Protein AF-A0A0D2IYK6-F1 (afdb_monomer_lite)

Secondary structure (DSSP, 8-state):
-PPPPSEEEETTTTEEEETTTTEEESSHHHHHHHHHH-GGGTTTEETTTTEE-SSHHHHHHHHHH-TT--B-TTT--B-SSHHHHHHHHHHHS-B-TTT--B-SSHHHHHHHHHHHHHHHHHT-TT---TTSHHHHTTSS-TTGGGTT------------------PPP--------EEEEEEEEEE-TTPPP-TTTSEEE----SS--BS----SSHHHHHHTS-S-TTEEEEEEESSTT-S-EEEEEEEE-GGGGGGT--HHHHHHHHHHHHHHHHHT--TTS---HHHHHHHHHHHHHT-TT--SEEEEEEEEEE-TTSEEEEEEESS-EEEEEETTEEEEEPPP-EEETTEE--EEE--HHHHHHHHHTT-------GGG-EEEEEE--TT-EEEEE-HHHHTT--HHHHHHHHHHHHHHTTSEEEETTTEEEE-TTHHHHH-HHHHHHHHT-SS-HHHHHHHHHHHHHHHHHT-SSS--HHHHHHHHH-TT----S-----EEEEEEEEEE----SS--S----PPP-

Structure (mmCIF, N/CA/C/O backbone):
data_AF-A0A0D2IYK6-F1
#
_entry.id   AF-A0A0D2IYK6-F1
#
loop_
_atom_site.group_PDB
_atom_site.id
_atom_site.type_symbol
_atom_site.label_atom_id
_atom_site.label_alt_id
_atom_site.label_comp_id
_atom_site.label_asym_id
_atom_site.label_entity_id
_atom_site.label_seq_id
_atom_site.pdbx_PDB_ins_code
_atom_site.Cartn_x
_atom_site.Cartn_y
_atom_site.Cartn_z
_atom_site.occupancy
_atom_site.B_iso_or_equiv
_atom_site.auth_seq_id
_atom_site.auth_comp_id
_atom_site.auth_asym_id
_atom_site.auth_atom_id
_atom_site.pdbx_PDB_model_num
ATOM 1 N N . MET A 1 1 ? 29.251 -6.426 -63.601 1.00 27.08 1 MET A N 1
ATOM 2 C CA . MET A 1 1 ? 29.297 -7.376 -64.736 1.00 27.08 1 MET A CA 1
ATOM 3 C C . MET A 1 1 ? 29.756 -8.722 -64.200 1.00 27.08 1 MET A C 1
ATOM 5 O O . MET A 1 1 ? 30.838 -8.792 -63.636 1.00 27.08 1 MET A O 1
ATOM 9 N N . ALA A 1 2 ? 28.913 -9.753 -64.262 1.00 30.41 2 ALA A N 1
ATOM 10 C CA . ALA A 1 2 ? 29.266 -11.082 -63.774 1.00 30.41 2 ALA A CA 1
ATOM 11 C C . ALA A 1 2 ? 30.258 -11.738 -64.749 1.00 30.41 2 ALA A C 1
ATOM 13 O O . ALA A 1 2 ? 29.967 -11.833 -65.938 1.00 30.41 2 ALA A O 1
ATOM 14 N N . LEU A 1 3 ? 31.415 -12.189 -64.253 1.00 44.72 3 LEU A N 1
ATOM 15 C CA . LEU A 1 3 ? 32.354 -13.013 -65.030 1.00 44.72 3 LEU A CA 1
ATOM 16 C C . LEU A 1 3 ? 31.622 -14.260 -65.581 1.00 44.72 3 LEU A C 1
ATOM 18 O O . LEU A 1 3 ? 30.656 -14.689 -64.949 1.00 44.72 3 LEU A O 1
ATOM 22 N N . PRO A 1 4 ? 32.036 -14.884 -66.692 1.00 55.53 4 PRO A N 1
ATOM 23 C CA . PRO A 1 4 ? 31.491 -16.175 -67.121 1.00 55.53 4 PRO A CA 1
ATOM 24 C C . PRO A 1 4 ? 31.752 -17.277 -66.075 1.00 55.53 4 PRO A C 1
ATOM 26 O O . PRO A 1 4 ? 32.647 -17.149 -65.233 1.00 55.53 4 PRO A O 1
ATOM 29 N N . ASN A 1 5 ? 30.957 -18.350 -66.101 1.00 64.25 5 ASN A N 1
ATOM 30 C CA . ASN A 1 5 ? 31.248 -19.592 -65.372 1.00 64.25 5 ASN A CA 1
ATOM 31 C C . ASN A 1 5 ? 32.684 -20.061 -65.710 1.00 64.25 5 ASN A C 1
ATOM 33 O O . ASN A 1 5 ? 33.151 -19.836 -66.824 1.00 64.25 5 ASN A O 1
ATOM 37 N N . GLN A 1 6 ? 33.396 -20.696 -64.772 1.00 73.88 6 GLN A N 1
ATOM 38 C CA . GLN A 1 6 ? 34.738 -21.250 -65.033 1.00 73.88 6 GLN A CA 1
ATOM 39 C C . GLN A 1 6 ? 34.711 -22.526 -65.895 1.00 73.88 6 GLN A C 1
ATOM 41 O O . GLN A 1 6 ? 35.757 -23.107 -66.186 1.00 73.88 6 GLN A O 1
ATOM 46 N N . LEU A 1 7 ? 33.519 -22.938 -66.329 1.00 75.38 7 LEU A N 1
ATOM 47 C CA . LEU A 1 7 ? 33.320 -23.959 -67.342 1.00 75.38 7 LEU A CA 1
ATOM 48 C C . LEU A 1 7 ? 33.466 -23.356 -68.746 1.00 75.38 7 LEU A C 1
ATOM 50 O O . LEU A 1 7 ? 32.719 -22.453 -69.125 1.00 75.38 7 LEU A O 1
ATOM 54 N N . TYR A 1 8 ? 34.428 -23.861 -69.511 1.00 78.56 8 TYR A N 1
ATOM 55 C CA . TYR A 1 8 ? 34.718 -23.435 -70.877 1.00 78.56 8 TYR A CA 1
ATOM 56 C C . TYR A 1 8 ? 34.240 -24.484 -71.885 1.00 78.56 8 TYR A C 1
ATOM 58 O O . TYR A 1 8 ? 34.368 -25.680 -71.634 1.00 78.56 8 TYR A O 1
ATOM 66 N N . VAL A 1 9 ? 33.696 -24.033 -73.016 1.00 79.50 9 VAL A N 1
ATOM 67 C CA . VAL A 1 9 ? 33.306 -24.901 -74.134 1.00 79.50 9 VAL A CA 1
ATOM 68 C C . VAL A 1 9 ? 34.383 -24.806 -75.203 1.00 79.50 9 VAL A C 1
ATOM 70 O O . VAL A 1 9 ? 34.650 -23.724 -75.727 1.00 79.50 9 VAL A O 1
ATOM 73 N N . ASP A 1 10 ? 34.999 -25.939 -75.513 1.00 77.31 10 ASP A N 1
ATOM 74 C CA . ASP A 1 10 ? 35.951 -26.068 -76.604 1.00 77.31 10 ASP A CA 1
ATOM 75 C C . ASP A 1 10 ? 35.191 -26.383 -77.897 1.00 77.31 10 ASP A C 1
ATOM 77 O O . ASP A 1 10 ? 34.808 -27.522 -78.168 1.00 77.31 10 ASP A O 1
ATOM 81 N N . HIS A 1 11 ? 34.940 -25.345 -78.695 1.00 74.81 11 HIS A N 1
ATOM 82 C CA . HIS A 1 11 ? 34.182 -25.453 -79.943 1.00 74.81 11 HIS A CA 1
ATOM 83 C C . HIS A 1 11 ? 34.912 -26.230 -81.049 1.00 74.81 11 HIS A C 1
ATOM 85 O O . HIS A 1 11 ? 34.274 -26.596 -82.031 1.00 74.81 11 HIS A O 1
ATOM 91 N N . ALA A 1 12 ? 36.220 -26.477 -80.916 1.00 76.06 12 ALA A N 1
ATOM 92 C CA . ALA A 1 12 ? 36.974 -27.246 -81.904 1.00 76.06 12 ALA A CA 1
ATOM 93 C C . ALA A 1 12 ? 36.798 -28.764 -81.725 1.00 76.06 12 ALA A C 1
ATOM 95 O O . ALA A 1 12 ? 36.934 -29.505 -82.696 1.00 76.06 12 ALA A O 1
ATOM 96 N N . TYR A 1 13 ? 36.482 -29.214 -80.505 1.00 74.12 13 TYR A N 1
ATOM 97 C CA . TYR A 1 13 ? 36.392 -30.635 -80.146 1.00 74.12 13 TYR A CA 1
ATOM 98 C C . TYR A 1 13 ? 35.047 -31.040 -79.520 1.00 74.12 13 TYR A C 1
ATOM 100 O O . TYR A 1 13 ? 34.885 -32.196 -79.147 1.00 74.12 13 TYR A O 1
ATOM 108 N N . GLU A 1 14 ? 34.090 -30.111 -79.402 1.00 77.69 14 GLU A N 1
ATOM 109 C CA . GLU A 1 14 ? 32.793 -30.311 -78.726 1.00 77.69 14 GLU A CA 1
ATOM 110 C C . GLU A 1 14 ? 32.920 -30.799 -77.267 1.00 77.69 14 GLU A C 1
ATOM 112 O O . GLU A 1 14 ? 32.081 -31.537 -76.751 1.00 77.69 14 GLU A O 1
ATOM 117 N N . GLU A 1 15 ? 33.968 -30.361 -76.565 1.00 83.75 15 GLU A N 1
ATOM 118 C CA . GLU A 1 15 ? 34.258 -30.773 -75.188 1.00 83.75 15 GLU A CA 1
ATOM 119 C C . GLU A 1 15 ? 34.047 -29.642 -74.174 1.00 83.75 15 GLU A C 1
ATOM 121 O O . GLU A 1 15 ? 34.126 -28.450 -74.480 1.00 83.75 15 GLU A O 1
ATOM 126 N N . TYR A 1 16 ? 33.821 -30.028 -72.919 1.00 84.56 16 TYR A N 1
ATOM 127 C CA . TYR A 1 16 ? 33.629 -29.121 -71.792 1.00 84.56 16 TYR A CA 1
ATOM 128 C C . TYR A 1 16 ? 34.832 -29.199 -70.851 1.00 84.56 16 TYR A C 1
ATOM 130 O O . TYR A 1 16 ? 35.203 -30.282 -70.398 1.00 84.56 16 TYR A O 1
ATOM 138 N N . LEU A 1 17 ? 35.433 -28.052 -70.539 1.00 84.38 17 LEU A N 1
ATOM 139 C CA . LEU A 1 17 ? 36.648 -27.933 -69.734 1.00 84.38 17 LEU A CA 1
ATOM 140 C C . LEU A 1 17 ? 36.365 -27.213 -68.414 1.00 84.38 17 LEU A C 1
ATOM 142 O O . LEU A 1 17 ? 35.873 -26.082 -68.403 1.00 84.38 17 LEU A O 1
ATOM 146 N N . CYS A 1 18 ? 36.755 -27.832 -67.302 1.00 86.44 18 CYS A N 1
ATOM 147 C CA . CYS A 1 18 ? 36.789 -27.180 -65.998 1.00 86.44 18 CYS A CA 1
ATOM 148 C C . CYS A 1 18 ? 38.117 -26.425 -65.831 1.00 86.44 18 CYS A C 1
ATOM 150 O O . CYS A 1 18 ? 39.133 -27.042 -65.530 1.00 86.44 18 CYS A O 1
ATOM 152 N N . ARG A 1 19 ? 38.134 -25.098 -66.018 1.00 79.25 19 ARG A N 1
ATOM 153 C CA . ARG A 1 19 ? 39.376 -24.294 -65.963 1.00 79.25 19 ARG A CA 1
ATOM 154 C C . ARG A 1 19 ? 40.176 -24.392 -64.657 1.00 79.25 19 ARG A C 1
ATOM 156 O O . ARG A 1 19 ? 41.393 -24.316 -64.735 1.00 79.25 19 ARG A O 1
ATOM 163 N N . PRO A 1 20 ? 39.568 -24.528 -63.465 1.00 81.12 20 PRO A N 1
ATOM 164 C CA . PRO A 1 20 ? 40.361 -24.568 -62.239 1.00 81.12 20 PRO A CA 1
ATOM 165 C C . PRO A 1 20 ? 41.096 -25.902 -62.010 1.00 81.12 20 PRO A C 1
ATOM 167 O O . PRO A 1 20 ? 41.978 -25.951 -61.160 1.00 81.12 20 PRO A O 1
ATOM 170 N N . CYS A 1 21 ? 40.759 -26.981 -62.733 1.00 85.50 21 CYS A N 1
ATOM 171 C CA . CYS A 1 21 ? 41.429 -28.288 -62.597 1.00 85.50 21 CYS A CA 1
ATOM 172 C C . CYS A 1 21 ? 41.809 -28.957 -63.932 1.00 85.50 21 CYS A C 1
ATOM 174 O O . CYS A 1 21 ? 42.214 -30.119 -63.945 1.00 85.50 21 CYS A O 1
ATOM 176 N N . ASP A 1 22 ? 41.621 -28.245 -65.044 1.00 87.38 22 ASP A N 1
ATOM 177 C CA . ASP A 1 22 ? 41.883 -28.650 -66.430 1.00 87.38 22 ASP A CA 1
ATOM 178 C C . ASP A 1 22 ? 41.253 -29.984 -66.877 1.00 87.38 22 ASP A C 1
ATOM 180 O O . ASP A 1 22 ? 41.664 -30.601 -67.864 1.00 87.38 22 ASP A O 1
ATOM 184 N N . ARG A 1 23 ? 40.205 -30.443 -66.183 1.00 86.62 23 ARG A N 1
ATOM 185 C CA . ARG A 1 23 ? 39.529 -31.705 -66.507 1.00 86.62 23 ARG A CA 1
ATOM 186 C C . ARG A 1 23 ? 38.535 -31.530 -67.657 1.00 86.62 23 ARG A C 1
ATOM 188 O O . ARG A 1 23 ? 37.736 -30.592 -67.653 1.00 86.62 23 ARG A O 1
ATOM 195 N N . ARG A 1 24 ? 38.573 -32.462 -68.617 1.00 89.75 24 ARG A N 1
ATOM 196 C CA . ARG A 1 24 ? 37.739 -32.471 -69.832 1.00 89.75 24 ARG A CA 1
ATOM 197 C C . ARG A 1 24 ? 36.579 -33.458 -69.714 1.00 89.75 24 ARG A C 1
ATOM 199 O O . ARG A 1 24 ? 36.717 -34.521 -69.105 1.00 89.75 24 ARG A O 1
ATOM 206 N N . PHE A 1 25 ? 35.449 -33.102 -70.314 1.00 87.88 25 PHE A N 1
ATOM 207 C CA . PHE A 1 25 ? 34.215 -33.882 -70.318 1.00 87.88 25 PHE A CA 1
ATOM 208 C C . PHE A 1 25 ? 33.595 -33.873 -71.714 1.00 87.88 25 PHE A C 1
ATOM 210 O O . PHE A 1 25 ? 33.539 -32.832 -72.362 1.00 87.88 25 PHE A O 1
ATOM 217 N N . SER A 1 26 ? 33.059 -35.015 -72.140 1.00 85.88 26 SER A N 1
ATOM 218 C CA . SER A 1 26 ? 32.339 -35.162 -73.413 1.00 85.88 26 SER A CA 1
ATOM 219 C C . SER A 1 26 ? 30.890 -34.662 -73.364 1.00 85.88 26 SER A C 1
ATOM 221 O O . SER A 1 26 ? 30.213 -34.627 -74.384 1.00 85.88 26 SER A O 1
ATOM 223 N N . THR A 1 27 ? 30.374 -34.303 -72.181 1.00 84.19 27 THR A N 1
ATOM 224 C CA . THR A 1 27 ? 28.998 -33.809 -72.005 1.00 84.19 27 THR A CA 1
ATOM 225 C C . THR A 1 27 ? 28.929 -32.681 -70.979 1.00 84.19 27 THR A C 1
ATOM 227 O O . THR A 1 27 ? 29.650 -32.692 -69.976 1.00 84.19 27 THR A O 1
ATOM 230 N N . LEU A 1 28 ? 27.999 -31.741 -71.188 1.00 81.69 28 LEU A N 1
ATOM 231 C CA . LEU A 1 28 ? 27.756 -30.614 -70.281 1.00 81.69 28 LEU A CA 1
ATOM 232 C C . LEU A 1 28 ? 27.361 -31.086 -68.874 1.00 81.69 28 LEU A C 1
ATOM 234 O O . LEU A 1 28 ? 27.892 -30.589 -67.884 1.00 81.69 28 LEU A O 1
ATOM 238 N N . ASN A 1 29 ? 26.472 -32.079 -68.776 1.00 82.75 29 ASN A N 1
ATOM 239 C CA . ASN A 1 29 ? 26.022 -32.610 -67.485 1.00 82.75 29 ASN A CA 1
ATOM 240 C C . ASN A 1 29 ? 27.157 -33.285 -66.705 1.00 82.75 29 ASN A C 1
ATOM 242 O O . ASN A 1 29 ? 27.216 -33.141 -65.485 1.00 82.75 29 ASN A O 1
ATOM 246 N N . GLY A 1 30 ? 28.074 -33.982 -67.387 1.00 85.81 30 GLY A N 1
ATOM 247 C CA . GLY A 1 30 ? 29.254 -34.567 -66.746 1.00 85.81 30 GLY A CA 1
ATOM 248 C C . GLY A 1 30 ? 30.174 -33.495 -66.157 1.00 85.81 30 GLY A C 1
ATOM 249 O O . GLY A 1 30 ? 30.614 -33.615 -65.013 1.00 85.81 30 GLY A O 1
ATOM 250 N N . ALA A 1 31 ? 30.384 -32.411 -66.904 1.00 85.00 31 ALA A N 1
ATOM 251 C CA . ALA A 1 31 ? 31.121 -31.241 -66.442 1.00 85.00 31 ALA A CA 1
ATOM 252 C C . ALA A 1 31 ? 30.451 -30.558 -65.234 1.00 85.00 31 ALA A C 1
ATOM 254 O O . ALA A 1 31 ? 31.113 -30.314 -64.228 1.00 85.00 31 ALA A O 1
ATOM 255 N N . LEU A 1 32 ? 29.140 -30.299 -65.287 1.00 83.81 32 LEU A N 1
ATOM 256 C CA . LEU A 1 32 ? 28.400 -29.665 -64.187 1.00 83.81 32 LEU A CA 1
ATOM 257 C C . LEU A 1 32 ? 28.393 -30.532 -62.920 1.00 83.81 32 LEU A C 1
ATOM 259 O O . LEU A 1 32 ? 28.634 -30.025 -61.825 1.00 83.81 32 LEU A O 1
ATOM 263 N N . ASN A 1 33 ? 28.185 -31.845 -63.060 1.00 86.75 33 ASN A N 1
ATOM 264 C CA . ASN A 1 33 ? 28.219 -32.770 -61.928 1.00 86.75 33 ASN A CA 1
ATOM 265 C C . ASN A 1 33 ? 29.599 -32.805 -61.256 1.00 86.75 33 ASN A C 1
ATOM 267 O O . ASN A 1 33 ? 29.685 -32.815 -60.026 1.00 86.75 33 ASN A O 1
ATOM 271 N N . HIS A 1 34 ? 30.669 -32.768 -62.055 1.00 88.25 34 HIS A N 1
ATOM 272 C CA . HIS A 1 34 ? 32.028 -32.634 -61.548 1.00 88.25 34 HIS A CA 1
ATOM 273 C C . HIS A 1 34 ? 32.227 -31.311 -60.801 1.00 88.25 34 HIS A C 1
ATOM 275 O O . HIS A 1 34 ? 32.694 -31.331 -59.665 1.00 88.25 34 HIS A O 1
ATOM 281 N N . CYS A 1 35 ? 31.838 -30.179 -61.393 1.00 86.31 35 CYS A N 1
ATOM 282 C CA . CYS A 1 35 ? 31.961 -28.868 -60.754 1.00 86.31 35 CYS A CA 1
ATOM 283 C C . CYS A 1 35 ? 31.192 -28.780 -59.425 1.00 86.31 35 CYS A C 1
ATOM 285 O O . CYS A 1 35 ? 31.629 -28.076 -58.519 1.00 86.31 35 CYS A O 1
ATOM 287 N N . GLN A 1 36 ? 30.072 -29.496 -59.294 1.00 87.31 36 GLN A N 1
ATOM 288 C CA . GLN A 1 36 ? 29.259 -29.513 -58.080 1.00 87.31 36 GLN A CA 1
ATOM 289 C C . GLN A 1 36 ? 29.829 -30.410 -56.972 1.00 87.31 36 GLN A C 1
ATOM 291 O O . GLN A 1 36 ? 29.772 -30.037 -55.801 1.00 87.31 36 GLN A O 1
ATOM 296 N N . ASN A 1 37 ? 30.329 -31.601 -57.317 1.00 86.44 37 ASN A N 1
ATOM 297 C CA . ASN A 1 37 ? 30.567 -32.668 -56.334 1.00 86.44 37 ASN A CA 1
ATOM 298 C C . ASN A 1 37 ? 32.038 -33.070 -56.177 1.00 86.44 37 ASN A C 1
ATOM 300 O O . ASN A 1 37 ? 32.375 -33.811 -55.252 1.00 86.44 37 ASN A O 1
ATOM 304 N N . ALA A 1 38 ? 32.932 -32.635 -57.068 1.00 88.06 38 ALA A N 1
ATOM 305 C CA . ALA A 1 38 ? 34.333 -33.017 -56.977 1.00 88.06 38 ALA A CA 1
ATOM 306 C C . ALA A 1 38 ? 35.018 -32.344 -55.782 1.00 88.06 38 ALA A C 1
ATOM 308 O O . ALA A 1 38 ? 34.911 -31.136 -55.578 1.00 88.06 38 ALA A O 1
ATOM 309 N N . ALA A 1 39 ? 35.801 -33.124 -55.031 1.00 87.56 39 ALA A N 1
ATOM 310 C CA . ALA A 1 39 ? 36.520 -32.640 -53.851 1.00 87.56 39 ALA A CA 1
ATOM 311 C C . ALA A 1 39 ? 37.471 -31.465 -54.152 1.00 87.56 39 ALA A C 1
ATOM 313 O O . ALA A 1 39 ? 37.691 -30.625 -53.284 1.00 87.56 39 ALA A O 1
ATOM 314 N N . VAL A 1 40 ? 37.989 -31.388 -55.384 1.00 86.56 40 VAL A N 1
ATOM 315 C CA . VAL A 1 40 ? 38.866 -30.301 -55.852 1.00 86.56 40 VAL A CA 1
ATOM 316 C C . VAL A 1 40 ? 38.167 -28.937 -55.923 1.00 86.56 40 VAL A C 1
ATOM 318 O O . VAL A 1 40 ? 38.855 -27.929 -55.889 1.00 86.56 40 VAL A O 1
ATOM 321 N N . HIS A 1 41 ? 36.829 -28.897 -55.961 1.00 86.75 41 HIS A N 1
ATOM 322 C CA . HIS A 1 41 ? 36.020 -27.669 -56.028 1.00 86.75 41 HIS A CA 1
ATOM 323 C C . HIS A 1 41 ? 35.189 -27.432 -54.759 1.00 86.75 41 HIS A C 1
ATOM 325 O O . HIS A 1 41 ? 34.135 -26.784 -54.776 1.00 86.75 41 HIS A O 1
ATOM 331 N N . ARG A 1 42 ? 35.625 -27.984 -53.620 1.00 88.69 42 ARG A N 1
ATOM 332 C CA . ARG A 1 42 ? 34.877 -27.887 -52.363 1.00 88.69 42 ARG A CA 1
ATOM 333 C C . ARG A 1 42 ? 34.710 -26.424 -51.937 1.00 88.69 42 ARG A C 1
ATOM 335 O O . ARG A 1 42 ? 35.679 -25.735 -51.644 1.00 88.69 42 ARG A O 1
ATOM 342 N N . GLY A 1 43 ? 33.458 -25.976 -51.843 1.00 85.69 43 GLY A N 1
ATOM 343 C CA . GLY A 1 43 ? 33.110 -24.605 -51.444 1.00 85.69 43 GLY A CA 1
ATOM 344 C C . GLY A 1 43 ? 33.149 -23.575 -52.580 1.00 85.69 43 GLY A C 1
ATOM 345 O O . GLY A 1 43 ? 32.842 -22.410 -52.345 1.00 85.69 43 GLY A O 1
ATOM 346 N N . GLU A 1 44 ? 33.475 -23.986 -53.806 1.00 89.06 44 GLU A N 1
ATOM 347 C CA . GLU A 1 44 ? 33.549 -23.106 -54.983 1.00 89.06 44 GLU A CA 1
ATOM 348 C C . GLU A 1 44 ? 32.250 -23.096 -55.797 1.00 89.06 44 GLU A C 1
ATOM 350 O O . GLU A 1 44 ? 32.030 -22.199 -56.610 1.00 89.06 44 GLU A O 1
ATOM 355 N N . TRP A 1 45 ? 31.372 -24.077 -55.577 1.00 87.12 45 TRP A N 1
ATOM 356 C CA . TRP A 1 45 ? 30.086 -24.196 -56.254 1.00 87.12 45 TRP A CA 1
ATOM 357 C C . TRP A 1 45 ? 28.976 -23.439 -55.515 1.00 87.12 45 TRP A C 1
ATOM 359 O O . TRP A 1 45 ? 28.783 -23.579 -54.303 1.00 87.12 45 TRP A O 1
ATOM 369 N N . CYS A 1 46 ? 28.196 -22.655 -56.256 1.00 86.88 46 CYS A N 1
ATOM 370 C CA . CYS A 1 46 ? 26.915 -22.145 -55.787 1.00 86.88 46 CYS A CA 1
ATOM 371 C C . CYS A 1 46 ? 25.784 -23.026 -56.325 1.00 86.88 46 CYS A C 1
ATOM 373 O O . CYS A 1 46 ? 25.561 -23.078 -57.532 1.00 86.88 46 CYS A O 1
ATOM 375 N N . THR A 1 47 ? 25.042 -23.674 -55.426 1.00 82.75 47 THR A N 1
ATOM 376 C CA . THR A 1 47 ? 23.916 -24.556 -55.765 1.00 82.75 47 THR A CA 1
ATOM 377 C C . THR A 1 47 ? 22.746 -23.809 -56.394 1.00 82.75 47 THR A C 1
ATOM 379 O O . THR A 1 47 ? 22.138 -24.322 -57.322 1.00 82.75 47 THR A O 1
ATOM 382 N N . ARG A 1 48 ? 22.449 -22.587 -55.940 1.00 82.44 48 ARG A N 1
ATOM 383 C CA . ARG A 1 48 ? 21.315 -21.800 -56.449 1.00 82.44 48 ARG A CA 1
ATOM 384 C C . ARG A 1 48 ? 21.584 -21.133 -57.794 1.00 82.44 48 ARG A C 1
ATOM 386 O O . ARG A 1 48 ? 20.674 -20.972 -58.600 1.00 82.44 48 ARG A O 1
ATOM 393 N N . CYS A 1 49 ? 22.826 -20.730 -58.030 1.00 83.31 49 CYS A N 1
ATOM 394 C CA . CYS A 1 49 ? 23.233 -20.108 -59.288 1.00 83.31 49 CYS A CA 1
ATOM 395 C C . CYS A 1 49 ? 23.850 -21.108 -60.274 1.00 83.31 49 CYS A C 1
ATOM 397 O O . CYS A 1 49 ? 24.270 -20.677 -61.345 1.00 83.31 49 CYS A O 1
ATOM 399 N N . GLU A 1 50 ? 23.926 -22.392 -59.896 1.00 83.81 50 GLU A N 1
ATOM 400 C CA . GLU A 1 50 ? 24.518 -23.501 -60.660 1.00 83.81 50 GLU A CA 1
ATOM 401 C C . GLU A 1 50 ? 25.851 -23.120 -61.315 1.00 83.81 50 GLU A C 1
ATOM 403 O O . GLU A 1 50 ? 26.075 -23.271 -62.519 1.00 83.81 50 GLU A O 1
ATOM 408 N N . ARG A 1 51 ? 26.735 -22.531 -60.506 1.00 83.38 51 ARG A N 1
ATOM 409 C CA . ARG A 1 51 ? 27.930 -21.854 -61.003 1.00 83.38 51 ARG A CA 1
ATOM 410 C C . ARG A 1 51 ? 29.156 -22.173 -60.167 1.00 83.38 51 ARG A C 1
ATOM 412 O O . ARG A 1 51 ? 29.117 -22.073 -58.940 1.00 83.38 51 ARG A O 1
ATOM 419 N N . LEU A 1 52 ? 30.258 -22.443 -60.866 1.00 85.06 52 LEU A N 1
ATOM 420 C CA . LEU A 1 52 ? 31.583 -22.594 -60.285 1.00 85.06 52 LEU A CA 1
ATOM 421 C C . LEU A 1 52 ? 32.313 -21.244 -60.236 1.00 85.06 52 LEU A C 1
ATOM 423 O O . LEU A 1 52 ? 32.339 -20.490 -61.218 1.00 85.06 52 LEU A O 1
ATOM 427 N N . PHE A 1 53 ? 32.906 -20.943 -59.085 1.00 85.50 53 PHE A N 1
ATOM 428 C CA . PHE A 1 53 ? 33.719 -19.754 -58.849 1.00 85.50 53 PHE A CA 1
ATOM 429 C C . PHE A 1 53 ? 35.207 -20.102 -58.820 1.00 85.50 53 PHE A C 1
ATOM 431 O O . PHE A 1 53 ? 35.586 -21.245 -58.618 1.00 85.50 53 PHE A O 1
ATOM 438 N N . VAL A 1 54 ? 36.053 -19.091 -59.019 1.00 83.62 54 VAL A N 1
ATOM 439 C CA . VAL A 1 54 ? 37.521 -19.240 -59.020 1.00 83.62 54 VAL A CA 1
ATOM 440 C C . VAL A 1 54 ? 38.109 -19.566 -57.643 1.00 83.62 54 VAL A C 1
ATOM 442 O O . VAL A 1 54 ? 39.283 -19.897 -57.553 1.00 83.62 54 VAL A O 1
ATOM 445 N N . SER A 1 55 ? 37.328 -19.385 -56.575 1.00 85.38 55 SER A N 1
ATOM 446 C CA . SER A 1 55 ? 37.709 -19.703 -55.200 1.00 85.38 55 SER A CA 1
ATOM 447 C C . SER A 1 55 ? 36.485 -19.681 -54.270 1.00 85.38 55 SER A C 1
ATOM 449 O O . SER A 1 55 ? 35.473 -19.041 -54.600 1.00 85.38 55 SER A O 1
ATOM 451 N N . PRO A 1 56 ? 36.570 -20.282 -53.065 1.00 86.88 56 PRO A N 1
ATOM 452 C CA . PRO A 1 56 ? 35.510 -20.189 -52.058 1.00 86.88 56 PRO A CA 1
ATOM 453 C C . PRO A 1 56 ? 35.224 -18.745 -51.620 1.00 86.88 56 PRO A C 1
ATOM 455 O O . PRO A 1 56 ? 34.073 -18.372 -51.400 1.00 86.88 56 PRO A O 1
ATOM 458 N N . ALA A 1 57 ? 36.256 -17.896 -51.563 1.00 85.50 57 ALA A N 1
ATOM 459 C CA . ALA A 1 57 ? 36.104 -16.476 -51.246 1.00 85.50 57 ALA A CA 1
ATOM 460 C C . ALA A 1 57 ? 35.279 -15.739 -52.316 1.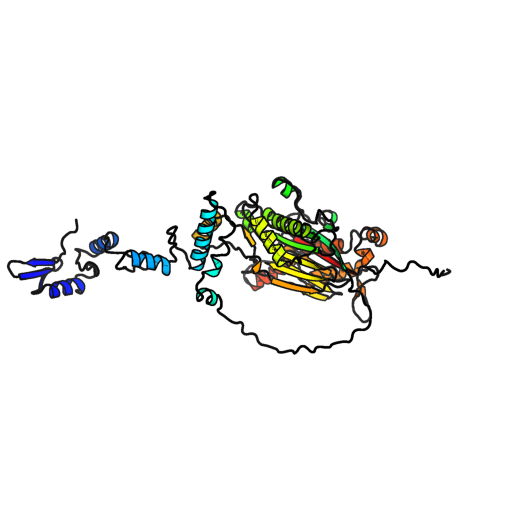00 85.50 57 ALA A C 1
ATOM 462 O O . ALA A 1 57 ? 34.378 -14.970 -51.982 1.00 85.50 57 ALA A O 1
ATOM 463 N N . ALA A 1 58 ? 35.522 -16.023 -53.601 1.00 84.00 58 ALA A N 1
ATOM 464 C CA . ALA A 1 58 ? 34.739 -15.455 -54.697 1.00 84.00 58 ALA A CA 1
ATOM 465 C C . ALA A 1 58 ? 33.277 -15.939 -54.676 1.00 84.00 58 ALA A C 1
ATOM 467 O O . ALA A 1 58 ? 32.365 -15.157 -54.953 1.00 84.00 58 ALA A O 1
ATOM 468 N N . ARG A 1 59 ? 33.041 -17.204 -54.303 1.00 88.56 59 ARG A N 1
ATOM 469 C CA . ARG A 1 59 ? 31.694 -17.759 -54.104 1.00 88.56 59 ARG A CA 1
ATOM 470 C C . ARG A 1 59 ? 30.968 -17.073 -52.947 1.00 88.56 59 ARG A C 1
ATOM 472 O O . ARG A 1 59 ? 29.819 -16.677 -53.113 1.00 88.56 59 ARG A O 1
ATOM 479 N N . ASN A 1 60 ? 31.620 -16.881 -51.803 1.00 85.75 60 ASN A N 1
ATOM 480 C CA . ASN A 1 60 ? 31.009 -16.218 -50.646 1.00 85.75 60 ASN A CA 1
ATOM 481 C C . ASN A 1 60 ? 30.711 -14.738 -50.925 1.00 85.75 60 ASN A C 1
ATOM 483 O O . ASN A 1 60 ? 29.620 -14.266 -50.617 1.00 85.75 60 ASN A O 1
ATOM 487 N N . ALA A 1 61 ? 31.621 -14.029 -51.601 1.00 82.75 61 ALA A N 1
ATOM 488 C CA . ALA A 1 61 ? 31.385 -12.654 -52.037 1.00 82.75 61 ALA A CA 1
ATOM 489 C C . ALA A 1 61 ? 30.213 -12.544 -53.028 1.00 82.75 61 ALA A C 1
ATOM 491 O O . ALA A 1 61 ? 29.455 -11.576 -52.983 1.00 82.75 61 ALA A O 1
ATOM 492 N N . HIS A 1 62 ? 30.037 -13.533 -53.911 1.00 86.38 62 HIS A N 1
ATOM 493 C CA . HIS A 1 62 ? 28.861 -13.612 -54.774 1.00 86.38 62 HIS A CA 1
ATOM 494 C C . HIS A 1 62 ? 27.581 -13.808 -53.965 1.00 86.38 62 HIS A C 1
ATOM 496 O O . HIS A 1 62 ? 26.615 -13.090 -54.192 1.00 86.38 62 HIS A O 1
ATOM 502 N N . VAL A 1 63 ? 27.581 -14.757 -53.031 1.00 84.75 63 VAL A N 1
ATOM 503 C CA . VAL A 1 63 ? 26.413 -15.075 -52.208 1.00 84.75 63 VAL A CA 1
ATOM 504 C C . VAL A 1 63 ? 25.953 -13.856 -51.399 1.00 84.75 63 VAL A C 1
ATOM 506 O O . VAL A 1 63 ? 24.768 -13.546 -51.415 1.00 84.75 63 VAL A O 1
ATOM 509 N N . ALA A 1 64 ? 26.882 -13.108 -50.799 1.00 78.94 64 ALA A N 1
ATOM 510 C CA . ALA A 1 64 ? 26.569 -11.910 -50.016 1.00 78.94 64 ALA A CA 1
ATOM 511 C C . ALA A 1 64 ? 26.005 -10.738 -50.850 1.00 78.94 64 ALA A C 1
ATOM 513 O O . ALA A 1 64 ? 25.257 -9.920 -50.331 1.00 78.94 64 ALA A O 1
ATOM 514 N N . ASN A 1 65 ? 26.355 -10.639 -52.139 1.00 78.00 65 ASN A N 1
ATOM 515 C CA . ASN A 1 65 ? 26.022 -9.476 -52.981 1.00 78.00 65 ASN A CA 1
ATOM 516 C C . ASN A 1 65 ? 25.030 -9.776 -54.122 1.00 78.00 65 ASN A C 1
ATOM 518 O O . ASN A 1 65 ? 24.762 -8.917 -54.965 1.00 78.00 65 ASN A O 1
ATOM 522 N N . SER A 1 66 ? 24.521 -11.004 -54.221 1.00 79.56 66 SER A N 1
ATOM 523 C CA . SER A 1 66 ? 23.672 -11.451 -55.327 1.00 79.56 66 SER A CA 1
ATOM 524 C C . SER A 1 66 ? 22.197 -11.318 -54.971 1.00 79.56 66 SER A C 1
ATOM 526 O O . SER A 1 66 ? 21.737 -11.885 -53.988 1.00 79.56 66 SER A O 1
ATOM 528 N N . SER A 1 67 ? 21.411 -10.688 -55.847 1.00 75.81 67 SER A N 1
ATOM 529 C CA . SER A 1 67 ? 19.950 -10.589 -55.708 1.00 75.81 67 SER A CA 1
ATOM 530 C C . SER A 1 67 ? 19.206 -11.924 -55.854 1.00 75.81 67 SER A C 1
ATOM 532 O O . SER A 1 67 ? 17.987 -11.962 -55.713 1.00 75.81 67 SER A O 1
ATOM 534 N N . ARG A 1 68 ? 19.923 -13.011 -56.170 1.00 77.06 68 ARG A N 1
ATOM 535 C CA . ARG A 1 68 ? 19.395 -14.384 -56.216 1.00 77.06 68 ARG A CA 1
ATOM 536 C C . ARG A 1 68 ? 19.560 -15.145 -54.899 1.00 77.06 68 ARG A C 1
ATOM 538 O O . ARG A 1 68 ? 19.096 -16.277 -54.813 1.00 77.06 68 ARG A O 1
ATOM 545 N N . HIS A 1 69 ? 20.233 -14.560 -53.914 1.00 83.12 69 HIS A N 1
ATOM 546 C CA . HIS A 1 69 ? 20.384 -15.125 -52.580 1.00 83.12 69 HIS A CA 1
ATOM 547 C C . HIS A 1 69 ? 19.612 -14.263 -51.584 1.00 83.12 69 HIS A C 1
ATOM 549 O O . HIS A 1 69 ? 19.620 -13.035 -51.667 1.00 83.12 69 HIS A O 1
ATOM 555 N N . HIS A 1 70 ? 18.917 -14.919 -50.663 1.00 86.81 70 HIS A N 1
ATOM 556 C CA . HIS A 1 70 ? 18.188 -14.263 -49.583 1.00 86.81 70 HIS A CA 1
ATOM 557 C C . HIS A 1 70 ? 18.491 -15.053 -48.323 1.00 86.81 70 HIS A C 1
ATOM 559 O O . HIS A 1 70 ? 17.755 -15.976 -47.976 1.00 86.81 70 HIS A O 1
ATOM 565 N N . ILE A 1 71 ? 19.649 -14.766 -47.739 1.00 84.00 71 ILE A N 1
ATOM 566 C CA . ILE A 1 71 ? 20.177 -15.517 -46.609 1.00 84.00 71 ILE A CA 1
ATOM 567 C C . ILE A 1 71 ? 19.786 -14.811 -45.327 1.00 84.00 71 ILE A C 1
ATOM 569 O O . ILE A 1 71 ? 19.978 -13.605 -45.212 1.00 84.00 71 ILE A O 1
ATOM 573 N N . CYS A 1 72 ? 19.257 -15.587 -44.388 1.00 83.69 72 CYS A N 1
ATOM 574 C CA . CYS A 1 72 ? 19.033 -15.118 -43.034 1.00 83.69 72 CYS A CA 1
ATOM 575 C C . CYS A 1 72 ? 20.356 -15.121 -42.267 1.00 83.69 72 CYS A C 1
ATOM 577 O O . CYS A 1 72 ? 20.937 -16.186 -42.061 1.00 83.69 72 CYS A O 1
ATOM 579 N N . ASP A 1 73 ? 20.790 -13.955 -41.790 1.00 79.19 73 ASP A N 1
ATOM 580 C CA . ASP A 1 73 ? 22.056 -13.782 -41.060 1.00 79.19 73 ASP A CA 1
ATOM 581 C C . ASP A 1 73 ? 22.093 -14.519 -39.705 1.00 79.19 73 ASP A C 1
ATOM 583 O O . ASP A 1 73 ? 23.155 -14.684 -39.109 1.00 79.19 73 ASP A O 1
ATOM 587 N N . ARG A 1 74 ? 20.935 -14.961 -39.190 1.00 79.25 74 ARG A N 1
ATOM 588 C CA . ARG A 1 74 ? 20.817 -15.663 -37.898 1.00 79.25 74 ARG A CA 1
ATOM 589 C C . ARG A 1 74 ? 20.829 -17.181 -38.027 1.00 79.25 74 ARG A C 1
ATOM 591 O O . ARG A 1 74 ? 21.258 -17.874 -37.107 1.00 79.25 74 ARG A O 1
ATOM 598 N N . CYS A 1 75 ? 20.303 -17.703 -39.131 1.00 82.31 75 CYS A N 1
ATOM 599 C CA . CYS A 1 75 ? 20.141 -19.141 -39.347 1.00 82.31 75 CYS A CA 1
ATOM 600 C C . CYS A 1 75 ? 20.984 -19.680 -40.507 1.00 82.31 75 CYS A C 1
ATOM 602 O O . CYS A 1 75 ? 20.968 -20.887 -40.743 1.00 82.31 75 CYS A O 1
ATOM 604 N N . ASP A 1 76 ? 21.676 -18.807 -41.246 1.00 81.00 76 ASP A N 1
ATOM 605 C CA . ASP A 1 76 ? 22.442 -19.120 -42.460 1.00 81.00 76 ASP A CA 1
ATOM 606 C C . ASP A 1 76 ? 21.623 -19.881 -43.528 1.00 81.00 76 ASP A C 1
ATOM 608 O O . ASP A 1 76 ? 22.160 -20.584 -44.391 1.00 81.00 76 ASP A O 1
ATOM 612 N N . LEU A 1 77 ? 20.292 -19.742 -43.490 1.00 83.62 77 LEU A N 1
ATOM 613 C CA . LEU A 1 77 ? 19.366 -20.385 -44.421 1.00 83.62 77 LEU A CA 1
ATOM 614 C C . LEU A 1 77 ? 19.161 -19.517 -45.661 1.00 83.62 77 LEU A C 1
ATOM 616 O O . LEU A 1 77 ? 18.811 -18.346 -45.552 1.00 83.62 77 LEU A O 1
ATOM 620 N N . ASP A 1 78 ? 19.317 -20.111 -46.846 1.00 83.62 78 ASP A N 1
ATOM 621 C CA . ASP A 1 78 ? 19.163 -19.426 -48.133 1.00 83.62 78 ASP A CA 1
ATOM 622 C C . ASP A 1 78 ? 17.766 -19.647 -48.737 1.00 83.62 78 ASP A C 1
ATOM 624 O O . ASP A 1 78 ? 17.419 -20.749 -49.176 1.00 83.62 78 ASP A O 1
ATOM 628 N N . PHE A 1 79 ? 16.961 -18.590 -48.856 1.00 83.81 79 PHE A N 1
ATOM 629 C CA . PHE A 1 79 ? 15.563 -18.666 -49.300 1.00 83.81 79 PHE A CA 1
ATOM 630 C C . PHE A 1 79 ? 15.388 -18.314 -50.786 1.00 83.81 79 PHE A C 1
ATOM 632 O O . PHE A 1 79 ? 15.957 -17.324 -51.240 1.00 83.81 79 PHE A O 1
ATOM 639 N N . PRO A 1 80 ? 14.594 -19.074 -51.570 1.00 78.62 80 PRO A N 1
ATOM 640 C CA . PRO A 1 80 ? 14.460 -18.861 -53.019 1.00 78.62 80 PRO A CA 1
ATOM 641 C C . PRO A 1 80 ? 13.935 -17.482 -53.434 1.00 78.62 80 PRO A C 1
ATOM 643 O O . PRO A 1 80 ? 14.151 -17.059 -54.567 1.00 78.62 80 PRO A O 1
ATOM 646 N N . THR A 1 81 ? 13.213 -16.792 -52.547 1.00 79.81 81 THR A N 1
ATOM 647 C CA . THR A 1 81 ? 12.659 -15.458 -52.801 1.00 79.81 81 THR A CA 1
ATOM 648 C C . THR A 1 81 ? 12.729 -14.582 -51.554 1.00 79.81 81 THR A C 1
ATOM 650 O O . THR A 1 81 ? 12.579 -15.071 -50.434 1.00 79.81 81 THR A O 1
ATOM 653 N N . PHE A 1 82 ? 12.845 -13.265 -51.750 1.00 81.25 82 PHE A N 1
ATOM 654 C CA . PHE A 1 82 ? 12.797 -12.283 -50.662 1.00 81.25 82 PHE A CA 1
ATOM 655 C C . PHE A 1 82 ? 11.521 -12.406 -49.819 1.00 81.25 82 PHE A C 1
ATOM 657 O O . PHE A 1 82 ? 11.555 -12.234 -48.607 1.00 81.25 82 PHE A O 1
ATOM 664 N N . ARG A 1 83 ? 10.383 -12.747 -50.442 1.00 81.94 83 ARG A N 1
ATOM 665 C CA . ARG A 1 83 ? 9.112 -12.948 -49.730 1.00 81.94 83 ARG A CA 1
ATOM 666 C C . ARG A 1 83 ? 9.185 -14.124 -48.753 1.00 81.94 83 ARG A C 1
ATOM 668 O O . ARG A 1 83 ? 8.619 -14.031 -47.671 1.00 81.94 83 ARG A O 1
ATOM 675 N N . GLN A 1 84 ? 9.857 -15.211 -49.127 1.00 78.38 84 GLN A N 1
ATOM 676 C CA . GLN A 1 84 ? 10.034 -16.371 -48.251 1.00 78.38 84 GLN A CA 1
ATOM 677 C C . GLN A 1 84 ? 11.013 -16.075 -47.114 1.00 78.38 84 GLN A C 1
ATOM 679 O O . GLN A 1 84 ? 10.717 -16.439 -45.985 1.00 78.38 84 GLN A O 1
ATOM 684 N N . HIS A 1 85 ? 12.104 -15.356 -47.395 1.00 85.38 85 HIS A N 1
ATOM 685 C CA . HIS A 1 85 ? 13.022 -14.864 -46.365 1.00 85.38 85 HIS A CA 1
ATOM 686 C C . HIS A 1 85 ? 12.302 -13.959 -45.358 1.00 85.38 85 HIS A C 1
ATOM 688 O O . HIS A 1 85 ? 12.251 -14.256 -44.175 1.00 85.38 85 HIS A O 1
ATOM 694 N N . ARG A 1 86 ? 11.596 -12.933 -45.847 1.00 83.31 86 ARG A N 1
ATOM 695 C CA . ARG A 1 86 ? 10.831 -12.023 -44.987 1.00 83.31 86 ARG A CA 1
ATOM 696 C C . ARG A 1 86 ? 9.736 -12.748 -44.200 1.00 83.31 86 ARG A C 1
ATOM 698 O O . ARG A 1 86 ? 9.461 -12.390 -43.065 1.00 83.31 86 ARG A O 1
ATOM 705 N N . GLY A 1 87 ? 9.098 -13.763 -44.786 1.00 79.19 87 GLY A N 1
ATOM 706 C CA . GLY A 1 87 ? 8.134 -14.610 -44.079 1.00 79.19 87 GLY A CA 1
ATOM 707 C C . GLY A 1 87 ? 8.775 -15.442 -42.964 1.00 79.19 87 GLY A C 1
ATOM 708 O O . GLY A 1 87 ? 8.169 -15.610 -41.908 1.00 79.19 87 GLY A O 1
ATOM 709 N N . HIS A 1 88 ? 9.998 -15.929 -43.177 1.00 82.50 88 HIS A N 1
ATOM 710 C CA . HIS A 1 88 ? 10.796 -16.588 -42.148 1.00 82.50 88 HIS A CA 1
ATOM 711 C C . HIS A 1 88 ? 11.160 -15.618 -41.021 1.00 82.50 88 HIS A C 1
ATOM 713 O O . HIS A 1 88 ? 10.897 -15.943 -39.870 1.00 82.50 88 HIS A O 1
ATOM 719 N N . ASP A 1 89 ? 11.620 -14.405 -41.330 1.00 78.19 89 ASP A N 1
ATOM 720 C CA . ASP A 1 89 ? 11.942 -13.415 -40.295 1.00 78.19 89 ASP A CA 1
ATOM 721 C C . ASP A 1 89 ? 10.702 -13.053 -39.459 1.00 78.19 89 ASP A C 1
ATOM 723 O O . ASP A 1 89 ? 10.774 -12.958 -38.238 1.00 78.19 89 ASP A O 1
ATOM 727 N N . ILE A 1 90 ? 9.524 -12.942 -40.087 1.00 79.50 90 ILE A N 1
ATOM 728 C CA . ILE A 1 90 ? 8.253 -12.685 -39.381 1.00 79.50 90 ILE A CA 1
ATOM 729 C C . ILE A 1 90 ? 7.866 -13.853 -38.470 1.00 79.50 90 ILE A C 1
ATOM 731 O O . ILE A 1 90 ? 7.460 -13.636 -37.335 1.00 79.50 90 ILE A O 1
ATOM 735 N N . SER A 1 91 ? 7.958 -15.087 -38.965 1.00 75.88 91 SER A N 1
ATOM 736 C CA . SER A 1 91 ? 7.414 -16.262 -38.264 1.00 75.88 91 SER A CA 1
ATOM 737 C C . SER A 1 91 ? 8.389 -16.937 -37.300 1.00 75.88 91 SER A C 1
ATOM 739 O O . SER A 1 91 ? 7.951 -17.583 -36.355 1.00 75.88 91 SER A O 1
ATOM 741 N N . VAL A 1 92 ? 9.695 -16.817 -37.538 1.00 76.69 92 VAL A N 1
ATOM 742 C CA . VAL A 1 92 ? 10.758 -17.510 -36.789 1.00 76.69 92 VAL A CA 1
ATOM 743 C C . VAL A 1 92 ? 11.630 -16.530 -36.000 1.00 76.69 92 VAL A C 1
ATOM 745 O O . VAL A 1 92 ? 12.184 -16.901 -34.968 1.00 76.69 92 VAL A O 1
ATOM 748 N N . HIS A 1 93 ? 11.736 -15.276 -36.444 1.00 77.81 93 HIS A N 1
ATOM 749 C CA . HIS A 1 93 ? 12.469 -14.211 -35.741 1.00 77.81 93 HIS A CA 1
ATOM 750 C C . HIS A 1 93 ? 11.559 -13.090 -35.233 1.00 77.81 93 HIS A C 1
ATOM 752 O O . HIS A 1 93 ? 12.039 -12.039 -34.807 1.00 77.81 93 HIS A O 1
ATOM 758 N N . HIS A 1 94 ? 10.245 -13.334 -35.254 1.00 81.69 94 HIS A N 1
ATOM 759 C CA . HIS A 1 94 ? 9.216 -12.435 -34.746 1.00 81.69 94 HIS A CA 1
ATOM 760 C C . HIS A 1 94 ? 9.379 -10.996 -35.277 1.00 81.69 94 HIS A C 1
ATOM 762 O O . HIS A 1 94 ? 9.255 -10.034 -34.524 1.00 81.69 94 HIS A O 1
ATOM 768 N N . LEU A 1 95 ? 9.697 -10.837 -36.570 1.00 76.75 95 LEU A N 1
ATOM 769 C CA . LEU A 1 95 ? 9.862 -9.540 -37.237 1.00 76.75 95 LEU A CA 1
ATOM 770 C C . LEU A 1 95 ? 8.525 -8.793 -37.349 1.00 76.75 95 LEU A C 1
ATOM 772 O O . LEU A 1 95 ? 7.580 -9.253 -37.995 1.00 76.75 95 LEU A O 1
ATOM 776 N N . CYS A 1 96 ? 8.474 -7.578 -36.807 1.00 77.44 96 CYS A N 1
ATOM 777 C CA . CYS A 1 96 ? 7.354 -6.664 -36.980 1.00 77.44 96 CYS A CA 1
ATOM 778 C C . CYS A 1 96 ? 7.304 -6.109 -38.404 1.00 77.44 96 CYS A C 1
ATOM 780 O O . CYS A 1 96 ? 8.239 -5.472 -38.892 1.00 77.44 96 CYS A O 1
ATOM 782 N N . THR A 1 97 ? 6.166 -6.296 -39.070 1.00 73.44 97 THR A N 1
ATOM 783 C CA . THR A 1 97 ? 5.966 -5.867 -40.458 1.00 73.44 97 THR A CA 1
ATOM 784 C C . THR A 1 97 ? 5.838 -4.357 -40.637 1.00 73.44 97 THR A C 1
ATOM 786 O O . THR A 1 97 ? 6.010 -3.887 -41.761 1.00 73.44 97 THR A O 1
ATOM 789 N N . GLU A 1 98 ? 5.540 -3.619 -39.564 1.00 68.31 98 GLU A N 1
ATOM 790 C CA . GLU A 1 98 ? 5.319 -2.168 -39.589 1.00 68.31 98 GLU A CA 1
ATOM 791 C C . GLU A 1 98 ? 6.604 -1.373 -39.335 1.00 68.31 98 GLU A C 1
ATOM 793 O O . GLU A 1 98 ? 6.908 -0.451 -40.088 1.00 68.31 98 GLU A O 1
ATOM 798 N N . CYS A 1 99 ? 7.384 -1.743 -38.314 1.00 68.75 99 CYS A N 1
ATOM 799 C CA . CYS A 1 99 ? 8.617 -1.032 -37.954 1.00 68.75 99 CYS A CA 1
ATOM 800 C C . CYS A 1 99 ? 9.906 -1.729 -38.421 1.00 68.75 99 CYS A C 1
ATOM 802 O O . CYS A 1 99 ? 10.974 -1.126 -38.349 1.00 68.75 99 CYS A O 1
ATOM 804 N N . GLY A 1 100 ? 9.824 -2.985 -38.877 1.00 66.06 100 GLY A N 1
ATOM 805 C CA . GLY A 1 100 ? 10.982 -3.766 -39.319 1.00 66.06 100 GLY A CA 1
ATOM 806 C C . GLY A 1 100 ? 11.912 -4.233 -38.193 1.00 66.06 100 GLY A C 1
ATOM 807 O O . GLY A 1 100 ? 13.050 -4.580 -38.483 1.00 66.06 100 GLY A O 1
ATOM 808 N N . GLN A 1 101 ? 11.458 -4.220 -36.934 1.00 72.94 101 GLN A N 1
ATOM 809 C CA . GLN A 1 101 ? 12.229 -4.693 -35.774 1.00 72.94 101 GLN A CA 1
ATOM 810 C C . GLN A 1 101 ? 11.906 -6.150 -35.438 1.00 72.94 101 GLN A C 1
ATOM 812 O O . GLN A 1 101 ? 10.758 -6.575 -35.559 1.00 72.94 101 GLN A O 1
ATOM 817 N N . GLU A 1 102 ? 12.912 -6.898 -34.998 1.00 72.62 102 GLU A N 1
ATOM 818 C CA . GLU A 1 102 ? 12.813 -8.315 -34.624 1.00 72.62 102 GLU A CA 1
ATOM 819 C C . GLU A 1 102 ? 12.647 -8.463 -33.109 1.00 72.62 102 GLU A C 1
ATOM 821 O O . GLU A 1 102 ? 13.274 -7.737 -32.337 1.00 72.62 102 GLU A O 1
ATOM 826 N N . PHE A 1 103 ? 11.821 -9.416 -32.675 1.00 68.56 103 PHE A N 1
ATOM 827 C CA . PHE A 1 103 ? 11.474 -9.610 -31.265 1.00 68.56 103 PHE A CA 1
ATOM 828 C C . PHE A 1 103 ? 11.901 -10.995 -30.769 1.00 68.56 103 PHE A C 1
ATOM 830 O O . PHE A 1 103 ? 12.102 -11.933 -31.534 1.00 68.56 103 PHE A O 1
ATOM 837 N N . SER A 1 104 ? 12.067 -11.136 -29.455 1.00 62.44 104 SER A N 1
ATOM 838 C CA . SER A 1 104 ? 12.515 -12.395 -28.846 1.00 62.44 104 SER A CA 1
ATOM 839 C C . SER A 1 104 ? 11.426 -13.469 -28.762 1.00 62.44 104 SER A C 1
ATOM 841 O O . SER A 1 104 ? 11.754 -14.640 -28.593 1.00 62.44 104 SER A O 1
ATOM 843 N N . ASN A 1 105 ? 10.148 -13.091 -28.860 1.00 66.94 105 ASN A N 1
ATOM 844 C CA . ASN A 1 105 ? 9.007 -14.006 -28.925 1.00 66.94 105 ASN A CA 1
ATOM 845 C C . ASN A 1 105 ? 7.762 -13.305 -29.508 1.00 66.94 105 ASN A C 1
ATOM 847 O O . ASN A 1 105 ? 7.696 -12.073 -29.566 1.00 66.94 105 ASN A O 1
ATOM 851 N N . ASP A 1 106 ? 6.754 -14.097 -29.890 1.00 55.16 106 ASP A N 1
ATOM 852 C CA . ASP A 1 106 ? 5.492 -13.607 -30.466 1.00 55.16 106 ASP A CA 1
ATOM 853 C C . ASP A 1 106 ? 4.697 -12.696 -29.520 1.00 55.16 106 ASP A C 1
ATOM 855 O O . ASP A 1 106 ? 4.005 -11.789 -29.979 1.00 55.16 106 ASP A O 1
ATOM 859 N N . ASN A 1 107 ? 4.800 -12.897 -28.203 1.00 56.88 107 ASN A N 1
ATOM 860 C CA . ASN A 1 107 ? 4.071 -12.082 -27.230 1.00 56.88 107 ASN A CA 1
ATOM 861 C C . ASN A 1 107 ? 4.611 -10.640 -27.210 1.00 56.88 107 ASN A C 1
ATOM 863 O O . ASN A 1 107 ? 3.848 -9.675 -27.255 1.00 56.88 107 ASN A O 1
ATOM 867 N N . ASN A 1 108 ? 5.938 -10.498 -27.255 1.00 56.53 108 ASN A N 1
ATOM 868 C CA . ASN A 1 108 ? 6.626 -9.212 -27.342 1.00 56.53 108 ASN A CA 1
ATOM 869 C C . ASN A 1 108 ? 6.286 -8.481 -28.651 1.00 56.53 108 ASN A C 1
ATOM 871 O O . ASN A 1 108 ? 6.027 -7.276 -28.635 1.00 56.53 108 ASN A O 1
ATOM 875 N N . LEU A 1 109 ? 6.211 -9.214 -29.768 1.00 64.62 109 LEU A N 1
ATOM 876 C CA . LEU A 1 109 ? 5.779 -8.674 -31.059 1.00 64.62 109 LEU A CA 1
ATOM 877 C C . LEU A 1 109 ? 4.318 -8.185 -31.021 1.00 64.62 109 LEU A C 1
ATOM 879 O O . LEU A 1 109 ? 4.019 -7.087 -31.501 1.00 64.62 109 LEU A O 1
ATOM 883 N N . GLN A 1 110 ? 3.400 -8.971 -30.450 1.00 62.12 110 GLN A N 1
ATOM 884 C CA . GLN A 1 110 ? 1.979 -8.613 -30.360 1.00 62.12 110 GLN A CA 1
ATOM 885 C C . GLN A 1 110 ? 1.753 -7.380 -29.480 1.00 62.12 110 GLN A C 1
ATOM 887 O O . GLN A 1 110 ? 1.013 -6.473 -29.864 1.00 62.12 110 GLN A O 1
ATOM 892 N N . GLN A 1 111 ? 2.434 -7.304 -28.336 1.00 56.34 111 GLN A N 1
ATOM 893 C CA . GLN A 1 111 ? 2.319 -6.177 -27.415 1.00 56.34 111 GLN A CA 1
ATOM 894 C C . GLN A 1 111 ? 2.892 -4.883 -28.017 1.00 56.34 111 GLN A C 1
ATOM 896 O O . GLN A 1 111 ? 2.283 -3.820 -27.889 1.00 56.34 111 GLN A O 1
ATOM 901 N N . PHE A 1 112 ? 4.010 -4.967 -28.746 1.00 59.56 112 PHE A N 1
ATOM 902 C CA . PHE A 1 112 ? 4.570 -3.830 -29.480 1.00 59.56 112 PHE A CA 1
ATOM 903 C C . PHE A 1 112 ? 3.660 -3.364 -30.630 1.00 59.56 112 PHE A C 1
ATOM 905 O O . PHE A 1 112 ? 3.454 -2.164 -30.814 1.00 59.56 112 PHE A O 1
ATOM 912 N N . SER A 1 113 ? 3.057 -4.302 -31.365 1.00 55.47 113 SER A N 1
ATOM 913 C CA . SER A 1 113 ? 2.119 -3.989 -32.455 1.00 55.47 113 SER A CA 1
ATOM 914 C C . SER A 1 113 ? 0.864 -3.270 -31.937 1.00 55.47 113 SER A C 1
ATOM 916 O O . SER A 1 113 ? 0.431 -2.280 -32.523 1.00 55.47 113 SER A O 1
ATOM 918 N N . LEU A 1 114 ? 0.336 -3.688 -30.778 1.00 56.66 114 LEU A N 1
ATOM 919 C CA . LEU A 1 114 ? -0.773 -3.013 -30.088 1.00 56.66 114 LEU A CA 1
ATOM 920 C C . LEU A 1 114 ? -0.419 -1.566 -29.685 1.00 56.66 114 LEU A C 1
ATOM 922 O O . LEU A 1 114 ? -1.239 -0.653 -29.834 1.00 56.66 114 LEU A O 1
ATOM 926 N N . LEU A 1 115 ? 0.815 -1.329 -29.231 1.00 52.88 115 LEU A N 1
ATOM 927 C CA . LEU A 1 115 ? 1.311 0.001 -28.857 1.00 52.88 115 LEU A CA 1
ATOM 928 C C . LEU A 1 115 ? 1.504 0.932 -30.069 1.00 52.88 115 LEU A C 1
ATOM 930 O O . LEU A 1 115 ? 1.189 2.124 -29.981 1.00 52.88 115 LEU A O 1
ATOM 934 N N . LEU A 1 116 ? 1.958 0.412 -31.215 1.00 54.38 116 LEU A N 1
ATOM 935 C CA . LEU A 1 116 ? 2.047 1.180 -32.465 1.00 54.38 116 LEU A CA 1
ATOM 936 C C . LEU A 1 116 ? 0.670 1.627 -32.964 1.00 54.38 116 LEU A C 1
ATOM 938 O O . LEU A 1 116 ? 0.506 2.793 -33.332 1.00 54.38 116 LEU A O 1
ATOM 942 N N . THR A 1 117 ? -0.346 0.761 -32.892 1.00 49.56 117 THR A N 1
ATOM 943 C CA . THR A 1 117 ? -1.730 1.149 -33.208 1.00 49.56 117 THR A CA 1
ATOM 944 C C . THR A 1 117 ? -2.279 2.210 -32.250 1.00 49.56 117 THR A C 1
ATOM 946 O O . THR A 1 117 ? -2.963 3.136 -32.680 1.00 49.56 117 THR A O 1
ATOM 949 N N . TYR A 1 118 ? -1.939 2.151 -30.958 1.00 43.69 118 TYR A N 1
ATOM 950 C CA . TYR A 1 118 ? -2.400 3.143 -29.977 1.00 43.69 118 TYR A CA 1
ATOM 951 C C . TYR A 1 118 ? -1.738 4.522 -30.174 1.00 43.69 118 TYR A C 1
ATOM 953 O O . TYR A 1 118 ? -2.374 5.567 -30.016 1.00 43.69 118 TYR A O 1
ATOM 961 N N . THR A 1 119 ? -0.467 4.546 -30.584 1.00 41.75 119 THR A N 1
ATOM 962 C CA . THR A 1 119 ? 0.296 5.780 -30.852 1.00 41.75 119 THR A CA 1
ATOM 963 C C . THR A 1 119 ? -0.042 6.425 -32.204 1.00 41.75 119 THR A C 1
ATOM 965 O O . THR A 1 119 ? -0.088 7.656 -32.297 1.00 41.75 119 THR A O 1
ATOM 968 N N . THR A 1 120 ? -0.379 5.641 -33.235 1.00 42.03 120 THR A N 1
ATOM 969 C CA . THR A 1 120 ? -0.893 6.179 -34.514 1.00 42.03 120 THR A CA 1
ATOM 970 C C . THR A 1 120 ? -2.299 6.773 -34.383 1.00 42.03 120 THR A C 1
ATOM 972 O O . THR A 1 120 ? -2.599 7.777 -35.028 1.00 42.03 120 THR A O 1
ATOM 975 N N . VAL A 1 121 ? -3.147 6.245 -33.491 1.00 42.41 121 VAL A N 1
ATOM 976 C CA . VAL A 1 121 ? -4.467 6.838 -33.189 1.00 42.41 121 VAL A CA 1
ATOM 977 C C . VAL A 1 121 ? -4.338 8.183 -32.456 1.00 42.41 121 VAL A C 1
ATOM 979 O O . VAL A 1 121 ? -5.133 9.091 -32.697 1.00 42.41 121 VAL A O 1
ATOM 982 N N . ARG A 1 122 ? -3.306 8.371 -31.621 1.00 38.59 122 ARG A N 1
ATOM 983 C CA . ARG A 1 122 ? -3.051 9.642 -30.912 1.00 38.59 122 ARG A CA 1
ATOM 984 C C . ARG A 1 122 ? -2.476 10.762 -31.789 1.00 38.59 122 ARG A C 1
ATOM 986 O O . ARG A 1 122 ? -2.548 11.921 -31.391 1.00 38.59 122 ARG A O 1
ATOM 993 N N . SER A 1 123 ? -1.926 10.449 -32.962 1.00 36.06 123 SER A N 1
ATOM 994 C CA . SER A 1 123 ? -1.250 11.424 -33.836 1.00 36.06 123 SER A CA 1
ATOM 995 C C . SER A 1 123 ? -2.120 11.976 -34.976 1.00 36.06 123 SER A C 1
ATOM 997 O O . SER A 1 123 ? -1.648 12.819 -35.737 1.00 36.06 123 SER A O 1
ATOM 999 N N . ASN A 1 124 ? -3.399 11.584 -35.082 1.00 34.53 124 ASN A N 1
ATOM 1000 C CA . ASN A 1 124 ? -4.303 12.083 -36.125 1.00 34.53 124 ASN A CA 1
ATOM 1001 C C . ASN A 1 124 ? -5.615 12.664 -35.542 1.00 34.53 124 ASN A C 1
ATOM 1003 O O . ASN A 1 124 ? -6.567 11.918 -35.310 1.00 34.53 124 ASN A O 1
ATOM 1007 N N . PRO A 1 125 ? -5.718 13.992 -35.319 1.00 35.78 125 PRO A N 1
ATOM 1008 C CA . PRO A 1 125 ? -6.851 14.609 -34.612 1.00 35.78 125 PRO A CA 1
ATOM 1009 C C . PRO A 1 125 ? -8.184 14.669 -35.384 1.00 35.78 125 PRO A C 1
ATOM 1011 O O . PRO A 1 125 ? -9.113 15.322 -34.918 1.00 35.78 125 PRO A O 1
ATOM 1014 N N . LEU A 1 126 ? -8.314 14.050 -36.565 1.00 35.22 126 LEU A N 1
ATOM 1015 C CA . LEU A 1 126 ? -9.411 14.356 -37.503 1.00 35.22 126 LEU A CA 1
ATOM 1016 C C . LEU A 1 126 ? -10.424 13.237 -37.787 1.00 35.22 126 LEU A C 1
ATOM 1018 O O . LEU A 1 126 ? -11.199 13.362 -38.734 1.00 35.22 126 LEU A O 1
ATOM 1022 N N . ARG A 1 127 ? -10.510 12.179 -36.971 1.00 35.62 127 ARG A N 1
ATOM 1023 C CA . ARG A 1 127 ? -11.665 11.253 -37.013 1.00 35.62 127 ARG A CA 1
ATOM 1024 C C . ARG A 1 127 ? -12.039 10.728 -35.629 1.00 35.62 127 ARG A C 1
ATOM 1026 O O . ARG A 1 127 ? -11.709 9.603 -35.274 1.00 35.62 127 ARG A O 1
ATOM 1033 N N . GLN A 1 128 ? -12.768 11.536 -34.864 1.00 37.88 128 GLN A N 1
ATOM 1034 C CA . GLN A 1 128 ? -13.493 11.056 -33.687 1.00 37.88 128 GLN A CA 1
ATOM 1035 C C . GLN A 1 128 ? -14.871 10.514 -34.094 1.00 37.88 128 GLN A C 1
ATOM 1037 O O . GLN A 1 128 ? -15.644 11.190 -34.770 1.00 37.88 128 GLN A O 1
ATOM 1042 N N . GLY A 1 129 ? -15.172 9.294 -33.649 1.00 29.89 129 GLY A N 1
ATOM 1043 C CA . GLY A 1 129 ? -16.504 8.695 -33.628 1.00 29.89 129 GLY A CA 1
ATOM 1044 C C . GLY A 1 129 ? -16.527 7.546 -32.604 1.00 29.89 129 GLY A C 1
ATOM 1045 O O . GLY A 1 129 ? -15.613 6.720 -32.633 1.00 29.89 129 GLY A O 1
ATOM 1046 N N . PRO A 1 130 ? -17.519 7.460 -31.697 1.00 35.69 130 PRO A N 1
ATOM 1047 C CA . PRO A 1 130 ? -17.481 6.591 -30.513 1.00 35.69 130 PRO A CA 1
ATOM 1048 C C . PRO A 1 130 ? -17.920 5.137 -30.791 1.00 35.69 130 PRO A C 1
ATOM 1050 O O . PRO A 1 130 ? -18.644 4.549 -30.000 1.00 35.69 130 PRO A O 1
ATOM 1053 N N . ALA A 1 131 ? -17.539 4.547 -31.931 1.00 36.22 131 ALA A N 1
ATOM 1054 C CA . ALA A 1 131 ? -18.128 3.276 -32.388 1.00 36.22 131 ALA A CA 1
ATOM 1055 C C . ALA A 1 131 ? -17.143 2.252 -32.993 1.00 36.22 131 ALA A C 1
ATOM 1057 O O . ALA A 1 131 ? -17.572 1.318 -33.671 1.00 36.22 131 ALA A O 1
ATOM 1058 N N . LEU A 1 132 ? -15.829 2.406 -32.792 1.00 36.69 132 LEU A N 1
ATOM 1059 C CA . LEU A 1 132 ? -14.821 1.512 -33.395 1.00 36.69 132 LEU A CA 1
ATOM 1060 C C . LEU A 1 132 ? -14.149 0.541 -32.414 1.00 36.69 132 LEU A C 1
ATOM 1062 O O . LEU A 1 132 ? -13.609 -0.469 -32.857 1.00 36.69 132 LEU A O 1
ATOM 1066 N N . THR A 1 133 ? -14.232 0.779 -31.105 1.00 37.34 133 THR A N 1
ATOM 1067 C CA . THR A 1 133 ? -13.633 -0.096 -30.082 1.00 37.34 133 THR A CA 1
ATOM 1068 C C . THR A 1 133 ? -14.391 -1.420 -29.915 1.00 37.34 133 THR A C 1
ATOM 1070 O O . THR A 1 133 ? -13.763 -2.448 -29.685 1.00 37.34 133 THR A O 1
ATOM 1073 N N . ASP A 1 134 ? -15.706 -1.441 -30.161 1.00 34.81 134 ASP A N 1
ATOM 1074 C CA . ASP A 1 134 ? -16.539 -2.650 -30.021 1.00 34.81 134 ASP A CA 1
ATOM 1075 C C . ASP A 1 134 ? -16.496 -3.603 -31.229 1.00 34.81 134 ASP A C 1
ATOM 1077 O O . ASP A 1 134 ? -16.876 -4.771 -31.125 1.00 34.81 134 ASP A O 1
ATOM 1081 N N . ARG A 1 135 ? -16.020 -3.148 -32.397 1.00 34.66 135 ARG A N 1
ATOM 1082 C CA . ARG A 1 135 ? -15.998 -3.982 -33.615 1.00 34.66 135 ARG A CA 1
ATOM 1083 C C . ARG A 1 135 ? -14.783 -4.902 -33.718 1.00 34.66 135 ARG A C 1
ATOM 1085 O O . ARG A 1 135 ? -14.897 -5.975 -34.303 1.00 34.66 135 ARG A O 1
ATOM 1092 N N . VAL A 1 136 ? -13.654 -4.541 -33.110 1.00 41.03 136 VAL A N 1
ATOM 1093 C CA . VAL A 1 136 ? -12.405 -5.323 -33.211 1.00 41.03 136 VAL A CA 1
ATOM 1094 C C . VAL A 1 136 ? -12.465 -6.613 -32.375 1.00 41.03 136 VAL A C 1
ATOM 1096 O O . VAL A 1 136 ? -11.875 -7.624 -32.745 1.00 41.03 136 VAL A O 1
ATOM 1099 N N . PHE A 1 137 ? -13.256 -6.636 -31.297 1.00 36.44 137 PHE A N 1
ATOM 1100 C CA . PHE A 1 137 ? -13.384 -7.803 -30.410 1.00 36.44 137 PHE A CA 1
ATOM 1101 C C . PHE A 1 137 ? -14.253 -8.942 -30.995 1.00 36.44 137 PHE A C 1
ATOM 1103 O O . PHE A 1 137 ? -14.162 -10.103 -30.576 1.00 36.44 137 PHE A O 1
ATOM 1110 N N . LEU A 1 138 ? -15.101 -8.629 -31.984 1.00 37.50 138 LEU A N 1
ATOM 1111 C CA . LEU A 1 138 ? -16.058 -9.568 -32.583 1.00 37.50 138 LEU A CA 1
ATOM 1112 C C . LEU A 1 138 ? -15.568 -10.237 -33.880 1.00 37.50 138 LEU A C 1
ATOM 1114 O O . LEU A 1 138 ? -16.171 -11.230 -34.285 1.00 37.50 138 LEU A O 1
ATOM 1118 N N . GLU A 1 139 ? -14.466 -9.778 -34.486 1.00 35.72 139 GLU A N 1
ATOM 1119 C CA . GLU A 1 139 ? -13.924 -10.345 -35.739 1.00 35.72 139 GLU A CA 1
ATOM 1120 C C . GLU A 1 139 ? -12.752 -11.332 -35.554 1.00 35.72 139 GLU A C 1
ATOM 1122 O O . GLU A 1 139 ? -12.223 -11.870 -36.526 1.00 35.72 139 GLU A O 1
ATOM 1127 N N . LEU A 1 140 ? -12.365 -11.649 -34.314 1.00 36.09 140 LEU A N 1
ATOM 1128 C CA . LEU A 1 140 ? -11.309 -12.631 -34.042 1.00 36.09 140 LEU A CA 1
ATOM 1129 C C . LEU A 1 140 ? -11.740 -14.071 -34.422 1.00 36.09 140 LEU A C 1
ATOM 1131 O O . LEU A 1 140 ? -12.774 -14.552 -33.939 1.00 36.09 140 LEU A O 1
ATOM 1135 N N . PRO A 1 141 ? -10.945 -14.815 -35.223 1.00 39.12 141 PRO A N 1
ATOM 1136 C CA . PRO A 1 141 ? -11.219 -16.212 -35.557 1.00 39.12 141 PRO A CA 1
ATOM 1137 C C . PRO A 1 141 ? -11.318 -17.109 -34.313 1.00 39.12 141 PRO A C 1
ATOM 1139 O O . PRO A 1 141 ? -10.506 -17.021 -33.391 1.00 39.12 141 PRO A O 1
ATOM 1142 N N . ARG A 1 142 ? -12.288 -18.039 -34.305 1.00 38.59 142 ARG A N 1
ATOM 1143 C CA . ARG A 1 142 ? -12.588 -18.941 -33.167 1.00 38.59 142 ARG A CA 1
ATOM 1144 C C . ARG A 1 142 ? -11.400 -19.785 -32.673 1.00 38.59 142 ARG A C 1
ATOM 1146 O O . ARG A 1 142 ? -11.459 -20.278 -31.551 1.00 38.59 142 ARG A O 1
ATOM 1153 N N . SER A 1 143 ? -10.345 -19.951 -33.470 1.00 34.59 143 SER A N 1
ATOM 1154 C CA . SER A 1 143 ? -9.106 -20.637 -33.078 1.00 34.59 143 SER A CA 1
ATOM 1155 C C . SER A 1 143 ? -8.298 -19.865 -32.027 1.00 34.59 143 SER A C 1
ATOM 1157 O O . SER A 1 143 ? -7.724 -20.491 -31.142 1.00 34.59 143 SER A O 1
ATOM 1159 N N . ILE A 1 144 ? -8.321 -18.526 -32.049 1.00 36.91 144 ILE A N 1
ATOM 1160 C CA . ILE A 1 144 ? -7.599 -17.682 -31.080 1.00 36.91 144 ILE A CA 1
ATOM 1161 C C . ILE A 1 144 ? -8.302 -17.694 -29.713 1.00 36.91 144 ILE A C 1
ATOM 1163 O O . ILE A 1 144 ? -7.644 -17.736 -28.679 1.00 36.91 144 ILE A O 1
ATOM 1167 N N . ARG A 1 145 ? -9.640 -17.806 -29.683 1.00 36.47 145 ARG A N 1
ATOM 1168 C CA . ARG A 1 145 ? -10.415 -17.951 -28.430 1.00 36.47 145 ARG A CA 1
ATOM 1169 C C . ARG A 1 145 ? -10.131 -19.249 -27.660 1.00 36.47 145 ARG A C 1
ATOM 1171 O O . ARG A 1 145 ? -10.521 -19.342 -26.505 1.00 36.47 145 ARG A O 1
ATOM 1178 N N . ARG A 1 146 ? -9.504 -20.254 -28.285 1.00 31.31 146 ARG A N 1
ATOM 1179 C CA . ARG A 1 146 ? -9.193 -21.558 -27.665 1.00 31.31 146 ARG A CA 1
ATOM 1180 C C . ARG A 1 146 ? -7.714 -21.769 -27.334 1.00 31.31 146 ARG A C 1
ATOM 1182 O O . ARG A 1 146 ? -7.407 -22.751 -26.678 1.00 31.31 146 ARG A O 1
ATOM 1189 N N . SER A 1 147 ? -6.813 -20.876 -27.748 1.00 28.80 147 SER A N 1
ATOM 1190 C CA . SER A 1 147 ? -5.372 -21.000 -27.460 1.00 28.80 147 SER A CA 1
ATOM 1191 C C . SER A 1 147 ? -4.939 -20.302 -26.160 1.00 28.80 147 SER A C 1
ATOM 1193 O O . SER A 1 147 ? -3.756 -20.306 -25.836 1.00 28.80 147 SER A O 1
ATOM 1195 N N . LEU A 1 148 ? -5.889 -19.718 -25.424 1.00 34.22 148 LEU A N 1
ATOM 1196 C CA . LEU A 1 148 ? -5.714 -19.161 -24.076 1.00 34.22 148 LEU A CA 1
ATOM 1197 C C . LEU A 1 148 ? -5.985 -20.198 -22.965 1.00 34.22 148 LEU A C 1
ATOM 1199 O O . LEU A 1 148 ? -6.043 -19.830 -21.799 1.00 34.22 148 LEU A O 1
ATOM 1203 N N . ASP A 1 149 ? -6.156 -21.477 -23.318 1.00 39.41 149 ASP A N 1
ATOM 1204 C CA . ASP A 1 149 ? -6.453 -22.567 -22.381 1.00 39.41 149 ASP A CA 1
ATOM 1205 C C . ASP A 1 149 ? -5.491 -23.750 -22.603 1.00 39.41 149 ASP A C 1
ATOM 1207 O O . ASP A 1 149 ? -5.727 -24.600 -23.461 1.00 39.41 149 ASP A O 1
ATOM 1211 N N . LEU A 1 150 ? -4.401 -23.785 -21.827 1.00 25.64 150 LEU A N 1
ATOM 1212 C CA . LEU A 1 150 ? -3.523 -24.933 -21.532 1.00 25.64 150 LEU A CA 1
ATOM 1213 C C . LEU A 1 150 ? -2.827 -24.603 -20.186 1.00 25.64 150 LEU A C 1
ATOM 1215 O O . LEU A 1 150 ? -2.056 -23.655 -20.132 1.00 25.64 150 LEU A O 1
ATOM 1219 N N . ASP A 1 151 ? -3.017 -25.275 -19.050 1.00 29.38 151 ASP A N 1
ATOM 1220 C CA . ASP A 1 151 ? -3.737 -26.507 -18.765 1.00 29.38 151 ASP A CA 1
ATOM 1221 C C . ASP A 1 151 ? -4.057 -26.621 -17.252 1.00 29.38 151 ASP A C 1
ATOM 1223 O O . ASP A 1 151 ? -3.527 -25.898 -16.407 1.00 29.38 151 ASP A O 1
ATOM 1227 N N . LYS A 1 152 ? -4.948 -27.563 -16.939 1.00 26.80 152 LYS A N 1
ATOM 1228 C CA . LYS A 1 152 ? -5.603 -27.856 -15.650 1.00 26.80 152 LYS A CA 1
ATOM 1229 C C . LYS A 1 152 ? -4.680 -27.986 -14.416 1.00 26.80 152 LYS A C 1
ATOM 1231 O O . LYS A 1 152 ? -3.657 -28.666 -14.484 1.00 26.80 152 LYS A O 1
ATOM 1236 N N . PRO A 1 153 ? -5.130 -27.551 -13.220 1.00 28.73 153 PRO A N 1
ATOM 1237 C CA . PRO A 1 153 ? -4.547 -27.989 -11.956 1.00 28.73 153 PRO A CA 1
ATOM 1238 C C . PRO A 1 153 ? -4.981 -29.426 -11.616 1.00 28.73 153 PRO A C 1
ATOM 1240 O O . PRO A 1 153 ? -6.162 -29.777 -11.693 1.00 28.73 153 PRO A O 1
ATOM 1243 N N . HIS A 1 154 ? -4.041 -30.253 -11.149 1.00 25.86 154 HIS A N 1
ATOM 1244 C CA . HIS A 1 154 ? -4.348 -31.462 -10.381 1.00 25.86 154 HIS A CA 1
ATOM 1245 C C . HIS A 1 154 ? -4.973 -31.064 -9.032 1.00 25.86 154 HIS A C 1
ATOM 1247 O O . HIS A 1 154 ? -4.312 -31.023 -7.997 1.00 25.86 154 HIS A O 1
ATOM 1253 N N . ALA A 1 155 ? -6.271 -30.768 -9.033 1.00 29.56 155 ALA A N 1
ATOM 1254 C CA . ALA A 1 155 ? -7.046 -30.627 -7.812 1.00 29.56 155 ALA A CA 1
ATOM 1255 C C . ALA A 1 155 ? -7.324 -32.023 -7.234 1.00 29.56 155 ALA A C 1
ATOM 1257 O O . ALA A 1 155 ? -8.095 -32.804 -7.792 1.00 29.56 155 ALA A O 1
ATOM 1258 N N . ARG A 1 156 ? -6.716 -32.345 -6.087 1.00 26.47 156 ARG A N 1
ATOM 1259 C CA . ARG A 1 156 ? -7.244 -33.390 -5.203 1.00 26.47 156 ARG A CA 1
ATOM 1260 C C . ARG A 1 156 ? -8.565 -32.883 -4.632 1.00 26.47 156 ARG A C 1
ATOM 1262 O O . ARG A 1 156 ? -8.585 -32.095 -3.692 1.00 26.47 156 ARG A O 1
ATOM 1269 N N . THR A 1 157 ? -9.668 -33.324 -5.222 1.00 26.50 157 THR A N 1
ATOM 1270 C CA . THR A 1 157 ? -11.022 -33.078 -4.732 1.00 26.50 157 THR A CA 1
ATOM 1271 C C . THR A 1 157 ? -11.229 -33.855 -3.431 1.00 26.50 157 THR A C 1
ATOM 1273 O O . THR A 1 157 ? -11.516 -35.049 -3.446 1.00 26.50 157 THR A O 1
ATOM 1276 N N . LEU A 1 158 ? -11.079 -33.191 -2.286 1.00 27.89 158 LEU A N 1
ATOM 1277 C CA . LEU A 1 158 ? -11.711 -33.649 -1.052 1.00 27.89 158 LEU A CA 1
ATOM 1278 C C . LEU A 1 158 ? -13.133 -33.092 -1.049 1.00 27.89 158 LEU A C 1
ATOM 1280 O O . LEU A 1 158 ? -13.369 -31.928 -0.739 1.00 27.89 158 LEU A O 1
ATOM 1284 N N . HIS A 1 159 ? -14.080 -33.934 -1.459 1.00 26.23 159 HIS A N 1
ATOM 1285 C CA . HIS A 1 159 ? -15.501 -33.670 -1.289 1.00 26.23 159 HIS A CA 1
ATOM 1286 C C . HIS A 1 159 ? -15.817 -33.527 0.204 1.00 26.23 159 HIS A C 1
ATOM 1288 O O . HIS A 1 159 ? -15.685 -34.485 0.962 1.00 26.23 159 HIS A O 1
ATOM 1294 N N . CYS A 1 160 ? -16.299 -32.356 0.612 1.00 24.97 160 CYS A N 1
ATOM 1295 C CA . CYS A 1 160 ? -17.114 -32.229 1.811 1.00 24.97 160 CYS A CA 1
ATOM 1296 C C . CYS A 1 160 ? -18.431 -31.567 1.405 1.00 24.97 160 CYS A C 1
ATOM 1298 O O . CYS A 1 160 ? -18.462 -30.422 0.958 1.00 24.97 160 CYS A O 1
ATOM 1300 N N . SER A 1 161 ? -19.506 -32.349 1.462 1.00 27.92 161 SER A N 1
ATOM 1301 C CA . SER A 1 161 ? -20.852 -31.950 1.064 1.00 27.92 161 SER A CA 1
ATOM 1302 C C . SER A 1 161 ? -21.366 -30.783 1.917 1.00 27.92 161 SER A C 1
ATOM 1304 O O . SER A 1 161 ? -21.173 -30.796 3.136 1.00 27.92 161 SER A O 1
ATOM 1306 N N . PRO A 1 162 ? -22.100 -29.816 1.340 1.00 30.27 162 PRO A N 1
ATOM 1307 C CA . PRO A 1 162 ? -22.773 -28.797 2.124 1.00 30.27 162 PRO A CA 1
ATOM 1308 C C . PRO A 1 162 ? -23.980 -29.441 2.812 1.00 30.27 162 PRO A C 1
ATOM 1310 O O . PRO A 1 162 ? -24.981 -29.770 2.175 1.00 30.27 162 PRO A O 1
ATOM 1313 N N . ARG A 1 163 ? -23.910 -29.639 4.130 1.00 26.83 163 ARG A N 1
ATOM 1314 C CA . ARG A 1 163 ? -25.126 -29.843 4.919 1.00 26.83 163 ARG A CA 1
ATOM 1315 C C . ARG A 1 163 ? -25.798 -28.488 5.098 1.00 26.83 163 ARG A C 1
ATOM 1317 O O . ARG A 1 163 ? -25.418 -27.704 5.961 1.00 26.83 163 ARG A O 1
ATOM 1324 N N . SER A 1 164 ? -26.808 -28.238 4.272 1.00 36.28 164 SER A N 1
ATOM 1325 C CA . SER A 1 164 ? -27.841 -27.241 4.529 1.00 36.28 164 SER A CA 1
ATOM 1326 C C . SER A 1 164 ? -28.491 -27.535 5.882 1.00 36.28 164 SER A C 1
ATOM 1328 O O . SER A 1 164 ? -29.276 -28.471 6.011 1.00 36.28 164 SER A O 1
ATOM 1330 N N . ALA A 1 165 ? -28.169 -26.736 6.894 1.00 30.55 165 ALA A N 1
ATOM 1331 C CA . ALA A 1 165 ? -29.013 -26.586 8.067 1.00 30.55 165 ALA A CA 1
ATOM 1332 C C . ALA A 1 165 ? -29.841 -25.316 7.859 1.00 30.55 165 ALA A C 1
ATOM 1334 O O . ALA A 1 165 ? -29.412 -24.210 8.178 1.00 30.55 165 ALA A O 1
ATOM 1335 N N . ALA A 1 166 ? -31.022 -25.487 7.265 1.00 35.19 166 ALA A N 1
ATOM 1336 C CA . ALA A 1 166 ? -32.086 -24.507 7.375 1.00 35.19 166 ALA A CA 1
ATOM 1337 C C . ALA A 1 166 ? -32.524 -24.476 8.847 1.00 35.19 166 ALA A C 1
ATOM 1339 O O . ALA A 1 166 ? -33.237 -25.366 9.305 1.00 35.19 166 ALA A O 1
ATOM 1340 N N . ALA A 1 167 ? -32.047 -23.488 9.601 1.00 31.95 167 ALA A N 1
ATOM 1341 C CA . ALA A 1 167 ? -32.618 -23.152 10.896 1.00 31.95 167 ALA A CA 1
ATOM 1342 C C . ALA A 1 167 ? -33.734 -22.131 10.663 1.00 31.95 167 ALA A C 1
ATOM 1344 O O . ALA A 1 167 ? -33.525 -21.079 10.058 1.00 31.95 167 ALA A O 1
ATOM 1345 N N . ALA A 1 168 ? -34.933 -22.514 11.090 1.00 31.94 168 ALA A N 1
ATOM 1346 C CA . ALA A 1 168 ? -36.167 -21.769 10.953 1.00 31.94 168 ALA A CA 1
ATOM 1347 C C . ALA A 1 168 ? -36.062 -20.345 11.523 1.00 31.94 168 ALA A C 1
ATOM 1349 O O . ALA A 1 168 ? -35.498 -20.115 12.593 1.00 31.94 168 ALA A O 1
ATOM 1350 N N . ALA A 1 169 ? -36.657 -19.401 10.799 1.00 39.25 169 ALA A N 1
ATOM 1351 C CA . ALA A 1 169 ? -36.842 -18.030 11.234 1.00 39.25 169 ALA A CA 1
ATOM 1352 C C . ALA A 1 169 ? -37.792 -17.963 12.439 1.00 39.25 169 ALA A C 1
ATOM 1354 O O . ALA A 1 169 ? -38.922 -18.437 12.359 1.00 39.25 169 ALA A O 1
ATOM 1355 N N . SER A 1 170 ? -37.341 -17.325 13.522 1.00 33.00 170 SER A N 1
ATOM 1356 C CA . SER A 1 170 ? -38.192 -16.587 14.464 1.00 33.00 170 SER A CA 1
ATOM 1357 C C . SER A 1 170 ? -37.335 -15.812 15.472 1.00 33.00 170 SER A C 1
ATOM 1359 O O . SER A 1 170 ? -37.082 -16.265 16.585 1.00 33.00 170 SER A O 1
ATOM 1361 N N . SER A 1 171 ? -36.882 -14.626 15.086 1.00 32.09 171 SER A N 1
ATOM 1362 C CA . SER A 1 171 ? -37.001 -13.399 15.886 1.00 32.09 171 SER A CA 1
ATOM 1363 C C . SER A 1 171 ? -36.389 -12.257 15.080 1.00 32.09 171 SER A C 1
ATOM 1365 O O . SER A 1 171 ? -35.413 -12.428 14.355 1.00 32.09 171 SER A O 1
ATOM 1367 N N . THR A 1 172 ? -37.018 -11.094 15.135 1.00 41.88 172 THR A N 1
ATOM 1368 C CA . THR A 1 172 ? -36.558 -9.846 14.530 1.00 41.88 172 THR A CA 1
ATOM 1369 C C . THR A 1 172 ? -35.214 -9.424 15.136 1.00 41.88 172 THR A C 1
ATOM 1371 O O . THR A 1 172 ? -35.190 -8.639 16.079 1.00 41.88 172 THR A O 1
ATOM 1374 N N . SER A 1 173 ? -34.089 -9.931 14.628 1.00 37.81 173 SER A N 1
ATOM 1375 C CA . SER A 1 173 ? -32.772 -9.358 14.919 1.00 37.81 173 SER A CA 1
ATOM 1376 C C . SER A 1 173 ? -32.366 -8.472 13.748 1.00 37.81 173 SER A C 1
ATOM 1378 O O . SER A 1 173 ? -32.095 -8.975 12.655 1.00 37.81 173 SER A O 1
ATOM 1380 N N . ALA A 1 174 ? -32.358 -7.157 13.956 1.00 50.78 174 ALA A N 1
ATOM 1381 C CA . ALA A 1 174 ? -31.766 -6.223 13.007 1.00 50.78 174 ALA A CA 1
ATOM 1382 C C . ALA A 1 174 ? -30.347 -6.695 12.644 1.00 50.78 174 ALA A C 1
ATOM 1384 O O . ALA A 1 174 ? -29.602 -7.136 13.521 1.00 50.78 174 ALA A O 1
ATOM 1385 N N . ILE A 1 175 ? -29.987 -6.640 11.358 1.00 56.47 175 ILE A N 1
ATOM 1386 C CA . ILE A 1 175 ? -28.610 -6.905 10.925 1.00 56.47 175 ILE A CA 1
ATOM 1387 C C . ILE A 1 175 ? -27.721 -5.914 11.692 1.00 56.47 175 ILE A C 1
ATOM 1389 O O . ILE A 1 175 ? -27.990 -4.712 11.626 1.00 56.47 175 ILE A O 1
ATOM 1393 N N . PRO A 1 176 ? -26.725 -6.376 12.469 1.00 64.50 176 PRO A N 1
ATOM 1394 C CA . PRO A 1 176 ? -25.904 -5.476 13.261 1.00 64.50 176 PRO A CA 1
ATOM 1395 C C . PRO A 1 176 ? -25.145 -4.536 12.325 1.00 64.50 176 PRO A C 1
ATOM 1397 O O . PRO A 1 176 ? -24.317 -4.970 11.527 1.00 64.50 176 PRO A O 1
ATOM 1400 N N . HIS A 1 177 ? -25.454 -3.245 12.419 1.00 86.88 177 HIS A N 1
ATOM 1401 C CA . HIS A 1 177 ? -24.708 -2.202 11.730 1.00 86.88 177 HIS A CA 1
ATOM 1402 C C . HIS A 1 177 ? -23.390 -1.973 12.470 1.00 86.88 177 HIS A C 1
ATOM 1404 O O . HIS A 1 177 ? -23.382 -1.769 13.683 1.00 86.88 177 HIS A O 1
ATOM 1410 N N . ILE A 1 178 ? -22.279 -2.005 11.747 1.00 91.88 178 ILE A N 1
ATOM 1411 C CA . ILE A 1 178 ? -20.925 -1.839 12.262 1.00 91.88 178 ILE A CA 1
ATOM 1412 C C . ILE A 1 178 ? -20.393 -0.473 11.815 1.00 91.88 178 ILE A C 1
ATOM 1414 O O . ILE A 1 178 ? -20.433 -0.132 10.636 1.00 91.88 178 ILE A O 1
ATOM 1418 N N . SER A 1 179 ? -19.875 0.313 12.758 1.00 93.31 179 SER A N 1
ATOM 1419 C CA . SER A 1 179 ? -19.019 1.467 12.490 1.00 93.31 179 SER A CA 1
ATOM 1420 C C . SER A 1 179 ? -17.556 1.031 12.429 1.00 93.31 179 SER A C 1
ATOM 1422 O O . SER A 1 179 ? -17.103 0.200 13.218 1.00 93.31 179 SER A O 1
ATOM 1424 N N . LEU A 1 180 ? -16.800 1.596 11.488 1.00 95.81 180 LEU A N 1
ATOM 1425 C CA . LEU A 1 180 ? -15.368 1.336 11.354 1.00 95.81 180 LEU A CA 1
ATOM 1426 C C . LEU A 1 180 ? -14.578 2.495 11.950 1.00 95.81 180 LEU A C 1
ATOM 1428 O O . LEU A 1 180 ? -14.720 3.634 11.512 1.00 95.81 180 LEU A O 1
ATOM 1432 N N . HIS A 1 181 ? -13.722 2.186 12.917 1.00 96.88 181 HIS A N 1
ATOM 1433 C CA . HIS A 1 181 ? -12.808 3.145 13.525 1.00 96.88 181 HIS A CA 1
ATOM 1434 C C . HIS A 1 181 ? -11.402 2.868 13.008 1.00 96.88 181 HIS A C 1
ATOM 1436 O O . HIS A 1 181 ? -10.867 1.782 13.237 1.00 96.88 181 HIS A O 1
ATOM 1442 N N . ILE A 1 182 ? -10.837 3.816 12.259 1.00 98.19 182 ILE A N 1
ATOM 1443 C CA . ILE A 1 182 ? -9.628 3.593 11.460 1.00 98.19 182 ILE A CA 1
ATOM 1444 C C . ILE A 1 182 ? -8.558 4.609 11.842 1.00 98.19 182 ILE A C 1
ATOM 1446 O O . ILE A 1 182 ? -8.857 5.792 11.996 1.00 98.19 182 ILE A O 1
ATOM 1450 N N . ALA A 1 183 ? -7.316 4.157 11.978 1.00 98.31 183 ALA A N 1
ATOM 1451 C CA . ALA A 1 183 ? -6.159 5.036 12.068 1.00 98.31 183 ALA A CA 1
ATOM 1452 C C . ALA A 1 183 ? -5.016 4.525 11.197 1.00 98.31 183 ALA A C 1
ATOM 1454 O O . ALA A 1 183 ? -4.799 3.317 11.090 1.00 98.31 183 ALA A O 1
ATOM 1455 N N . ALA A 1 184 ? -4.277 5.465 10.619 1.00 98.50 184 ALA A N 1
ATOM 1456 C CA . ALA A 1 184 ? -3.024 5.207 9.937 1.00 98.50 184 ALA A CA 1
ATOM 1457 C C . ALA A 1 184 ? -1.842 5.558 10.839 1.00 98.50 184 ALA A C 1
ATOM 1459 O O . ALA A 1 184 ? -1.914 6.517 11.610 1.00 98.50 184 ALA A O 1
ATOM 1460 N N . SER A 1 185 ? -0.739 4.828 10.711 1.00 98.50 185 SER A N 1
ATOM 1461 C CA . SER A 1 185 ? 0.565 5.290 11.179 1.00 98.50 185 SER A CA 1
ATOM 1462 C C . SER A 1 185 ? 1.642 4.934 10.167 1.00 98.50 185 SER A C 1
ATOM 1464 O O . SER A 1 185 ? 1.536 3.909 9.493 1.00 98.50 185 SER A O 1
ATOM 1466 N N . SER A 1 186 ? 2.672 5.768 10.060 1.00 98.00 186 SER A N 1
ATOM 1467 C CA . SER A 1 186 ? 3.764 5.540 9.117 1.00 98.00 186 SER A CA 1
ATOM 1468 C C . SER A 1 186 ? 5.112 6.068 9.601 1.00 98.00 186 SER A C 1
ATOM 1470 O O . SER A 1 186 ? 5.195 6.865 10.532 1.00 98.00 186 SER A O 1
ATOM 1472 N N . SER A 1 187 ? 6.193 5.604 8.979 1.00 97.25 187 SER A N 1
ATOM 1473 C CA . SER A 1 187 ? 7.546 6.109 9.180 1.00 97.25 187 SER A CA 1
ATOM 1474 C C . SER A 1 187 ? 8.361 5.949 7.906 1.00 97.25 187 SER A C 1
ATOM 1476 O O . SER A 1 187 ? 8.708 4.828 7.543 1.00 97.25 187 SER A O 1
ATOM 1478 N N . GLY A 1 188 ? 8.750 7.069 7.297 1.00 94.50 188 GLY A N 1
ATOM 1479 C CA . GLY A 1 188 ? 9.656 7.039 6.154 1.00 94.50 188 GLY A CA 1
ATOM 1480 C C . GLY A 1 188 ? 11.042 6.450 6.470 1.00 94.50 188 GLY A C 1
ATOM 1481 O O . GLY A 1 188 ? 11.560 6.504 7.602 1.00 94.50 188 GLY A O 1
ATOM 1482 N N . LYS A 1 189 ? 11.688 5.917 5.441 1.00 90.31 189 LYS A N 1
ATOM 1483 C CA . LYS A 1 189 ? 13.041 5.374 5.437 1.00 90.31 189 LYS A CA 1
ATOM 1484 C C . LYS A 1 189 ? 14.032 6.444 5.877 1.00 90.31 189 LYS A C 1
ATOM 1486 O O . LYS A 1 189 ? 13.980 7.599 5.462 1.00 90.31 189 LYS A O 1
ATOM 1491 N N . GLY A 1 190 ? 14.917 6.086 6.806 1.00 87.00 190 GLY A N 1
ATOM 1492 C CA . GLY A 1 190 ? 15.888 7.022 7.386 1.00 87.00 190 GLY A CA 1
ATOM 1493 C C . GLY A 1 190 ? 15.302 8.113 8.300 1.00 87.00 190 GLY A C 1
ATOM 1494 O O . GLY A 1 190 ? 16.069 8.851 8.917 1.00 87.00 190 GLY A O 1
ATOM 1495 N N . ARG A 1 191 ? 13.974 8.213 8.457 1.00 89.31 191 ARG A N 1
ATOM 1496 C CA . ARG A 1 191 ? 13.339 9.123 9.422 1.00 89.31 191 ARG A CA 1
ATOM 1497 C C . ARG A 1 191 ? 13.264 8.498 10.812 1.00 89.31 191 ARG A C 1
ATOM 1499 O O . ARG A 1 191 ? 13.090 7.285 10.963 1.00 89.31 191 ARG A O 1
ATOM 1506 N N . LYS A 1 192 ? 13.359 9.344 11.841 1.00 92.06 192 LYS A N 1
ATOM 1507 C CA . LYS A 1 192 ? 13.055 8.955 13.220 1.00 92.06 192 LYS A CA 1
ATOM 1508 C C . LYS A 1 192 ? 11.540 8.860 13.378 1.00 92.06 192 LYS A C 1
ATOM 1510 O O . LYS A 1 192 ? 10.825 9.763 12.964 1.00 92.06 192 LYS A O 1
ATOM 1515 N N . TYR A 1 193 ? 11.069 7.782 13.992 1.00 95.69 193 TYR A N 1
ATOM 1516 C CA . TYR A 1 193 ? 9.644 7.588 14.216 1.00 95.69 193 TYR A CA 1
ATOM 1517 C C . TYR A 1 193 ? 9.158 8.351 15.453 1.00 95.69 193 TYR A C 1
ATOM 1519 O O . TYR A 1 193 ? 9.719 8.204 16.542 1.00 95.69 193 TYR A O 1
ATOM 1527 N N . HIS A 1 194 ? 8.110 9.149 15.259 1.00 94.00 194 HIS A N 1
ATOM 1528 C CA . HIS A 1 194 ? 7.453 9.971 16.272 1.00 94.00 194 HIS A CA 1
ATOM 1529 C C . HIS A 1 194 ? 5.948 9.670 16.257 1.00 94.00 194 HIS A C 1
ATOM 1531 O O . HIS A 1 194 ? 5.243 10.219 15.405 1.00 94.00 194 HIS A O 1
ATOM 1537 N N . PRO A 1 195 ? 5.445 8.789 17.146 1.00 93.44 195 PRO A N 1
ATOM 1538 C CA . PRO A 1 195 ? 4.048 8.350 17.150 1.00 93.44 195 PRO A CA 1
ATOM 1539 C C . PRO A 1 195 ? 3.030 9.490 17.051 1.00 93.44 195 PRO A C 1
ATOM 1541 O O . PRO A 1 195 ? 2.082 9.407 16.279 1.00 93.44 195 PRO A O 1
ATOM 1544 N N . GLU A 1 196 ? 3.255 10.567 17.797 1.00 90.81 196 GLU A N 1
ATOM 1545 C CA . GLU A 1 196 ? 2.389 11.740 17.906 1.00 90.81 196 GLU A CA 1
ATOM 1546 C C . GLU A 1 196 ? 2.319 12.595 16.634 1.00 90.81 196 GLU A C 1
ATOM 1548 O O . GLU A 1 196 ? 1.326 13.286 16.424 1.00 90.81 196 GLU A O 1
ATOM 1553 N N . LEU A 1 197 ? 3.351 12.539 15.787 1.00 91.50 197 LEU A N 1
ATOM 1554 C CA . LEU A 1 197 ? 3.414 13.267 14.513 1.00 91.50 197 LEU A CA 1
ATOM 1555 C C . LEU A 1 197 ? 3.105 12.377 13.307 1.00 91.50 197 LEU A C 1
ATOM 1557 O O . LEU A 1 197 ? 2.929 12.883 12.205 1.00 91.50 197 LEU A O 1
ATOM 1561 N N . SER A 1 198 ? 3.063 11.060 13.513 1.00 94.94 198 SER A N 1
ATOM 1562 C CA . SER A 1 198 ? 3.024 10.070 12.432 1.00 94.94 198 SER A CA 1
ATOM 1563 C C . SER A 1 198 ? 1.846 9.107 12.578 1.00 94.94 198 SER A C 1
ATOM 1565 O O . SER A 1 198 ? 1.900 7.990 12.069 1.00 94.94 198 SER A O 1
ATOM 1567 N N . THR A 1 199 ? 0.810 9.493 13.329 1.00 97.00 199 THR A N 1
ATOM 1568 C CA . THR A 1 199 ? -0.394 8.682 13.551 1.00 97.00 199 THR A CA 1
ATOM 1569 C C . THR A 1 199 ? -1.636 9.546 13.424 1.00 97.00 199 THR A C 1
ATOM 1571 O O . THR A 1 199 ? -1.783 10.546 14.126 1.00 97.00 199 THR A O 1
ATOM 1574 N N . PHE A 1 200 ? -2.553 9.133 12.556 1.00 96.12 200 PHE A N 1
ATOM 1575 C CA . PHE A 1 200 ? -3.703 9.929 12.155 1.00 96.12 200 PHE A CA 1
ATOM 1576 C C . PHE A 1 200 ? -4.971 9.082 12.198 1.00 96.12 200 PHE A C 1
ATOM 1578 O O . PHE A 1 200 ? -5.049 8.027 11.571 1.00 96.12 200 PHE A O 1
ATOM 1585 N N . ASP A 1 201 ? -5.977 9.543 12.937 1.00 96.38 201 ASP A N 1
ATOM 1586 C CA . ASP A 1 201 ? -7.307 8.935 12.913 1.00 96.38 201 ASP A CA 1
ATOM 1587 C C . ASP A 1 201 ? -8.084 9.411 11.687 1.00 96.38 201 ASP A C 1
ATOM 1589 O O . ASP A 1 201 ? -8.059 10.593 11.344 1.00 96.38 201 ASP A O 1
ATOM 1593 N N . TYR A 1 202 ? -8.821 8.493 11.070 1.00 96.44 202 TYR A N 1
ATOM 1594 C CA . TYR A 1 202 ? -9.791 8.820 10.038 1.00 96.44 202 TYR A CA 1
ATOM 1595 C C . TYR A 1 202 ? -11.107 9.273 10.669 1.00 96.44 202 TYR A C 1
ATOM 1597 O O . TYR A 1 202 ? -11.658 8.602 11.546 1.00 96.44 202 TYR A O 1
ATOM 1605 N N . TYR A 1 203 ? -11.647 10.373 10.149 1.00 93.25 203 TYR A N 1
ATOM 1606 C CA . TYR A 1 203 ? -12.997 10.832 10.443 1.00 93.25 203 TYR A CA 1
ATOM 1607 C C . TYR A 1 203 ? -13.802 10.871 9.146 1.00 93.25 203 TYR A C 1
ATOM 1609 O O . TYR A 1 203 ? -13.374 11.534 8.199 1.00 93.25 203 TYR A O 1
ATOM 1617 N N . PRO A 1 204 ? -14.957 10.187 9.077 1.00 91.19 204 PRO A N 1
ATOM 1618 C CA . PRO A 1 204 ? -15.763 10.164 7.866 1.00 91.19 204 PRO A CA 1
ATOM 1619 C C . PRO A 1 204 ? -16.162 11.564 7.383 1.00 91.19 204 PRO A C 1
ATOM 1621 O O . PRO A 1 204 ? -16.807 12.319 8.108 1.00 91.19 204 PRO A O 1
ATOM 1624 N N . SER A 1 205 ? -15.843 11.872 6.126 1.00 91.25 205 SER A N 1
ATOM 1625 C CA . SER A 1 205 ? -16.211 13.117 5.441 1.00 91.25 205 SER A CA 1
ATOM 1626 C C . SER A 1 205 ? -16.858 12.818 4.083 1.00 91.25 205 SER A C 1
ATOM 1628 O O . SER A 1 205 ? -16.687 11.734 3.529 1.00 91.25 205 SER A O 1
ATOM 1630 N N . ASN A 1 206 ? -17.667 13.757 3.577 1.00 88.06 206 ASN A N 1
ATOM 1631 C CA . ASN A 1 206 ? -18.260 13.688 2.230 1.00 88.06 206 ASN A CA 1
ATOM 1632 C C . ASN A 1 206 ? -17.290 14.178 1.147 1.00 88.06 206 ASN A C 1
ATOM 1634 O O . ASN A 1 206 ? -17.502 13.895 -0.028 1.00 88.06 206 ASN A O 1
ATOM 1638 N N . THR A 1 207 ? -16.291 14.970 1.528 1.00 86.75 207 THR A N 1
ATOM 1639 C CA . THR A 1 207 ? -15.465 15.744 0.592 1.00 86.75 207 THR A CA 1
ATOM 1640 C C . THR A 1 207 ? -13.988 15.408 0.685 1.00 86.75 207 THR A C 1
ATOM 1642 O O . THR A 1 207 ? -13.217 15.919 -0.115 1.00 86.75 207 THR A O 1
ATOM 1645 N N . ASP A 1 208 ? -13.592 14.608 1.673 1.00 90.69 208 ASP A N 1
ATOM 1646 C CA . ASP A 1 208 ? -12.190 14.341 1.967 1.00 90.69 208 ASP A CA 1
ATOM 1647 C C . ASP A 1 208 ? -11.993 12.950 2.585 1.00 90.69 208 ASP A C 1
ATOM 1649 O O . ASP A 1 208 ? -12.953 12.305 3.026 1.00 90.69 208 ASP A O 1
ATOM 1653 N N . GLY A 1 209 ? -10.745 12.496 2.609 1.00 93.75 209 GLY A N 1
ATOM 1654 C CA . GLY A 1 209 ? -10.313 11.224 3.170 1.00 93.75 209 GLY A CA 1
ATOM 1655 C C . GLY A 1 209 ? -9.031 11.358 3.989 1.00 93.75 209 GLY A C 1
ATOM 1656 O O . GLY A 1 209 ? -8.437 12.423 4.101 1.00 93.75 209 GLY A O 1
ATOM 1657 N N . LEU A 1 210 ? -8.587 10.253 4.578 1.00 96.50 210 LEU A N 1
ATOM 1658 C CA . LEU A 1 210 ? -7.268 10.180 5.203 1.00 96.50 210 LEU A CA 1
ATOM 1659 C C . LEU A 1 210 ? -6.216 9.820 4.150 1.00 96.50 210 LEU A C 1
ATOM 1661 O O . LEU A 1 210 ? -6.477 8.941 3.335 1.00 96.50 210 LEU A O 1
ATOM 1665 N N . GLY A 1 211 ? -5.026 10.425 4.225 1.00 94.31 211 GLY A N 1
ATOM 1666 C CA . GLY A 1 211 ? -3.851 10.034 3.432 1.00 94.31 211 GLY A CA 1
ATOM 1667 C C . GLY A 1 211 ? -3.796 10.598 2.008 1.00 94.31 211 GLY A C 1
ATOM 1668 O O . GLY A 1 211 ? -3.012 10.119 1.194 1.00 94.31 211 GLY A O 1
ATOM 1669 N N . LEU A 1 212 ? -4.627 11.594 1.691 1.00 93.19 212 LEU A N 1
ATOM 1670 C CA . LEU A 1 212 ? -4.718 12.164 0.346 1.00 93.19 212 LEU A CA 1
ATOM 1671 C C . LEU A 1 212 ? -3.678 13.263 0.128 1.00 93.19 212 LEU A C 1
ATOM 1673 O O . LEU A 1 212 ? -3.354 14.015 1.045 1.00 93.19 212 LEU A O 1
ATOM 1677 N N . GLN A 1 213 ? -3.193 13.384 -1.108 1.00 92.19 213 GLN A N 1
ATOM 1678 C CA . GLN A 1 213 ? -2.420 14.552 -1.524 1.00 92.19 213 GLN A CA 1
ATOM 1679 C C . GLN A 1 213 ? -3.356 15.630 -2.083 1.00 92.19 213 GLN A C 1
ATOM 1681 O O . GLN A 1 213 ? -4.288 15.332 -2.833 1.00 92.19 213 GLN A O 1
ATOM 1686 N N . HIS A 1 214 ? -3.078 16.892 -1.766 1.00 88.12 214 HIS A N 1
ATOM 1687 C CA . HIS A 1 214 ? -3.863 18.036 -2.228 1.00 88.12 214 HIS A CA 1
ATOM 1688 C C . HIS A 1 214 ? -2.987 19.013 -3.001 1.00 88.12 214 HIS A C 1
ATOM 1690 O O . HIS A 1 214 ? -1.812 19.185 -2.691 1.00 88.12 214 HIS A O 1
ATOM 1696 N N . GLY A 1 215 ? -3.571 19.672 -3.997 1.00 88.94 215 GLY A N 1
ATOM 1697 C CA . GLY A 1 215 ? -2.866 20.663 -4.799 1.00 88.94 215 GLY A CA 1
ATOM 1698 C C . GLY A 1 215 ? -3.172 20.553 -6.283 1.00 88.94 215 GLY A C 1
ATOM 1699 O O . GLY A 1 215 ? -3.577 19.507 -6.794 1.00 88.94 215 GLY A O 1
ATOM 1700 N N . SER A 1 216 ? -2.960 21.667 -6.966 1.00 87.25 216 SER A N 1
ATOM 1701 C CA . SER A 1 216 ? -3.081 21.803 -8.413 1.00 87.25 216 SER A CA 1
ATOM 1702 C C . SER A 1 216 ? -1.781 21.452 -9.141 1.00 87.25 216 SER A C 1
ATOM 1704 O O . SER A 1 216 ? -1.833 20.971 -10.274 1.00 87.25 216 SER A O 1
ATOM 1706 N N . THR A 1 217 ? -0.626 21.630 -8.488 1.00 91.62 217 THR A N 1
ATOM 1707 C CA . THR A 1 217 ? 0.695 21.269 -9.030 1.00 91.62 217 THR A CA 1
ATOM 1708 C C . THR A 1 217 ? 1.284 20.034 -8.345 1.00 91.62 217 THR A C 1
ATOM 1710 O O . THR A 1 217 ? 0.837 19.621 -7.272 1.00 91.62 217 THR A O 1
ATOM 1713 N N . ILE A 1 218 ? 2.304 19.422 -8.956 1.00 90.19 218 ILE A N 1
ATOM 1714 C CA . ILE A 1 218 ? 2.985 18.259 -8.369 1.00 90.19 218 ILE A CA 1
ATOM 1715 C C . ILE A 1 218 ? 3.747 18.637 -7.091 1.00 90.19 218 ILE A C 1
ATOM 1717 O O . ILE A 1 218 ? 3.812 17.846 -6.155 1.00 90.19 218 ILE A O 1
ATOM 1721 N N . GLU A 1 219 ? 4.275 19.859 -7.013 1.00 92.44 219 GLU A N 1
ATOM 1722 C CA . GLU A 1 219 ? 4.973 20.382 -5.838 1.00 92.44 219 GLU A CA 1
ATOM 1723 C C . GLU A 1 219 ? 4.016 20.565 -4.659 1.00 92.44 219 GLU A C 1
ATOM 1725 O O . GLU A 1 219 ? 4.343 20.153 -3.548 1.00 92.44 219 GLU A O 1
ATOM 1730 N N . GLU A 1 220 ? 2.824 21.120 -4.909 1.00 93.81 220 GLU A N 1
ATOM 1731 C CA . GLU A 1 220 ? 1.771 21.232 -3.895 1.00 93.81 220 GLU A CA 1
ATOM 1732 C C . GLU A 1 220 ? 1.325 19.846 -3.426 1.00 93.81 220 GLU A C 1
ATOM 1734 O O . GLU A 1 220 ? 1.245 19.596 -2.226 1.00 93.81 220 GLU A O 1
ATOM 1739 N N . LYS A 1 221 ? 1.107 18.907 -4.355 1.00 93.50 221 LYS A N 1
ATOM 1740 C CA . LYS A 1 221 ? 0.763 17.524 -4.002 1.00 93.50 221 LYS A CA 1
ATOM 1741 C C . LYS A 1 221 ? 1.837 16.895 -3.111 1.00 93.50 221 LYS A C 1
ATOM 1743 O O . LYS A 1 221 ? 1.508 16.335 -2.071 1.00 93.50 221 LYS A O 1
ATOM 1748 N N . ARG A 1 222 ? 3.117 17.035 -3.472 1.00 94.69 222 ARG A N 1
ATOM 1749 C CA . ARG A 1 222 ? 4.263 16.519 -2.703 1.00 94.69 222 ARG A CA 1
ATOM 1750 C C . ARG A 1 222 ? 4.347 17.100 -1.293 1.00 94.69 222 ARG A C 1
ATOM 1752 O O . ARG A 1 222 ? 4.644 16.353 -0.366 1.00 94.69 222 ARG A O 1
ATOM 1759 N N . SER A 1 223 ? 4.083 18.395 -1.111 1.00 93.19 223 SER A N 1
ATOM 1760 C CA . SER A 1 223 ? 4.187 19.038 0.207 1.00 93.19 223 SER A CA 1
ATOM 1761 C C . SER A 1 223 ? 3.083 18.635 1.186 1.00 93.19 223 SER A C 1
ATOM 1763 O O . SER A 1 223 ? 3.266 18.804 2.390 1.00 93.19 223 SER A O 1
ATOM 1765 N N . HIS A 1 224 ? 1.963 18.101 0.691 1.00 90.44 224 HIS A N 1
ATOM 1766 C CA . HIS A 1 224 ? 0.826 17.661 1.507 1.00 90.44 224 HIS A CA 1
ATOM 1767 C C . HIS A 1 224 ? 0.761 16.143 1.725 1.00 90.44 224 HIS A C 1
ATOM 1769 O O . HIS A 1 224 ? -0.184 15.667 2.352 1.00 90.44 224 HIS A O 1
ATOM 1775 N N . ARG A 1 225 ? 1.733 15.367 1.227 1.00 91.06 225 ARG A N 1
ATOM 1776 C CA . ARG A 1 225 ? 1.764 13.916 1.461 1.00 91.06 225 ARG A CA 1
ATOM 1777 C C . ARG A 1 225 ? 1.966 13.601 2.944 1.00 91.06 225 ARG A C 1
ATOM 1779 O O . ARG A 1 225 ? 2.706 14.317 3.625 1.00 91.06 225 ARG A O 1
ATOM 1786 N N . PRO A 1 226 ? 1.387 12.497 3.442 1.00 89.44 226 PRO A N 1
ATOM 1787 C CA . PRO A 1 226 ? 1.829 11.916 4.700 1.00 89.44 226 PRO A CA 1
ATOM 1788 C C . PRO A 1 226 ? 3.345 11.668 4.696 1.00 89.44 226 PRO A C 1
ATOM 1790 O O . PRO A 1 226 ? 3.914 11.302 3.667 1.00 89.44 226 PRO A O 1
ATOM 1793 N N . ASP A 1 227 ? 4.002 11.812 5.853 1.00 89.12 227 ASP A N 1
ATOM 1794 C CA . ASP A 1 227 ? 5.423 11.457 6.025 1.00 89.12 227 ASP A CA 1
ATOM 1795 C C . ASP A 1 227 ? 5.593 9.926 6.123 1.00 89.12 227 ASP A C 1
ATOM 1797 O O . ASP A 1 227 ? 5.953 9.352 7.155 1.00 89.12 227 ASP A O 1
ATOM 1801 N N . SER A 1 228 ? 5.230 9.242 5.041 1.00 94.56 228 SER A N 1
ATOM 1802 C CA . SER A 1 228 ? 5.305 7.791 4.857 1.00 94.56 228 SER A CA 1
ATOM 1803 C C . SER A 1 228 ? 6.394 7.378 3.864 1.00 94.56 228 SER A C 1
ATOM 1805 O O . SER A 1 228 ? 6.550 6.194 3.605 1.00 94.56 228 SER A O 1
ATOM 1807 N N . GLY A 1 229 ? 7.174 8.329 3.341 1.00 95.31 229 GLY A N 1
ATOM 1808 C CA . GLY A 1 229 ? 8.158 8.052 2.297 1.00 95.31 229 GLY A CA 1
ATOM 1809 C C . GLY A 1 229 ? 7.478 7.627 0.996 1.00 95.31 229 GLY A C 1
ATOM 1810 O O . GLY A 1 229 ? 6.606 8.344 0.498 1.00 95.31 229 GLY A O 1
ATOM 1811 N N . GLN A 1 230 ? 7.892 6.487 0.447 1.00 96.81 230 GLN A N 1
ATOM 1812 C CA . GLN A 1 230 ? 7.344 5.917 -0.786 1.00 96.81 230 GLN A CA 1
ATOM 1813 C C . GLN A 1 230 ? 6.069 5.102 -0.534 1.00 96.81 230 GLN A C 1
ATOM 1815 O O . GLN A 1 230 ? 5.301 4.891 -1.474 1.00 96.81 230 GLN A O 1
ATOM 1820 N N . ASP A 1 231 ? 5.780 4.742 0.719 1.00 98.38 231 ASP A N 1
ATOM 1821 C CA . ASP A 1 231 ? 4.499 4.158 1.110 1.00 98.38 231 ASP A CA 1
ATOM 1822 C C . ASP A 1 231 ? 3.379 5.192 1.036 1.00 98.38 231 ASP A C 1
ATOM 1824 O O . ASP A 1 231 ? 3.566 6.370 1.352 1.00 98.38 231 ASP A O 1
ATOM 1828 N N . ALA A 1 232 ? 2.179 4.739 0.701 1.00 98.44 232 ALA A N 1
ATOM 1829 C CA . ALA A 1 232 ? 0.962 5.530 0.691 1.00 98.44 232 ALA A CA 1
ATOM 1830 C C . ALA A 1 232 ? -0.208 4.739 1.279 1.00 98.44 232 ALA A C 1
ATOM 1832 O O . ALA A 1 232 ? -0.233 3.510 1.297 1.00 98.44 232 ALA A O 1
ATOM 1833 N N . TYR A 1 233 ? -1.228 5.451 1.733 1.00 98.56 233 TYR A N 1
ATOM 1834 C CA . TYR A 1 233 ? -2.478 4.856 2.186 1.00 98.56 233 TYR A CA 1
ATOM 1835 C C . TYR A 1 233 ? -3.627 5.809 1.914 1.00 98.56 233 TYR A C 1
ATOM 1837 O O . TYR A 1 233 ? -3.425 7.017 1.821 1.00 98.56 233 TYR A O 1
ATOM 1845 N N . PHE A 1 234 ? -4.846 5.280 1.848 1.00 98.31 234 PHE A N 1
ATOM 1846 C CA . PHE A 1 234 ? -6.027 6.123 1.953 1.00 98.31 234 PHE A CA 1
ATOM 1847 C C . PHE A 1 234 ? -7.141 5.472 2.760 1.00 98.31 234 PHE A C 1
ATOM 1849 O O . PHE A 1 234 ? -7.237 4.248 2.855 1.00 98.31 234 PHE A O 1
ATOM 1856 N N . VAL A 1 235 ? -8.018 6.314 3.303 1.00 98.62 235 VAL A N 1
ATOM 1857 C CA . VAL A 1 235 ? -9.319 5.908 3.842 1.00 98.62 235 VAL A CA 1
ATOM 1858 C C . VAL A 1 235 ? -10.355 6.916 3.377 1.00 98.62 235 VAL A C 1
ATOM 1860 O O . VAL A 1 235 ? -10.196 8.113 3.603 1.00 98.62 235 VAL A O 1
ATOM 1863 N N . ALA A 1 236 ? -11.413 6.446 2.730 1.00 97.94 236 ALA A N 1
ATOM 1864 C CA . ALA A 1 236 ? -12.469 7.294 2.203 1.00 97.94 236 ALA A CA 1
ATOM 1865 C C . ALA A 1 236 ? -13.824 6.594 2.272 1.00 97.94 236 ALA A C 1
ATOM 1867 O O . ALA A 1 236 ? -13.939 5.367 2.274 1.00 97.94 236 ALA A O 1
ATOM 1868 N N . ARG A 1 237 ? -14.884 7.390 2.313 1.00 96.38 237 ARG A N 1
ATOM 1869 C CA . ARG A 1 237 ? -16.250 6.889 2.209 1.00 96.38 237 ARG A CA 1
ATOM 1870 C C . ARG A 1 237 ? -16.615 6.638 0.745 1.00 96.38 237 ARG A C 1
ATOM 1872 O O . ARG A 1 237 ? -16.139 7.349 -0.134 1.00 96.38 237 ARG A O 1
ATOM 1879 N N . VAL A 1 238 ? -17.447 5.631 0.484 1.00 96.75 238 VAL A N 1
ATOM 1880 C CA . VAL A 1 238 ? -17.895 5.291 -0.875 1.00 96.75 238 VAL A CA 1
ATOM 1881 C C . VAL A 1 238 ? -19.238 5.951 -1.157 1.00 96.75 238 VAL A C 1
ATOM 1883 O O . VAL A 1 238 ? -20.275 5.476 -0.696 1.00 96.75 238 VAL A O 1
ATOM 1886 N N . GLY A 1 239 ? -19.223 7.041 -1.911 1.00 93.69 239 GLY A N 1
ATOM 1887 C CA . GLY A 1 239 ? -20.385 7.872 -2.185 1.00 93.69 239 GLY A CA 1
ATOM 1888 C C . GLY A 1 239 ? -20.795 8.752 -1.003 1.00 93.69 239 GLY A C 1
ATOM 1889 O O . GLY A 1 239 ? -20.350 8.598 0.142 1.00 93.69 239 GLY A O 1
ATOM 1890 N N . GLN A 1 240 ? -21.670 9.713 -1.288 1.00 87.81 240 GLN A N 1
ATOM 1891 C CA . GLN A 1 240 ? -22.175 10.637 -0.272 1.00 87.81 240 GLN A CA 1
ATOM 1892 C C . GLN A 1 240 ? -23.057 9.912 0.763 1.00 87.81 240 GLN A C 1
ATOM 1894 O O . GLN A 1 240 ? -23.672 8.905 0.440 1.00 87.81 240 GLN A O 1
ATOM 1899 N N . ASP A 1 241 ? -23.104 10.425 1.995 1.00 83.19 241 ASP A N 1
ATOM 1900 C CA . ASP A 1 241 ? -23.761 9.879 3.202 1.00 83.19 241 ASP A CA 1
ATOM 1901 C C . ASP A 1 241 ? -23.945 8.348 3.265 1.00 83.19 241 ASP A C 1
ATOM 1903 O O . ASP A 1 241 ? -25.032 7.856 3.574 1.00 83.19 241 ASP A O 1
ATOM 1907 N N . SER A 1 242 ? -22.898 7.581 2.954 1.00 86.69 242 SER A N 1
ATOM 1908 C CA . SER A 1 242 ? -22.938 6.118 2.986 1.00 86.69 242 SER A CA 1
ATOM 1909 C C . SER A 1 242 ? -22.260 5.543 4.233 1.00 86.69 242 SER A C 1
ATOM 1911 O O . SER A 1 242 ? -21.350 6.128 4.807 1.00 86.69 242 SER A O 1
ATOM 1913 N N . ASP A 1 243 ? -22.655 4.340 4.636 1.00 89.12 243 ASP A N 1
ATOM 1914 C CA . ASP A 1 243 ? -21.933 3.571 5.661 1.00 89.12 243 ASP A CA 1
ATOM 1915 C C . ASP A 1 243 ? -20.884 2.622 5.038 1.00 89.12 243 ASP A C 1
ATOM 1917 O O . ASP A 1 243 ? -20.466 1.643 5.656 1.00 89.12 243 ASP A O 1
ATOM 1921 N N . ILE A 1 244 ? -20.493 2.866 3.782 1.00 95.12 244 ILE A N 1
ATOM 1922 C CA . ILE A 1 244 ? -19.518 2.049 3.053 1.00 95.12 244 ILE A CA 1
ATOM 1923 C C . ILE A 1 244 ? -18.175 2.775 3.073 1.00 95.12 244 ILE A C 1
ATOM 1925 O O . ILE A 1 244 ? -18.089 3.939 2.686 1.00 95.12 244 ILE A O 1
ATOM 1929 N N . THR A 1 245 ? -17.115 2.072 3.456 1.00 97.06 245 THR A N 1
ATOM 1930 C CA . THR A 1 245 ? -15.764 2.643 3.532 1.00 97.06 245 THR A CA 1
ATOM 1931 C C . THR A 1 245 ? -14.822 1.869 2.624 1.00 97.06 245 THR A C 1
ATOM 1933 O O . THR A 1 245 ? -14.777 0.639 2.677 1.00 97.06 245 THR A O 1
ATOM 1936 N N . ALA A 1 246 ? -14.059 2.593 1.812 1.00 98.50 246 ALA A N 1
ATOM 1937 C CA . ALA A 1 246 ? -12.928 2.077 1.062 1.00 98.50 246 ALA A CA 1
ATOM 1938 C C . ALA A 1 246 ? -11.628 2.521 1.734 1.00 98.50 246 ALA A C 1
ATOM 1940 O O . ALA A 1 246 ? -11.509 3.653 2.202 1.00 98.50 246 ALA A O 1
ATOM 1941 N N . PHE A 1 247 ? -10.650 1.632 1.792 1.00 98.75 247 PHE A N 1
ATOM 1942 C CA . PHE A 1 247 ? -9.327 1.956 2.302 1.00 98.75 247 PHE A CA 1
ATOM 1943 C C . PHE A 1 247 ? -8.283 1.089 1.625 1.00 98.75 247 PHE A C 1
ATOM 1945 O O . PHE A 1 247 ? -8.573 -0.036 1.219 1.00 98.75 247 PHE A O 1
ATOM 1952 N N . ALA A 1 248 ? -7.072 1.610 1.498 1.00 98.62 248 ALA A N 1
ATOM 1953 C CA . ALA A 1 248 ? -5.975 0.867 0.910 1.00 98.62 248 ALA A CA 1
ATOM 1954 C C . ALA A 1 248 ? -4.636 1.268 1.498 1.00 98.62 248 ALA A C 1
ATOM 1956 O O . ALA A 1 248 ? -4.484 2.360 2.048 1.00 98.62 248 ALA A O 1
ATOM 1957 N N . ILE A 1 249 ? -3.666 0.386 1.301 1.00 98.62 249 ILE A N 1
ATOM 1958 C CA . ILE A 1 249 ? -2.254 0.686 1.467 1.00 98.62 249 ILE A CA 1
ATOM 1959 C C . ILE A 1 249 ? -1.502 0.307 0.196 1.00 98.62 249 ILE A C 1
ATOM 1961 O O . ILE A 1 249 ? -1.889 -0.645 -0.484 1.00 98.62 249 ILE A O 1
ATOM 1965 N N . ALA A 1 250 ? -0.475 1.075 -0.136 1.00 98.56 250 ALA A N 1
ATOM 1966 C CA . ALA A 1 250 ? 0.343 0.908 -1.322 1.00 98.56 250 ALA A CA 1
ATOM 1967 C C . ALA A 1 250 ? 1.807 1.188 -0.977 1.00 98.56 250 ALA A C 1
ATOM 1969 O O . ALA A 1 250 ? 2.087 2.099 -0.201 1.00 98.56 250 ALA A O 1
ATOM 1970 N N . ASP A 1 251 ? 2.718 0.430 -1.570 1.00 98.56 251 ASP A N 1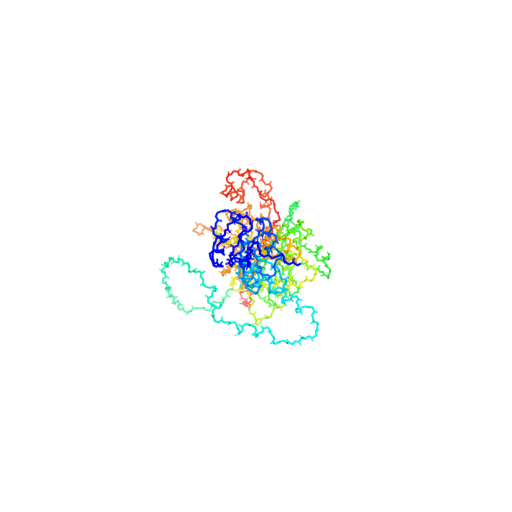
ATOM 1971 C CA . ASP A 1 251 ? 4.165 0.608 -1.419 1.00 98.56 251 ASP A CA 1
ATOM 1972 C C . ASP A 1 251 ? 4.759 0.957 -2.788 1.00 98.56 251 ASP A C 1
ATOM 1974 O O . ASP A 1 251 ? 4.530 0.253 -3.779 1.00 98.56 251 ASP A O 1
ATOM 1978 N N . GLY A 1 252 ? 5.414 2.115 -2.869 1.00 97.69 252 GLY A N 1
ATOM 1979 C CA . GLY A 1 252 ? 6.044 2.620 -4.082 1.00 97.69 252 GLY A CA 1
ATOM 1980 C C . GLY A 1 252 ? 7.376 1.923 -4.346 1.00 97.69 252 GLY A C 1
ATOM 1981 O O . GLY A 1 252 ? 8.300 1.997 -3.549 1.00 97.69 252 GLY A O 1
ATOM 1982 N N . VAL A 1 253 ? 7.530 1.321 -5.525 1.00 93.94 253 VAL A N 1
ATOM 1983 C CA . VAL A 1 253 ? 8.710 0.506 -5.843 1.00 93.94 253 VAL A CA 1
ATOM 1984 C C . VAL A 1 253 ? 9.970 1.374 -5.942 1.00 93.94 253 VAL A C 1
ATOM 1986 O O . VAL A 1 253 ? 10.158 2.130 -6.899 1.00 93.94 253 VAL A O 1
ATOM 1989 N N . GLY A 1 254 ? 10.883 1.210 -4.984 1.00 87.75 254 GLY A N 1
ATOM 1990 C CA . GLY A 1 254 ? 12.067 2.061 -4.835 1.00 87.75 254 GLY A CA 1
ATOM 1991 C C . GLY A 1 254 ? 13.039 2.096 -6.020 1.00 87.75 254 GLY A C 1
ATOM 1992 O O . GLY A 1 254 ? 13.734 3.101 -6.199 1.00 87.75 254 GLY A O 1
ATOM 1993 N N . GLY A 1 255 ? 13.057 1.061 -6.870 1.00 85.75 255 GLY A N 1
ATOM 1994 C CA . GLY A 1 255 ? 13.950 0.966 -8.037 1.00 85.75 255 GLY A CA 1
ATOM 1995 C C . GLY A 1 255 ? 13.805 2.121 -9.038 1.00 85.75 255 GLY A C 1
ATOM 1996 O O . GLY A 1 255 ? 14.758 2.475 -9.727 1.00 85.75 255 GLY A O 1
ATOM 1997 N N . TRP A 1 256 ? 12.652 2.796 -9.064 1.00 88.94 256 TRP A N 1
ATOM 1998 C CA . TRP A 1 256 ? 12.432 3.978 -9.906 1.00 88.94 256 TRP A CA 1
ATOM 1999 C C . TRP A 1 256 ? 13.338 5.168 -9.554 1.00 88.94 256 TRP A C 1
ATOM 2001 O O . TRP A 1 256 ? 13.643 5.989 -10.425 1.00 88.94 256 TRP A O 1
ATOM 2011 N N . THR A 1 257 ? 13.855 5.216 -8.323 1.00 88.62 257 THR A N 1
ATOM 2012 C CA . THR A 1 257 ? 14.799 6.249 -7.871 1.00 88.62 257 THR A CA 1
ATOM 2013 C C . THR A 1 257 ? 16.067 6.279 -8.733 1.00 88.62 257 THR A C 1
ATOM 2015 O O . THR A 1 257 ? 16.591 7.355 -9.022 1.00 88.62 257 THR A O 1
ATOM 2018 N N . GLU A 1 258 ? 16.535 5.120 -9.214 1.00 83.38 258 GLU A N 1
ATOM 2019 C CA . GLU A 1 258 ? 17.727 4.995 -10.073 1.00 83.38 258 GLU A CA 1
ATOM 2020 C C . GLU A 1 258 ? 17.543 5.664 -11.444 1.00 83.38 258 GLU A C 1
ATOM 2022 O O . GLU A 1 258 ? 18.512 6.070 -12.087 1.00 83.38 258 GLU A O 1
ATOM 2027 N N . HIS A 1 259 ? 16.291 5.854 -11.862 1.00 83.62 259 HIS A N 1
ATOM 2028 C CA . HIS A 1 259 ? 15.913 6.551 -13.089 1.00 83.62 259 HIS A CA 1
ATOM 2029 C C . HIS A 1 259 ? 15.515 8.018 -12.853 1.00 83.62 259 HIS A C 1
ATOM 2031 O O . HIS A 1 259 ? 14.983 8.666 -13.755 1.00 83.62 259 HIS A O 1
ATOM 2037 N N . GLY A 1 260 ? 15.762 8.561 -11.653 1.00 88.69 260 GLY A N 1
ATOM 2038 C CA . GLY A 1 260 ? 15.403 9.938 -11.295 1.00 88.69 260 GLY A CA 1
ATOM 2039 C C . GLY A 1 260 ? 13.894 10.167 -11.164 1.00 88.69 260 GLY A C 1
ATOM 2040 O O . GLY A 1 260 ? 13.428 11.299 -11.304 1.00 88.69 260 GLY A O 1
ATOM 2041 N N . VAL A 1 261 ? 13.131 9.097 -10.934 1.00 92.44 261 VAL A N 1
ATOM 2042 C CA . VAL A 1 261 ? 11.677 9.113 -10.746 1.00 92.44 261 VAL A CA 1
ATOM 2043 C C . VAL A 1 261 ? 11.393 8.947 -9.258 1.00 92.44 261 VAL A C 1
ATOM 2045 O O . VAL A 1 261 ? 11.945 8.048 -8.631 1.00 92.44 261 VAL A O 1
ATOM 2048 N N . ASP A 1 262 ? 10.544 9.805 -8.692 1.00 95.00 262 ASP A N 1
ATOM 2049 C CA . ASP A 1 262 ? 10.110 9.695 -7.296 1.00 95.00 262 ASP A CA 1
ATOM 2050 C C . ASP A 1 262 ? 9.010 8.620 -7.177 1.00 95.00 262 ASP A C 1
ATOM 2052 O O . ASP A 1 262 ? 7.900 8.845 -7.674 1.00 95.00 262 ASP A O 1
ATOM 2056 N N . PRO A 1 263 ? 9.263 7.461 -6.532 1.00 95.94 263 PRO A N 1
ATOM 2057 C CA . PRO A 1 263 ? 8.266 6.394 -6.419 1.00 95.94 263 PRO A CA 1
ATOM 2058 C C . PRO A 1 263 ? 7.008 6.830 -5.657 1.00 95.94 263 PRO A C 1
ATOM 2060 O O . PRO A 1 263 ? 5.917 6.322 -5.929 1.00 95.94 263 PRO A O 1
ATOM 2063 N N . ALA A 1 264 ? 7.140 7.817 -4.760 1.00 96.88 264 ALA A N 1
ATOM 2064 C CA . ALA A 1 264 ? 6.025 8.352 -3.992 1.00 96.88 264 ALA A CA 1
ATOM 2065 C C . ALA A 1 264 ? 4.994 9.067 -4.881 1.00 96.88 264 ALA A C 1
ATOM 2067 O O . ALA A 1 264 ? 3.821 9.140 -4.521 1.00 96.88 264 ALA A O 1
ATOM 2068 N N . ASP A 1 265 ? 5.387 9.582 -6.053 1.00 96.88 265 ASP A N 1
ATOM 2069 C CA . ASP A 1 265 ? 4.429 10.187 -6.984 1.00 96.88 265 ASP A CA 1
ATOM 2070 C C . ASP A 1 265 ? 3.389 9.164 -7.457 1.00 96.88 265 ASP A C 1
ATOM 2072 O O . ASP A 1 265 ? 2.201 9.485 -7.551 1.00 96.88 265 ASP A O 1
ATOM 2076 N N . PHE A 1 266 ? 3.826 7.924 -7.704 1.00 97.44 266 PHE A N 1
ATOM 2077 C CA . PHE A 1 266 ? 2.955 6.863 -8.191 1.00 97.44 266 PHE A CA 1
ATOM 2078 C C . PHE A 1 266 ? 2.077 6.283 -7.074 1.00 97.44 266 PHE A C 1
ATOM 2080 O O . PHE A 1 266 ? 0.859 6.209 -7.222 1.00 97.44 266 PHE A O 1
ATOM 2087 N N . SER A 1 267 ? 2.655 5.911 -5.930 1.00 98.12 267 SER A N 1
ATOM 2088 C CA . SER A 1 267 ? 1.895 5.305 -4.825 1.00 98.12 267 SER A CA 1
ATOM 2089 C C . SER A 1 267 ? 0.872 6.276 -4.211 1.00 98.12 267 SER A C 1
ATOM 2091 O O . SER A 1 267 ? -0.308 5.937 -4.079 1.00 98.12 267 SER A O 1
ATOM 2093 N N . HIS A 1 268 ? 1.266 7.523 -3.912 1.00 98.12 268 HIS A N 1
ATOM 2094 C CA . HIS A 1 268 ? 0.354 8.537 -3.353 1.00 98.12 268 HIS A CA 1
ATOM 2095 C C . HIS A 1 268 ? -0.690 8.998 -4.367 1.00 98.12 268 HIS A C 1
ATOM 2097 O O . HIS A 1 268 ? -1.852 9.225 -4.008 1.00 98.12 268 HIS A O 1
ATOM 2103 N N . GLY A 1 269 ? -0.305 9.109 -5.641 1.00 97.44 269 GLY A N 1
ATOM 2104 C CA . GLY A 1 269 ? -1.237 9.392 -6.727 1.00 97.44 269 GLY A CA 1
ATOM 2105 C C . GLY A 1 269 ? -2.313 8.321 -6.851 1.00 97.44 269 GLY A C 1
ATOM 2106 O O . GLY A 1 269 ? -3.495 8.659 -6.917 1.00 97.44 269 GLY A O 1
ATOM 2107 N N . LEU A 1 270 ? -1.925 7.043 -6.816 1.00 98.38 270 LEU A N 1
ATOM 2108 C CA . LEU A 1 270 ? -2.854 5.925 -6.945 1.00 98.38 270 LEU A CA 1
ATOM 2109 C C . LEU A 1 270 ? -3.874 5.945 -5.798 1.00 98.38 270 LEU A C 1
ATOM 2111 O O . LEU A 1 270 ? -5.080 5.892 -6.044 1.00 98.38 270 LEU A O 1
ATOM 2115 N N . CYS A 1 271 ? -3.400 6.097 -4.557 1.00 98.44 271 CYS A N 1
ATOM 2116 C CA . CYS A 1 271 ? -4.249 6.232 -3.371 1.00 98.44 271 CYS A CA 1
ATOM 2117 C C . CYS A 1 271 ? -5.222 7.414 -3.478 1.00 98.44 271 CYS A C 1
ATOM 2119 O O . CYS A 1 271 ? -6.411 7.263 -3.194 1.00 98.44 271 CYS A O 1
ATOM 2121 N N . SER A 1 272 ? -4.751 8.567 -3.956 1.00 97.56 272 SER A N 1
ATOM 2122 C CA . SER A 1 272 ? -5.587 9.765 -4.095 1.00 97.56 272 SER A CA 1
ATOM 2123 C C . SER A 1 272 ? -6.665 9.596 -5.168 1.00 97.56 272 SER A C 1
ATOM 2125 O O . SER A 1 272 ? -7.829 9.914 -4.926 1.00 97.56 272 SER A O 1
ATOM 2127 N N . TYR A 1 273 ? -6.329 9.006 -6.318 1.00 98.00 273 TYR A N 1
ATOM 2128 C CA . TYR A 1 273 ? -7.310 8.728 -7.369 1.00 98.00 273 TYR A CA 1
ATOM 2129 C C . TYR A 1 273 ? -8.335 7.666 -6.973 1.00 98.00 273 TYR A C 1
ATOM 2131 O O . TYR A 1 273 ? -9.510 7.784 -7.342 1.00 98.00 273 TYR A O 1
ATOM 2139 N N . MET A 1 274 ? -7.934 6.644 -6.213 1.00 98.50 274 MET A N 1
ATOM 2140 C CA . MET A 1 274 ? -8.881 5.691 -5.633 1.00 98.50 274 MET A CA 1
ATOM 2141 C C . MET A 1 274 ? -9.822 6.390 -4.646 1.00 98.50 274 MET A C 1
ATOM 2143 O O . MET A 1 274 ? -11.036 6.216 -4.735 1.00 98.50 274 MET A O 1
ATOM 2147 N N . ALA A 1 275 ? -9.305 7.237 -3.757 1.00 98.00 275 ALA A N 1
ATOM 2148 C CA . ALA A 1 275 ? -10.132 7.969 -2.805 1.00 98.00 275 ALA A CA 1
ATOM 2149 C C . ALA A 1 275 ? -11.134 8.916 -3.484 1.00 98.00 275 ALA A C 1
ATOM 2151 O O . ALA A 1 275 ? -12.316 8.884 -3.152 1.00 98.00 275 ALA A O 1
ATOM 2152 N N . GLU A 1 276 ? -10.707 9.702 -4.477 1.00 96.75 276 GLU A N 1
ATOM 2153 C CA . GLU A 1 276 ? -11.607 10.557 -5.266 1.00 96.75 276 GLU A CA 1
ATOM 2154 C C . GLU A 1 276 ? -12.702 9.741 -5.966 1.00 96.75 276 GLU A C 1
ATOM 2156 O O . GLU A 1 276 ? -13.871 10.135 -5.993 1.00 96.75 276 GLU A O 1
ATOM 2161 N N . THR A 1 277 ? -12.336 8.582 -6.522 1.00 97.69 277 THR A N 1
ATOM 2162 C CA . THR A 1 277 ? -13.286 7.666 -7.169 1.00 97.69 277 THR A CA 1
ATOM 2163 C C . THR A 1 277 ? -14.294 7.116 -6.166 1.00 97.69 277 THR A C 1
ATOM 2165 O O . THR A 1 277 ? -15.485 7.084 -6.457 1.00 97.69 277 THR A O 1
ATOM 2168 N N . ALA A 1 278 ? -13.841 6.732 -4.971 1.00 97.94 278 ALA A N 1
ATOM 2169 C CA . ALA A 1 278 ? -14.714 6.275 -3.900 1.00 97.94 278 ALA A CA 1
ATOM 2170 C C . ALA A 1 278 ? -15.672 7.388 -3.445 1.00 97.94 278 ALA A C 1
ATOM 2172 O O . ALA A 1 278 ? -16.878 7.164 -3.407 1.00 97.94 278 ALA A O 1
ATOM 2173 N N . LEU A 1 279 ? -15.172 8.597 -3.171 1.00 96.81 279 LEU A N 1
ATOM 2174 C CA . LEU A 1 279 ? -15.980 9.725 -2.685 1.00 96.81 279 LEU A CA 1
ATOM 2175 C C . LEU A 1 279 ? -17.066 10.151 -3.684 1.00 96.81 279 LEU A C 1
ATOM 2177 O O . LEU A 1 279 ? -18.184 10.479 -3.285 1.00 96.81 279 LEU A O 1
ATOM 2181 N N . SER A 1 280 ? -16.749 10.115 -4.980 1.00 95.94 280 SER A N 1
ATOM 2182 C CA . SER A 1 280 ? -17.670 10.479 -6.067 1.00 95.94 280 SER A CA 1
ATOM 2183 C C . SER A 1 280 ? -18.583 9.336 -6.532 1.00 95.94 280 SER A C 1
ATOM 2185 O O . SER A 1 280 ? -19.395 9.536 -7.436 1.00 95.94 280 SER A O 1
ATOM 2187 N N . TRP A 1 281 ? -18.478 8.151 -5.924 1.00 96.94 281 TRP A N 1
ATOM 2188 C CA . TRP A 1 281 ? -19.205 6.964 -6.365 1.00 96.94 281 TRP A CA 1
ATOM 2189 C C . TRP A 1 281 ? -20.727 7.091 -6.201 1.00 96.94 281 TRP A C 1
ATOM 2191 O O . TRP A 1 281 ? -21.227 7.627 -5.206 1.00 96.94 281 TRP A O 1
ATOM 2201 N N . SER A 1 282 ? -21.479 6.552 -7.166 1.00 92.75 282 SER A N 1
ATOM 2202 C CA . SER A 1 282 ? -22.944 6.532 -7.115 1.00 92.75 282 SER A CA 1
ATOM 2203 C C . SER A 1 282 ? -23.452 5.641 -5.981 1.00 92.75 282 SER A C 1
ATOM 2205 O O . SER A 1 282 ? -23.002 4.507 -5.818 1.00 92.75 282 SER A O 1
ATOM 2207 N N . ARG A 1 283 ? -24.450 6.115 -5.223 1.00 83.56 283 ARG A N 1
ATOM 2208 C CA . ARG A 1 283 ? -25.087 5.321 -4.154 1.00 83.56 283 ARG A CA 1
ATOM 2209 C C . ARG A 1 283 ? -25.846 4.102 -4.690 1.00 83.56 283 ARG A C 1
ATOM 2211 O O . ARG A 1 283 ? -26.047 3.145 -3.947 1.00 83.56 283 ARG A O 1
ATOM 2218 N N . ASP A 1 284 ? -26.252 4.139 -5.958 1.00 86.12 284 ASP A N 1
ATOM 2219 C CA . ASP A 1 284 ? -27.057 3.088 -6.587 1.00 86.12 284 ASP A CA 1
ATOM 2220 C C . ASP A 1 284 ? -26.206 1.917 -7.106 1.00 86.12 284 ASP A C 1
ATOM 2222 O O . ASP A 1 284 ? -26.731 0.849 -7.430 1.00 86.12 284 ASP A O 1
ATOM 2226 N N . GLU A 1 285 ? -24.883 2.085 -7.158 1.00 91.31 285 GLU A N 1
ATOM 2227 C CA . GLU A 1 285 ? -23.960 1.106 -7.722 1.00 91.31 285 GLU A CA 1
ATOM 2228 C C . GLU A 1 285 ? -23.062 0.487 -6.653 1.00 91.31 285 GLU A C 1
ATOM 2230 O O . GLU A 1 285 ? -22.567 1.144 -5.737 1.00 91.31 285 GLU A O 1
ATOM 2235 N N . ARG A 1 286 ? -22.783 -0.812 -6.787 1.00 92.56 286 ARG A N 1
ATOM 2236 C CA . ARG A 1 286 ? -21.864 -1.505 -5.880 1.00 92.56 286 ARG A CA 1
ATOM 2237 C C . ARG A 1 286 ? -20.426 -1.350 -6.353 1.00 92.56 286 ARG A C 1
ATOM 2239 O O . ARG A 1 286 ? -20.039 -1.999 -7.318 1.00 92.56 286 ARG A O 1
ATOM 2246 N N . LEU A 1 287 ? -19.617 -0.620 -5.592 1.00 96.06 287 LEU A N 1
ATOM 2247 C CA . LEU A 1 287 ? -18.172 -0.572 -5.801 1.00 96.06 287 LEU A CA 1
ATOM 2248 C C . LEU A 1 287 ? -17.487 -1.844 -5.269 1.00 96.06 287 LEU A C 1
ATOM 2250 O O . LEU A 1 287 ? -17.745 -2.301 -4.147 1.00 96.06 287 LEU A O 1
ATOM 2254 N N . GLY A 1 288 ? -16.620 -2.443 -6.083 1.00 97.50 288 GLY A N 1
ATOM 2255 C CA . GLY A 1 288 ? -15.710 -3.518 -5.674 1.00 97.50 288 GLY A CA 1
ATOM 2256 C C . GLY A 1 288 ? -14.268 -3.022 -5.503 1.00 97.50 288 GLY A C 1
ATOM 2257 O O . GLY A 1 288 ? -13.887 -2.067 -6.173 1.00 97.50 288 GLY A O 1
ATOM 2258 N N . PRO A 1 289 ? -13.438 -3.677 -4.668 1.00 98.50 289 PRO A N 1
ATOM 2259 C CA . PRO A 1 289 ? -12.042 -3.274 -4.460 1.00 98.50 289 PRO A CA 1
ATOM 2260 C C . PRO A 1 289 ? -11.191 -3.401 -5.732 1.00 98.50 289 PRO A C 1
ATOM 2262 O O . PRO A 1 289 ? -10.419 -2.502 -6.032 1.00 98.50 289 PRO A O 1
ATOM 2265 N N . LYS A 1 290 ? -11.381 -4.466 -6.526 1.00 98.50 290 LYS A N 1
ATOM 2266 C CA . LYS A 1 290 ? -10.696 -4.637 -7.818 1.00 98.50 290 LYS A CA 1
ATOM 2267 C C . LYS A 1 290 ? -11.060 -3.534 -8.809 1.00 98.50 290 LYS A C 1
ATOM 2269 O O . LYS A 1 290 ? -10.174 -2.950 -9.410 1.00 98.50 290 LYS A O 1
ATOM 2274 N N . GLN A 1 291 ? -12.349 -3.216 -8.922 1.00 98.50 291 GLN A N 1
ATOM 2275 C CA . GLN A 1 291 ? -12.824 -2.129 -9.779 1.00 98.50 291 GLN A CA 1
ATOM 2276 C C . GLN A 1 291 ? -12.246 -0.780 -9.335 1.00 98.50 291 GLN A C 1
ATOM 2278 O O . GLN A 1 291 ? -11.822 0.017 -10.163 1.00 98.50 291 GLN A O 1
ATOM 2283 N N . LEU A 1 292 ? -12.192 -0.536 -8.023 1.00 98.75 292 LEU A N 1
ATOM 2284 C CA . LEU A 1 292 ? -11.578 0.670 -7.480 1.00 98.75 292 LEU A CA 1
ATOM 2285 C C . LEU A 1 292 ? -10.083 0.751 -7.820 1.00 98.75 292 LEU A C 1
ATOM 2287 O O . LEU A 1 292 ? -9.615 1.812 -8.228 1.00 98.75 292 LEU A O 1
ATOM 2291 N N . LEU A 1 293 ? -9.361 -0.368 -7.703 1.00 98.75 293 LEU A N 1
ATOM 2292 C CA . LEU A 1 293 ? -7.951 -0.468 -8.076 1.00 98.75 293 LEU A CA 1
ATOM 2293 C C . LEU A 1 293 ? -7.736 -0.239 -9.579 1.00 98.75 293 LEU A C 1
ATOM 2295 O O . LEU A 1 293 ? -6.850 0.523 -9.951 1.00 98.75 293 LEU A O 1
ATOM 2299 N N . GLU A 1 294 ? -8.565 -0.846 -10.433 1.00 98.69 294 GLU A N 1
ATOM 2300 C CA . GLU A 1 294 ? -8.555 -0.655 -11.891 1.00 98.69 294 GLU A CA 1
ATOM 2301 C C . GLU A 1 294 ? -8.742 0.817 -12.261 1.00 98.69 294 GLU A C 1
ATOM 2303 O O . GLU A 1 294 ? -7.897 1.392 -12.942 1.00 98.69 294 GLU A O 1
ATOM 2308 N N . MET A 1 295 ? -9.786 1.460 -11.735 1.00 9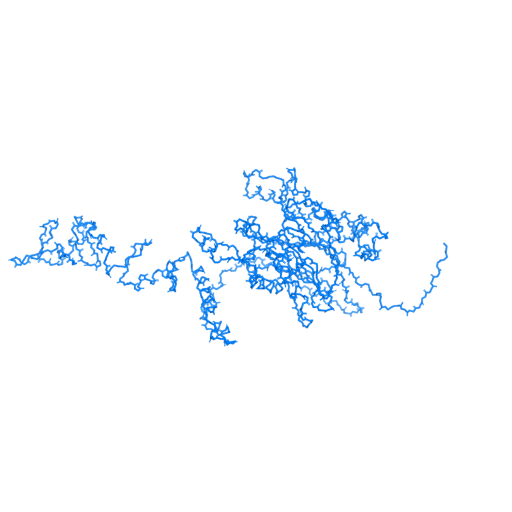8.50 295 MET A N 1
ATOM 2309 C CA . MET A 1 295 ? -10.068 2.870 -12.010 1.00 98.50 295 MET A CA 1
ATOM 2310 C C . MET A 1 295 ? -8.978 3.803 -11.471 1.00 98.50 295 MET A C 1
ATOM 2312 O O . MET A 1 295 ? -8.632 4.791 -12.121 1.00 98.50 295 MET A O 1
ATOM 2316 N N . GLY A 1 296 ? -8.425 3.507 -10.290 1.00 98.38 296 GLY A N 1
ATOM 2317 C CA . GLY A 1 296 ? -7.287 4.242 -9.739 1.00 98.38 296 GLY A CA 1
ATOM 2318 C C . GLY A 1 296 ? -6.053 4.128 -10.634 1.00 98.38 296 GLY A C 1
ATOM 2319 O O . GLY A 1 296 ? -5.427 5.141 -10.951 1.00 98.38 296 GLY A O 1
ATOM 2320 N N . TYR A 1 297 ? -5.738 2.909 -11.082 1.00 98.44 297 TYR A N 1
ATOM 2321 C CA . TYR A 1 297 ? -4.603 2.634 -11.959 1.00 98.44 297 TYR A CA 1
ATOM 2322 C C . TYR A 1 297 ? -4.759 3.324 -13.321 1.00 98.44 297 TYR A C 1
ATOM 2324 O O . TYR A 1 297 ? -3.837 3.992 -13.781 1.00 98.44 297 TYR A O 1
ATOM 2332 N N . GLU A 1 298 ? -5.939 3.247 -13.939 1.00 98.31 298 GLU A N 1
ATOM 2333 C CA . GLU A 1 298 ? -6.242 3.926 -15.205 1.00 98.31 298 GLU A CA 1
ATOM 2334 C C . GLU A 1 298 ? -6.089 5.448 -15.110 1.00 98.31 298 GLU A C 1
ATOM 2336 O O . GLU A 1 298 ? -5.536 6.077 -16.019 1.00 98.31 298 GLU A O 1
ATOM 2341 N N . LYS A 1 299 ? -6.545 6.047 -14.003 1.00 97.94 299 LYS A N 1
ATOM 2342 C CA . LYS A 1 299 ? -6.401 7.486 -13.763 1.00 97.94 299 LYS A CA 1
ATOM 2343 C C . LYS A 1 299 ? -4.941 7.892 -13.623 1.00 97.94 299 LYS A C 1
ATOM 2345 O O . LYS A 1 299 ? -4.540 8.860 -14.263 1.00 97.94 299 LYS A O 1
ATOM 2350 N N . ILE A 1 300 ? -4.137 7.151 -12.855 1.00 96.56 300 ILE A N 1
ATOM 2351 C CA . ILE A 1 300 ? -2.743 7.545 -12.637 1.00 96.56 300 ILE A CA 1
ATOM 2352 C C . ILE A 1 300 ? -1.864 7.384 -13.875 1.00 96.56 300 ILE A C 1
ATOM 2354 O O . ILE A 1 300 ? -1.067 8.269 -14.165 1.00 96.56 300 ILE A O 1
ATOM 2358 N N . ILE A 1 301 ? -2.035 6.312 -14.655 1.00 96.44 301 ILE A N 1
ATOM 2359 C CA . ILE A 1 301 ? -1.271 6.147 -15.906 1.00 96.44 301 ILE A CA 1
ATOM 2360 C C . ILE A 1 301 ? -1.698 7.145 -16.991 1.00 96.44 301 ILE A C 1
ATOM 2362 O O . ILE A 1 301 ? -1.000 7.313 -17.991 1.00 96.44 301 ILE A O 1
ATOM 2366 N N . SER A 1 302 ? -2.856 7.785 -16.807 1.00 95.94 302 SER A N 1
ATOM 2367 C CA . SER A 1 302 ? -3.370 8.838 -17.680 1.00 95.94 302 SER A CA 1
ATOM 2368 C C . SER A 1 302 ? -3.011 10.248 -17.198 1.00 95.94 302 SER A C 1
ATOM 2370 O O . SER A 1 302 ? -3.240 11.196 -17.951 1.00 95.94 302 SER A O 1
ATOM 2372 N N . ASP A 1 303 ? -2.461 10.409 -15.987 1.00 94.38 303 ASP A N 1
ATOM 2373 C CA . ASP A 1 303 ? -2.052 11.709 -15.449 1.00 94.38 303 ASP A CA 1
ATOM 2374 C C . ASP A 1 303 ? -0.758 12.178 -16.142 1.00 94.38 303 ASP A C 1
ATOM 2376 O O . ASP A 1 303 ? 0.296 11.568 -15.951 1.00 94.38 303 ASP A O 1
ATOM 2380 N N . PRO A 1 304 ? -0.782 13.272 -16.929 1.00 92.00 304 PRO A N 1
ATOM 2381 C CA . PRO A 1 304 ? 0.412 13.777 -17.603 1.00 92.00 304 PRO A CA 1
ATOM 2382 C C . PRO A 1 304 ? 1.497 14.281 -16.639 1.00 92.00 304 PRO A C 1
ATOM 2384 O O . PRO A 1 304 ? 2.644 14.439 -17.060 1.00 92.00 304 PRO A O 1
ATOM 2387 N N . ALA A 1 305 ? 1.166 14.552 -15.370 1.00 91.44 305 ALA A N 1
ATOM 2388 C CA . ALA A 1 305 ? 2.150 14.907 -14.351 1.00 91.44 305 ALA A CA 1
ATOM 2389 C C . ALA A 1 305 ? 2.974 13.693 -13.884 1.00 91.44 305 ALA A C 1
ATOM 2391 O O . ALA A 1 305 ? 4.088 13.864 -13.387 1.00 91.44 305 ALA A O 1
ATOM 2392 N N . ILE A 1 306 ? 2.461 12.473 -14.070 1.00 93.69 306 ILE A N 1
ATOM 2393 C CA . ILE A 1 306 ? 3.117 11.232 -13.661 1.00 93.69 306 ILE A CA 1
ATOM 2394 C C . ILE A 1 306 ? 3.858 10.651 -14.860 1.00 93.69 306 ILE A C 1
ATOM 2396 O O . ILE A 1 306 ? 3.274 10.134 -15.807 1.00 93.69 306 ILE A O 1
ATOM 2400 N N . ARG A 1 307 ? 5.188 10.756 -14.837 1.00 90.44 307 ARG A N 1
ATOM 2401 C CA . ARG A 1 307 ? 6.029 10.322 -15.965 1.00 90.44 307 ARG A CA 1
ATOM 2402 C C . ARG A 1 307 ? 6.314 8.826 -15.956 1.00 90.44 307 ARG A C 1
ATOM 2404 O O . ARG A 1 307 ? 6.463 8.233 -17.018 1.00 90.44 307 ARG A O 1
ATOM 2411 N N . ALA A 1 308 ? 6.457 8.250 -14.770 1.00 94.88 308 ALA A N 1
ATOM 2412 C CA . ALA A 1 308 ? 6.833 6.864 -14.553 1.00 94.88 308 ALA A CA 1
ATOM 2413 C C . ALA A 1 308 ? 6.578 6.483 -13.090 1.00 94.88 308 ALA A C 1
ATOM 2415 O O . ALA A 1 308 ? 6.352 7.359 -12.256 1.00 94.88 308 ALA A O 1
ATOM 2416 N N . GLY A 1 309 ? 6.665 5.195 -12.779 1.00 96.25 309 GLY A N 1
ATOM 2417 C CA . GLY A 1 309 ? 6.619 4.696 -11.409 1.00 96.25 309 GLY A CA 1
ATOM 2418 C C . GLY A 1 309 ? 5.966 3.328 -11.328 1.00 96.25 309 GLY A C 1
ATOM 2419 O O . GLY A 1 309 ? 5.506 2.782 -12.333 1.00 96.25 309 GLY A O 1
ATOM 2420 N N . GLY A 1 310 ? 5.920 2.769 -10.127 1.00 96.69 310 GLY A N 1
ATOM 2421 C CA . GLY A 1 310 ? 5.214 1.526 -9.875 1.00 96.69 310 GLY A CA 1
ATOM 2422 C C . GLY A 1 310 ? 4.950 1.315 -8.398 1.00 96.69 310 GLY A C 1
ATOM 2423 O O . GLY A 1 310 ? 5.593 1.943 -7.558 1.00 96.69 310 GLY A O 1
ATOM 2424 N N . THR A 1 311 ? 3.966 0.480 -8.087 1.00 98.44 311 THR A N 1
ATOM 2425 C CA . THR A 1 311 ? 3.523 0.263 -6.710 1.00 98.44 311 THR A CA 1
ATOM 2426 C C . THR A 1 311 ? 2.811 -1.078 -6.537 1.00 98.44 311 THR A C 1
ATOM 2428 O O . THR A 1 311 ? 2.192 -1.593 -7.477 1.00 98.44 311 THR A O 1
ATOM 2431 N N . THR A 1 312 ? 2.892 -1.628 -5.328 1.00 98.50 312 THR A N 1
ATOM 2432 C CA . THR A 1 312 ? 1.980 -2.670 -4.833 1.00 98.50 312 THR A CA 1
ATOM 2433 C C . THR A 1 312 ? 0.713 -2.018 -4.269 1.00 98.50 312 THR A C 1
ATOM 2435 O O . THR A 1 312 ? 0.703 -0.819 -3.998 1.00 98.50 312 THR A O 1
ATOM 2438 N N . ALA A 1 313 ? -0.380 -2.763 -4.096 1.00 98.56 313 ALA A N 1
ATOM 2439 C CA . ALA A 1 313 ? -1.577 -2.232 -3.443 1.00 98.56 313 ALA A CA 1
ATOM 2440 C C . ALA A 1 313 ? -2.446 -3.320 -2.802 1.00 98.56 313 ALA A C 1
ATOM 2442 O O . ALA A 1 313 ? -2.817 -4.294 -3.453 1.00 98.56 313 ALA A O 1
ATOM 2443 N N . CYS A 1 314 ? -2.873 -3.093 -1.560 1.00 98.75 314 CYS A N 1
ATOM 2444 C CA . CYS A 1 314 ? -3.913 -3.863 -0.880 1.00 98.75 314 CYS A CA 1
ATOM 2445 C C . CYS A 1 314 ? -5.130 -2.962 -0.652 1.00 98.75 314 CYS A C 1
ATOM 2447 O O . CYS A 1 314 ? -5.078 -2.048 0.172 1.00 98.75 314 CYS A O 1
ATOM 2449 N N . VAL A 1 315 ? -6.219 -3.202 -1.387 1.00 98.81 315 VAL A N 1
ATOM 2450 C CA . VAL A 1 315 ? -7.430 -2.366 -1.403 1.00 98.81 315 VAL A CA 1
ATOM 2451 C C . VAL A 1 315 ? -8.600 -3.123 -0.798 1.00 98.81 315 VAL A C 1
ATOM 2453 O O . VAL A 1 315 ? -8.899 -4.238 -1.217 1.00 98.81 315 VAL A O 1
ATOM 2456 N N . ALA A 1 316 ? -9.323 -2.502 0.128 1.00 98.69 316 ALA A N 1
ATOM 2457 C CA . ALA A 1 316 ? -10.514 -3.061 0.744 1.00 98.69 316 ALA A CA 1
ATOM 2458 C C . ALA A 1 316 ? -11.731 -2.141 0.582 1.00 98.69 316 ALA A C 1
ATOM 2460 O O . ALA A 1 316 ? -11.627 -0.918 0.668 1.00 98.69 316 ALA A O 1
ATOM 2461 N N . VAL A 1 317 ? -12.905 -2.745 0.390 1.00 98.50 317 VAL A N 1
ATOM 2462 C CA . VAL A 1 317 ? -14.209 -2.070 0.456 1.00 98.50 317 VAL A CA 1
ATOM 2463 C C . VAL A 1 317 ? -15.086 -2.818 1.450 1.00 98.50 317 VAL A C 1
ATOM 2465 O O . VAL A 1 317 ? -15.367 -4.008 1.268 1.00 98.50 317 VAL A O 1
ATOM 2468 N N . THR A 1 318 ? -15.541 -2.112 2.483 1.00 97.62 318 THR A N 1
ATOM 2469 C CA . THR A 1 318 ? -16.297 -2.684 3.599 1.00 97.62 318 THR A CA 1
ATOM 2470 C C . THR A 1 318 ? -17.692 -2.087 3.683 1.00 97.62 318 THR A C 1
ATOM 2472 O O . THR A 1 318 ? -17.868 -0.870 3.674 1.00 97.62 318 THR A O 1
ATOM 2475 N N . GLN A 1 319 ? -18.687 -2.965 3.775 1.00 94.88 319 GLN A N 1
ATOM 2476 C CA . GLN A 1 319 ? -20.094 -2.622 3.936 1.00 94.88 319 GLN A CA 1
ATOM 2477 C C . GLN A 1 319 ? -20.459 -2.412 5.409 1.00 94.88 319 GLN A C 1
ATOM 2479 O O . GLN A 1 319 ? -19.800 -2.924 6.314 1.00 94.88 319 GLN A O 1
ATOM 2484 N N . ALA A 1 320 ? -21.580 -1.725 5.629 1.00 91.31 320 ALA A N 1
ATOM 2485 C CA . ALA A 1 320 ? -22.110 -1.402 6.952 1.00 91.31 320 ALA A CA 1
ATOM 2486 C C . ALA A 1 320 ? -22.412 -2.623 7.838 1.00 91.31 320 ALA A C 1
ATOM 2488 O O . ALA A 1 320 ? -22.554 -2.473 9.042 1.00 91.31 320 ALA A O 1
ATOM 2489 N N . ASP A 1 321 ? -22.545 -3.821 7.270 1.00 92.44 321 ASP A N 1
ATOM 2490 C CA . ASP A 1 321 ? -22.799 -5.059 8.015 1.00 92.44 321 ASP A CA 1
ATOM 2491 C C . ASP A 1 321 ? -21.537 -5.901 8.252 1.00 92.44 321 ASP A C 1
ATOM 2493 O O . ASP A 1 321 ? -21.623 -7.057 8.664 1.00 92.44 321 ASP A O 1
ATOM 2497 N N . GLY A 1 322 ? -20.358 -5.332 7.985 1.00 94.56 322 GLY A N 1
ATOM 2498 C CA . GLY A 1 322 ? -19.070 -5.980 8.212 1.00 94.56 322 GLY A CA 1
ATOM 2499 C C . GLY A 1 322 ? -18.573 -6.845 7.058 1.00 94.56 322 GLY A C 1
ATOM 2500 O O . GLY A 1 322 ? -17.449 -7.345 7.138 1.00 94.56 322 GLY A O 1
ATOM 2501 N N . ARG A 1 323 ? -19.340 -7.012 5.967 1.00 96.50 323 ARG A N 1
ATOM 2502 C CA . ARG A 1 323 ? -18.812 -7.658 4.755 1.00 96.50 323 ARG A CA 1
ATOM 2503 C C . ARG A 1 323 ? -17.710 -6.801 4.145 1.00 96.50 323 ARG A C 1
ATOM 2505 O O . ARG A 1 323 ? -17.972 -5.702 3.659 1.00 96.50 323 ARG A O 1
ATOM 2512 N N . MET A 1 324 ? -16.497 -7.332 4.129 1.00 97.31 324 MET A N 1
ATOM 2513 C CA . MET A 1 324 ? -15.319 -6.709 3.544 1.00 97.31 324 MET A CA 1
ATOM 2514 C C . MET A 1 324 ? -14.844 -7.530 2.353 1.00 97.31 324 MET A C 1
ATOM 2516 O O . MET A 1 324 ? -14.712 -8.748 2.448 1.00 97.31 324 MET A O 1
ATOM 2520 N N . ARG A 1 325 ? -14.548 -6.851 1.248 1.00 98.44 325 ARG A N 1
ATOM 2521 C CA . ARG A 1 325 ? -13.885 -7.448 0.086 1.00 98.44 325 ARG A CA 1
ATOM 2522 C C . ARG A 1 325 ? -12.529 -6.804 -0.095 1.00 98.44 325 ARG A C 1
ATOM 2524 O O . ARG A 1 325 ? -12.444 -5.582 -0.000 1.00 98.44 325 ARG A O 1
ATOM 2531 N N . VAL A 1 326 ? -11.518 -7.605 -0.398 1.00 98.62 326 VAL A N 1
ATOM 2532 C CA . VAL A 1 326 ? -10.133 -7.169 -0.594 1.00 98.62 326 VAL A CA 1
ATOM 2533 C C . VAL A 1 326 ? -9.660 -7.547 -1.996 1.00 98.62 326 VAL A C 1
ATOM 2535 O O . VAL A 1 326 ? -10.025 -8.609 -2.497 1.00 98.62 326 VAL A O 1
ATOM 2538 N N . ALA A 1 327 ? -8.867 -6.676 -2.615 1.00 98.75 327 ALA A N 1
ATOM 2539 C CA . ALA A 1 327 ? -8.037 -6.961 -3.778 1.00 98.75 327 ALA A CA 1
ATOM 2540 C C . ALA A 1 327 ? -6.582 -6.626 -3.421 1.00 98.75 327 ALA A C 1
ATOM 2542 O O . ALA A 1 327 ? -6.290 -5.475 -3.097 1.00 98.75 327 ALA A O 1
ATOM 2543 N N . ASN A 1 328 ? -5.695 -7.621 -3.443 1.00 98.69 328 ASN A N 1
ATOM 2544 C CA . ASN A 1 328 ? -4.277 -7.458 -3.126 1.00 98.69 328 ASN A CA 1
ATOM 2545 C C . ASN A 1 328 ? -3.417 -7.718 -4.362 1.00 98.69 328 ASN A C 1
ATOM 2547 O O . ASN A 1 328 ? -3.539 -8.785 -4.957 1.00 98.69 328 ASN A O 1
ATOM 2551 N N . LEU A 1 329 ? -2.562 -6.765 -4.726 1.00 98.56 329 LEU A N 1
ATOM 2552 C CA . LEU A 1 329 ? -1.563 -6.892 -5.779 1.00 98.56 329 LEU A CA 1
ATOM 2553 C C . LEU A 1 329 ? -0.173 -6.589 -5.213 1.00 98.56 329 LEU A C 1
ATOM 2555 O O . LEU A 1 329 ? 0.117 -5.438 -4.893 1.00 98.56 329 LEU A O 1
ATOM 2559 N N . GLY A 1 330 ? 0.670 -7.615 -5.096 1.00 98.19 330 GLY A N 1
ATOM 2560 C CA . GLY A 1 330 ? 2.019 -7.512 -4.523 1.00 98.19 330 GLY A CA 1
ATOM 2561 C C . GLY A 1 330 ? 2.141 -8.088 -3.109 1.00 98.19 330 GLY A C 1
ATOM 2562 O O . GLY A 1 330 ? 1.398 -8.994 -2.723 1.00 98.19 330 GLY A O 1
ATOM 2563 N N . ASP A 1 331 ? 3.112 -7.595 -2.346 1.00 97.56 331 ASP A N 1
ATOM 2564 C CA . ASP A 1 331 ? 3.489 -8.067 -1.003 1.00 97.56 331 ASP A CA 1
ATOM 2565 C C . ASP A 1 331 ? 3.102 -7.117 0.142 1.00 97.56 331 ASP A C 1
ATOM 2567 O O . ASP A 1 331 ? 3.255 -7.474 1.313 1.00 97.56 331 ASP A O 1
ATOM 2571 N N . SER A 1 332 ? 2.453 -5.989 -0.170 1.00 98.31 332 SER A N 1
ATOM 2572 C CA . SER A 1 332 ? 1.474 -5.395 0.748 1.00 98.31 332 SER A CA 1
ATOM 2573 C C . SER A 1 332 ? 0.409 -6.432 1.135 1.00 98.31 332 SER A C 1
ATOM 2575 O O . SER A 1 332 ? 0.214 -7.455 0.468 1.00 98.31 332 SER A O 1
ATOM 2577 N N . GLY A 1 333 ? -0.305 -6.196 2.235 1.00 98.06 333 GLY A N 1
ATOM 2578 C CA . GLY A 1 333 ? -1.236 -7.209 2.715 1.00 98.06 333 GLY A CA 1
ATOM 2579 C C . GLY A 1 333 ? -2.087 -6.813 3.905 1.00 98.06 333 GLY A C 1
ATOM 2580 O O . GLY A 1 333 ? -2.095 -5.661 4.342 1.00 98.06 333 GLY A O 1
ATOM 2581 N N . PHE A 1 334 ? -2.826 -7.791 4.429 1.00 98.38 334 PHE A N 1
ATOM 2582 C CA . PHE A 1 334 ? -3.669 -7.632 5.606 1.00 98.38 334 PHE A CA 1
ATOM 2583 C C . PHE A 1 334 ? -3.592 -8.822 6.571 1.00 98.38 334 PHE A C 1
ATOM 2585 O O . PHE A 1 334 ? -3.282 -9.952 6.197 1.00 98.38 334 PHE A O 1
ATOM 2592 N N . LEU A 1 335 ? -3.943 -8.556 7.828 1.00 98.56 335 LEU A N 1
ATOM 2593 C CA . LEU A 1 335 ? -4.027 -9.499 8.936 1.00 98.56 335 LEU A CA 1
ATOM 2594 C C . LEU A 1 335 ? -5.290 -9.196 9.754 1.00 98.56 335 LEU A C 1
ATOM 2596 O O . LEU A 1 335 ? -5.444 -8.102 10.292 1.00 98.56 335 LEU A O 1
ATOM 2600 N N . GLN A 1 336 ? -6.189 -10.171 9.877 1.00 98.44 336 GLN A N 1
ATOM 2601 C CA . GLN A 1 336 ? -7.375 -10.092 10.729 1.00 98.44 336 GLN A CA 1
ATOM 2602 C C . GLN A 1 336 ? -7.133 -10.859 12.029 1.00 98.44 336 GLN A C 1
ATOM 2604 O O . GLN A 1 336 ? -6.888 -12.068 12.020 1.00 98.44 336 GLN A O 1
ATOM 2609 N N . LEU A 1 337 ? -7.266 -10.166 13.156 1.00 98.44 337 LEU A N 1
ATOM 2610 C CA . LEU A 1 337 ? -7.136 -10.718 14.497 1.00 98.44 337 LEU A CA 1
ATOM 2611 C C . LEU A 1 337 ? -8.489 -10.730 15.207 1.00 98.44 337 LEU A C 1
ATOM 2613 O O . LEU A 1 337 ? -9.240 -9.755 15.158 1.00 98.44 337 LEU A O 1
ATOM 2617 N N . ARG A 1 338 ? -8.773 -11.821 15.920 1.00 96.44 338 ARG A N 1
ATOM 2618 C CA . ARG A 1 338 ? -9.993 -11.979 16.719 1.00 96.44 338 ARG A CA 1
ATOM 2619 C C . ARG A 1 338 ? -9.661 -12.618 18.058 1.00 96.44 338 ARG A C 1
ATOM 2621 O O . ARG A 1 338 ? -9.146 -13.733 18.095 1.00 96.44 338 ARG A O 1
ATOM 2628 N N . LEU A 1 339 ? -9.964 -11.908 19.146 1.00 94.19 339 LEU A N 1
ATOM 2629 C CA . LEU A 1 339 ? -9.873 -12.406 20.528 1.00 94.19 339 LEU A CA 1
ATOM 2630 C C . LEU A 1 339 ? -8.557 -13.144 20.833 1.00 94.19 339 LEU A C 1
ATOM 2632 O O . LEU A 1 339 ? -8.549 -14.247 21.371 1.00 94.19 339 LEU A O 1
ATOM 2636 N N . GLY A 1 340 ? -7.429 -12.530 20.470 1.00 93.12 340 GLY A N 1
ATOM 2637 C CA . GLY A 1 340 ? -6.099 -13.092 20.719 1.00 93.12 340 GLY A CA 1
ATOM 2638 C C . GLY A 1 340 ? -5.668 -14.205 19.759 1.00 93.12 340 GLY A C 1
ATOM 2639 O O . GLY A 1 340 ? -4.720 -14.920 20.069 1.00 93.12 340 GLY A O 1
ATOM 2640 N N . THR A 1 341 ? -6.320 -14.353 18.604 1.00 95.81 341 THR A N 1
ATOM 2641 C CA . THR A 1 341 ? -5.936 -15.321 17.564 1.00 95.81 341 THR A CA 1
ATOM 2642 C C . THR A 1 341 ? -5.798 -14.659 16.194 1.00 95.81 341 THR A C 1
ATOM 2644 O O . THR A 1 341 ? -6.485 -13.676 15.903 1.00 95.81 341 THR A O 1
ATOM 2647 N N . VAL A 1 342 ? -4.913 -15.199 15.348 1.00 97.25 342 VAL A N 1
ATOM 2648 C CA . VAL A 1 342 ? -4.849 -14.855 13.919 1.00 97.25 342 VAL A CA 1
ATOM 2649 C C . VAL A 1 342 ? -6.000 -15.564 13.213 1.00 97.25 342 VAL A C 1
ATOM 2651 O O . VAL A 1 342 ? -6.019 -16.790 13.150 1.00 97.25 342 VAL A O 1
ATOM 2654 N N . HIS A 1 343 ? -6.968 -14.798 12.711 1.00 96.38 343 HIS A N 1
ATOM 2655 C CA . HIS A 1 343 ? -8.140 -15.345 12.034 1.00 96.38 343 HIS A CA 1
ATOM 2656 C C . HIS A 1 343 ? -7.894 -15.530 10.534 1.00 96.38 343 HIS A C 1
ATOM 2658 O O . HIS A 1 343 ? -8.188 -16.594 9.999 1.00 96.38 343 HIS A O 1
ATOM 2664 N N . HIS A 1 344 ? -7.328 -14.512 9.881 1.00 95.94 344 HIS A N 1
ATOM 2665 C CA . HIS A 1 344 ? -6.967 -14.528 8.462 1.00 95.94 344 HIS A CA 1
ATOM 2666 C C . HIS A 1 344 ? -5.737 -13.656 8.211 1.00 95.94 344 HIS A C 1
ATOM 2668 O O . HIS A 1 344 ? -5.487 -12.717 8.963 1.00 95.94 344 HIS A O 1
ATOM 2674 N N . TYR A 1 345 ? -5.000 -13.946 7.143 1.00 95.94 345 TYR A N 1
ATOM 2675 C CA . TYR A 1 345 ? -3.919 -13.112 6.626 1.00 95.94 345 TYR A CA 1
ATOM 2676 C C . TYR A 1 345 ? -3.809 -13.297 5.106 1.00 95.94 345 TYR A C 1
ATOM 2678 O O . TYR A 1 345 ? -4.208 -14.343 4.589 1.00 95.94 345 TYR A O 1
ATOM 2686 N N . SER A 1 346 ? -3.304 -12.291 4.395 1.00 96.12 346 SER A N 1
ATOM 2687 C CA . SER A 1 346 ? -3.033 -12.371 2.954 1.00 96.12 346 SER A CA 1
ATOM 2688 C C . SER A 1 346 ? -1.740 -13.126 2.656 1.00 96.12 346 SER A C 1
ATOM 2690 O O . SER A 1 346 ? -0.783 -13.059 3.427 1.00 96.12 346 SER A O 1
ATOM 2692 N N . ASN A 1 347 ? -1.677 -13.780 1.496 1.00 94.44 347 ASN A N 1
ATOM 2693 C CA . ASN A 1 347 ? -0.416 -14.287 0.961 1.00 94.44 347 ASN A CA 1
ATOM 2694 C C . ASN A 1 347 ? 0.245 -13.194 0.102 1.00 94.44 347 ASN A C 1
ATOM 2696 O O . ASN A 1 347 ? -0.465 -12.556 -0.677 1.00 94.44 347 ASN A O 1
ATOM 2700 N N . PRO A 1 348 ? 1.564 -12.969 0.223 1.00 94.75 348 PRO A N 1
ATOM 2701 C CA . PRO A 1 348 ? 2.271 -12.043 -0.654 1.00 94.75 348 PRO A CA 1
ATOM 2702 C C . PRO A 1 348 ? 2.336 -12.599 -2.082 1.00 94.75 348 PRO A C 1
ATOM 2704 O O . PRO A 1 348 ? 2.559 -13.797 -2.279 1.00 94.75 348 PRO A O 1
ATOM 2707 N N . GLN A 1 349 ? 2.172 -11.728 -3.076 1.00 96.06 349 GLN A N 1
ATOM 2708 C CA . GLN A 1 349 ? 2.328 -12.057 -4.490 1.00 96.06 349 GLN A CA 1
ATOM 2709 C C . GLN A 1 349 ? 3.677 -11.547 -5.001 1.00 96.06 349 GLN A C 1
ATOM 2711 O O . GLN A 1 349 ? 3.914 -10.340 -5.085 1.00 96.06 349 GLN A O 1
ATOM 2716 N N . THR A 1 350 ? 4.564 -12.464 -5.379 1.00 91.56 350 THR A N 1
ATOM 2717 C CA . THR A 1 350 ? 5.913 -12.133 -5.849 1.00 91.56 350 THR A CA 1
ATOM 2718 C C . THR A 1 350 ? 6.282 -12.923 -7.104 1.00 91.56 350 THR A C 1
ATOM 2720 O O . THR A 1 350 ? 5.863 -14.068 -7.284 1.00 91.56 350 THR A O 1
ATOM 2723 N N . HIS A 1 351 ? 7.053 -12.306 -8.002 1.00 88.31 351 HIS A N 1
ATOM 2724 C CA . HIS A 1 351 ? 7.656 -12.983 -9.161 1.00 88.31 351 HIS A CA 1
ATOM 2725 C C . HIS A 1 351 ? 8.899 -13.775 -8.752 1.00 88.31 351 HIS A C 1
ATOM 2727 O O . HIS A 1 351 ? 9.181 -14.843 -9.291 1.00 88.31 351 HIS A O 1
ATOM 2733 N N . ALA A 1 352 ? 9.631 -13.238 -7.779 1.00 86.38 352 ALA A N 1
ATOM 2734 C CA . ALA A 1 352 ? 10.800 -13.827 -7.147 1.00 86.38 352 ALA A CA 1
ATOM 2735 C C . ALA A 1 352 ? 10.962 -13.235 -5.739 1.00 86.38 352 ALA A C 1
ATOM 2737 O O . ALA A 1 352 ? 10.217 -12.341 -5.334 1.00 86.38 352 ALA A O 1
ATOM 2738 N N . PHE A 1 353 ? 11.946 -13.714 -4.981 1.00 85.56 353 PHE A N 1
ATOM 2739 C CA . PHE A 1 353 ? 12.271 -13.125 -3.686 1.00 85.56 353 PHE A CA 1
ATOM 2740 C C . PHE A 1 353 ? 12.500 -11.611 -3.784 1.00 85.56 353 PHE A C 1
ATOM 2742 O O . PHE A 1 353 ? 13.221 -11.153 -4.672 1.00 85.56 353 PHE A O 1
ATOM 2749 N N . ASN A 1 354 ? 11.865 -10.851 -2.883 1.00 85.69 354 ASN A N 1
ATOM 2750 C CA . ASN A 1 354 ? 11.931 -9.386 -2.833 1.00 85.69 354 ASN A CA 1
ATOM 2751 C C . ASN A 1 354 ? 11.602 -8.701 -4.180 1.00 85.69 354 ASN A C 1
ATOM 2753 O O . ASN A 1 354 ? 12.133 -7.642 -4.500 1.00 85.69 354 ASN A O 1
ATOM 2757 N N . THR A 1 355 ? 10.781 -9.353 -5.010 1.00 89.81 355 THR A N 1
ATOM 2758 C CA . THR A 1 355 ? 10.340 -8.851 -6.315 1.00 89.81 355 THR A CA 1
ATOM 2759 C C . THR A 1 355 ? 8.821 -9.003 -6.400 1.00 89.81 355 THR A C 1
ATOM 2761 O O . THR A 1 355 ? 8.332 -10.011 -6.931 1.00 89.81 355 THR A O 1
ATOM 2764 N N . PRO A 1 356 ? 8.054 -8.060 -5.827 1.00 94.94 356 PRO A N 1
ATOM 2765 C CA . PRO A 1 356 ? 6.607 -8.163 -5.801 1.00 94.94 356 PRO A CA 1
ATOM 2766 C C . PRO A 1 356 ? 5.980 -8.002 -7.175 1.00 94.94 356 PRO A C 1
ATOM 2768 O O . PRO A 1 356 ? 6.545 -7.384 -8.086 1.00 94.94 356 PRO A O 1
ATOM 2771 N N . TYR A 1 357 ? 4.764 -8.532 -7.285 1.00 97.69 357 TYR A N 1
ATOM 2772 C CA . TYR A 1 357 ? 3.836 -8.097 -8.318 1.00 97.69 357 TYR A CA 1
ATOM 2773 C C . TYR A 1 357 ? 3.607 -6.597 -8.154 1.00 97.69 357 TYR A C 1
ATOM 2775 O O . TYR A 1 357 ? 3.380 -6.119 -7.044 1.00 97.69 357 TYR A O 1
ATOM 2783 N N . GLN A 1 358 ? 3.675 -5.852 -9.250 1.00 96.38 358 GLN A N 1
ATOM 2784 C CA . GLN A 1 358 ? 3.615 -4.396 -9.204 1.00 96.38 358 GLN A CA 1
ATOM 2785 C C . GLN A 1 358 ? 2.927 -3.826 -10.436 1.00 96.38 358 GLN A C 1
ATOM 2787 O O . GLN A 1 358 ? 3.238 -4.181 -11.574 1.00 96.38 358 GLN A O 1
ATOM 2792 N N . MET A 1 359 ? 2.020 -2.883 -10.205 1.00 97.00 359 MET A N 1
ATOM 2793 C CA . MET A 1 359 ? 1.478 -2.051 -11.274 1.00 97.00 359 MET A CA 1
ATOM 2794 C C . MET A 1 359 ? 2.485 -0.965 -11.604 1.00 97.00 359 MET A C 1
ATOM 2796 O O . MET A 1 359 ? 3.036 -0.358 -10.688 1.00 97.00 359 MET A O 1
ATOM 2800 N N . SER A 1 360 ? 2.701 -0.679 -12.888 1.00 95.12 360 SER A N 1
ATOM 2801 C CA . SER A 1 360 ? 3.675 0.338 -13.282 1.00 95.12 360 SER A CA 1
ATOM 2802 C C . SER A 1 360 ? 3.272 1.151 -14.510 1.00 95.12 360 SER A C 1
ATOM 2804 O O . SER A 1 360 ? 2.488 0.717 -15.367 1.00 95.12 360 SER A O 1
ATOM 2806 N N . LEU A 1 361 ? 3.840 2.352 -14.584 1.00 95.06 361 LEU A N 1
ATOM 2807 C CA . LEU A 1 361 ? 3.946 3.176 -15.778 1.00 95.06 361 LEU A CA 1
ATOM 2808 C C . LEU A 1 361 ? 5.420 3.228 -16.179 1.00 95.06 361 LEU A C 1
ATOM 2810 O O . LEU A 1 361 ? 6.242 3.833 -15.492 1.00 95.06 361 LEU A O 1
ATOM 2814 N N . THR A 1 362 ? 5.753 2.598 -17.302 1.00 90.69 362 THR A N 1
ATOM 2815 C CA . THR A 1 362 ? 7.113 2.594 -17.846 1.00 90.69 362 THR A CA 1
ATOM 2816 C C . THR A 1 362 ? 7.170 3.429 -19.124 1.00 90.69 362 THR A C 1
ATOM 2818 O O . THR A 1 362 ? 6.484 3.087 -20.090 1.00 90.69 362 THR A O 1
ATOM 2821 N N . PRO A 1 363 ? 7.990 4.495 -19.166 1.00 88.06 363 PRO A N 1
ATOM 2822 C CA . PRO A 1 363 ? 8.226 5.268 -20.378 1.00 88.06 363 PRO A CA 1
ATOM 2823 C C . PRO A 1 363 ? 8.757 4.399 -21.530 1.00 88.06 363 PRO A C 1
ATOM 2825 O O . PRO A 1 363 ? 9.562 3.492 -21.279 1.00 88.06 363 PRO A O 1
ATOM 2828 N N . PRO A 1 364 ? 8.382 4.686 -22.791 1.00 86.12 364 PRO A N 1
ATOM 2829 C CA . PRO A 1 364 ? 8.865 3.942 -23.954 1.00 86.12 364 PRO A CA 1
ATOM 2830 C C . PRO A 1 364 ? 10.392 3.879 -24.058 1.00 86.12 364 PRO A C 1
ATOM 2832 O O . PRO A 1 364 ? 10.931 2.871 -24.505 1.00 86.12 364 PRO A O 1
ATOM 2835 N N . GLU A 1 365 ? 11.097 4.924 -23.620 1.00 85.19 365 GLU A N 1
ATOM 2836 C CA . GLU A 1 365 ? 12.559 4.993 -23.669 1.00 85.19 365 GLU A CA 1
ATOM 2837 C C . GLU A 1 365 ? 13.201 3.982 -22.709 1.00 85.19 365 GLU A C 1
ATOM 2839 O O . GLU A 1 365 ? 14.137 3.277 -23.087 1.00 85.19 365 GLU A O 1
ATOM 2844 N N . ILE A 1 366 ? 12.656 3.861 -21.491 1.00 84.31 366 ILE A N 1
ATOM 2845 C CA . ILE A 1 366 ? 13.111 2.888 -20.485 1.00 84.31 366 ILE A CA 1
ATOM 2846 C C . ILE A 1 366 ? 12.768 1.467 -20.938 1.00 84.31 366 ILE A C 1
ATOM 2848 O O . ILE A 1 366 ? 13.586 0.558 -20.802 1.00 84.31 366 ILE A O 1
ATOM 2852 N N . LEU A 1 367 ? 11.588 1.275 -21.536 1.00 84.94 367 LEU A N 1
ATOM 2853 C CA . LEU A 1 367 ? 11.183 -0.014 -22.091 1.00 84.94 367 LEU A CA 1
ATOM 2854 C C . LEU A 1 367 ? 12.118 -0.460 -23.226 1.00 84.94 367 LEU A C 1
ATOM 2856 O O . LEU A 1 367 ? 12.585 -1.597 -23.224 1.00 84.94 367 LEU A O 1
ATOM 2860 N N . ALA A 1 368 ? 12.435 0.438 -24.163 1.00 82.06 368 ALA A N 1
ATOM 2861 C CA . ALA A 1 368 ? 13.354 0.160 -25.263 1.00 82.06 368 ALA A CA 1
ATOM 2862 C C . ALA A 1 368 ? 14.763 -0.169 -24.753 1.00 82.06 368 ALA A C 1
ATOM 2864 O O . ALA A 1 368 ? 15.377 -1.128 -25.220 1.00 82.06 368 ALA A O 1
ATOM 2865 N N . GLN A 1 369 ? 15.259 0.578 -23.761 1.00 79.81 369 GLN A N 1
ATOM 2866 C CA . GLN A 1 369 ? 16.546 0.292 -23.132 1.00 79.81 369 GLN A CA 1
ATOM 2867 C C . GLN A 1 369 ? 16.553 -1.095 -22.479 1.00 79.81 369 GLN A C 1
ATOM 2869 O O . GLN A 1 369 ? 17.474 -1.873 -22.718 1.00 79.81 369 GLN A O 1
ATOM 2874 N N . ALA A 1 370 ? 15.524 -1.432 -21.699 1.00 79.00 370 ALA A N 1
ATOM 2875 C CA . ALA A 1 370 ? 15.421 -2.736 -21.055 1.00 79.00 370 ALA A CA 1
ATOM 2876 C C . ALA A 1 370 ? 15.435 -3.874 -22.089 1.00 79.00 370 ALA A C 1
ATOM 2878 O O . ALA A 1 370 ? 16.213 -4.817 -21.943 1.00 79.00 370 ALA A O 1
ATOM 2879 N N . MET A 1 371 ? 14.678 -3.738 -23.184 1.00 75.31 371 MET A N 1
ATOM 2880 C CA . MET A 1 371 ? 14.637 -4.734 -24.262 1.00 75.31 371 MET A CA 1
ATOM 2881 C C . MET A 1 371 ? 16.008 -4.965 -24.914 1.00 75.31 371 MET A C 1
ATOM 2883 O O . MET A 1 371 ? 16.355 -6.110 -25.201 1.00 75.31 371 MET A O 1
ATOM 2887 N N . VAL A 1 372 ? 16.813 -3.911 -25.103 1.00 74.81 372 VAL A N 1
ATOM 2888 C CA . VAL A 1 372 ? 18.178 -4.020 -25.655 1.00 74.81 372 VAL A CA 1
ATOM 2889 C C . VAL A 1 372 ? 19.102 -4.830 -24.740 1.00 74.81 372 VAL A C 1
ATOM 2891 O O . VAL A 1 372 ? 19.936 -5.589 -25.231 1.00 74.81 372 VAL A O 1
ATOM 2894 N N . PHE A 1 373 ? 18.942 -4.713 -23.421 1.00 72.44 373 PHE A N 1
ATOM 2895 C CA . PHE A 1 373 ? 19.750 -5.437 -22.432 1.00 72.44 373 PHE A CA 1
ATOM 2896 C C . PHE A 1 373 ? 19.103 -6.746 -21.943 1.00 72.44 373 PHE A C 1
ATOM 2898 O O . PHE A 1 373 ? 19.577 -7.342 -20.978 1.00 72.44 373 PHE A O 1
ATOM 2905 N N . GLY A 1 374 ? 18.042 -7.218 -22.610 1.00 57.12 374 GLY A N 1
ATOM 2906 C CA . GLY A 1 374 ? 17.376 -8.486 -22.292 1.00 57.12 374 GLY A CA 1
ATOM 2907 C C . GLY A 1 374 ? 16.473 -8.453 -21.051 1.00 57.12 374 GLY A C 1
ATOM 2908 O O . GLY A 1 374 ? 16.115 -9.510 -20.537 1.00 57.12 374 GLY A O 1
ATOM 2909 N N . GLY A 1 375 ? 16.100 -7.265 -20.570 1.00 67.19 375 GLY A N 1
ATOM 2910 C CA . GLY A 1 375 ? 15.161 -7.060 -19.468 1.00 67.19 375 GLY A CA 1
ATOM 2911 C C . GLY A 1 375 ? 13.758 -6.672 -19.944 1.00 67.19 375 GLY A C 1
ATOM 2912 O O . GLY A 1 375 ? 13.587 -5.996 -20.955 1.00 67.19 375 GLY A O 1
ATOM 2913 N N . MET A 1 376 ? 12.738 -7.067 -19.181 1.00 73.88 376 MET A N 1
ATOM 2914 C CA . MET A 1 376 ? 11.361 -6.588 -19.329 1.00 73.88 376 MET A CA 1
ATOM 2915 C C . MET A 1 376 ? 10.942 -5.933 -18.007 1.00 73.88 376 MET A C 1
ATOM 2917 O O . MET A 1 376 ? 10.922 -6.625 -16.988 1.00 73.88 376 MET A O 1
ATOM 2921 N N . PRO A 1 377 ? 10.631 -4.625 -17.991 1.00 81.19 377 PRO A N 1
ATOM 2922 C CA . PRO A 1 377 ? 10.103 -3.958 -16.809 1.00 81.19 377 PRO A CA 1
ATOM 2923 C C . PRO A 1 377 ? 8.809 -4.634 -16.346 1.00 81.19 377 PRO A C 1
ATOM 2925 O O . PRO A 1 377 ? 7.947 -4.962 -17.166 1.00 81.19 377 PRO A O 1
ATOM 2928 N N . LEU A 1 378 ? 8.676 -4.848 -15.037 1.00 87.69 378 LEU A N 1
ATOM 2929 C CA . LEU A 1 378 ? 7.485 -5.465 -14.456 1.00 87.69 378 LEU A CA 1
ATOM 2930 C C . LEU A 1 378 ? 6.296 -4.510 -14.566 1.00 87.69 378 LEU A C 1
ATOM 2932 O O . LEU A 1 378 ? 6.413 -3.324 -14.258 1.00 87.69 378 LEU A O 1
ATOM 2936 N N . ASN A 1 379 ? 5.157 -5.026 -15.025 1.00 91.94 379 ASN A N 1
ATOM 2937 C CA . ASN A 1 379 ? 3.909 -4.279 -15.145 1.00 91.94 379 ASN A CA 1
ATOM 2938 C C . ASN A 1 379 ? 2.712 -5.228 -15.040 1.00 91.94 379 ASN A C 1
ATOM 2940 O O . ASN A 1 379 ? 2.078 -5.580 -16.040 1.00 91.94 379 ASN A O 1
ATOM 2944 N N . ASP A 1 380 ? 2.431 -5.659 -13.819 1.00 95.81 380 ASP A N 1
ATOM 2945 C CA . ASP A 1 380 ? 1.249 -6.442 -13.503 1.00 95.81 380 ASP A CA 1
ATOM 2946 C C . ASP A 1 380 ? -0.003 -5.570 -13.593 1.00 95.81 380 ASP A C 1
ATOM 2948 O O . ASP A 1 380 ? -0.008 -4.386 -13.247 1.00 95.81 380 ASP A O 1
ATOM 2952 N N . LYS A 1 381 ? -1.088 -6.161 -14.087 1.00 94.00 381 LYS A N 1
ATOM 2953 C CA . LYS A 1 381 ? -2.374 -5.480 -14.214 1.00 94.00 381 LYS A CA 1
ATOM 2954 C C . LYS A 1 381 ? -3.263 -5.790 -13.007 1.00 94.00 381 LYS A C 1
ATOM 2956 O O . LYS A 1 381 ? -3.139 -6.868 -12.426 1.00 94.00 381 LYS A O 1
ATOM 2961 N N . PRO A 1 382 ? -4.183 -4.879 -12.634 1.00 95.56 382 PRO A N 1
ATOM 2962 C CA . PRO A 1 382 ? -5.110 -5.095 -11.520 1.00 95.56 382 PRO A CA 1
ATOM 2963 C C . PRO A 1 382 ? -5.931 -6.392 -11.605 1.00 95.56 382 PRO A C 1
ATOM 2965 O O . PRO A 1 382 ? -6.439 -6.879 -10.596 1.00 95.56 382 PRO A O 1
ATOM 2968 N N . ASP A 1 383 ? -6.069 -6.983 -12.793 1.00 95.44 383 ASP A N 1
ATOM 2969 C CA . ASP A 1 383 ? -6.754 -8.257 -12.981 1.00 95.44 383 ASP A CA 1
ATOM 2970 C C . ASP A 1 383 ? -6.032 -9.456 -12.354 1.00 95.44 383 ASP A C 1
ATOM 2972 O O . ASP A 1 383 ? -6.694 -10.458 -12.075 1.00 95.44 383 ASP A O 1
ATOM 2976 N N . ARG A 1 384 ? -4.730 -9.320 -12.077 1.00 97.00 384 ARG A N 1
ATOM 2977 C CA . ARG A 1 384 ? -3.876 -10.283 -11.366 1.00 97.00 384 ARG A CA 1
ATOM 2978 C C . ARG A 1 384 ? -4.002 -10.207 -9.841 1.00 97.00 384 ARG A C 1
ATOM 2980 O O . ARG A 1 384 ? -3.394 -11.027 -9.158 1.00 97.00 384 ARG A O 1
ATOM 2987 N N . ALA A 1 385 ? -4.752 -9.243 -9.304 1.00 98.12 385 ALA A N 1
ATOM 2988 C CA . ALA A 1 385 ? -4.918 -9.092 -7.864 1.00 98.12 385 ALA A CA 1
ATOM 2989 C C . ALA A 1 385 ? -5.642 -10.302 -7.246 1.00 98.12 385 ALA A C 1
ATOM 2991 O O . ALA A 1 385 ? -6.685 -10.738 -7.745 1.00 98.12 385 ALA A O 1
ATOM 2992 N N . ASP A 1 386 ? -5.127 -10.796 -6.122 1.00 98.25 386 ASP A N 1
ATOM 2993 C CA . ASP A 1 386 ? -5.800 -11.809 -5.313 1.00 98.25 386 ASP A CA 1
ATOM 2994 C C . ASP A 1 386 ? -7.034 -11.195 -4.649 1.00 98.25 386 ASP A C 1
ATOM 2996 O O . ASP A 1 386 ? -6.969 -10.128 -4.033 1.00 98.25 386 ASP A O 1
ATOM 3000 N N . LEU A 1 387 ? -8.170 -11.886 -4.759 1.00 98.06 387 LEU A N 1
ATOM 3001 C CA . LEU A 1 387 ? -9.440 -11.442 -4.193 1.00 98.06 387 LEU A CA 1
ATOM 3002 C C . LEU A 1 387 ? -9.793 -12.252 -2.952 1.00 98.06 387 LEU A C 1
ATOM 3004 O O . LEU A 1 387 ? -9.675 -13.478 -2.949 1.00 98.06 387 LEU A O 1
ATOM 3008 N N . ALA A 1 388 ? -10.289 -11.572 -1.921 1.00 95.56 388 ALA A N 1
ATOM 3009 C CA . ALA A 1 388 ? -10.732 -12.227 -0.699 1.00 95.56 388 ALA A CA 1
ATOM 3010 C C . ALA A 1 388 ? -11.994 -11.578 -0.112 1.00 95.56 388 ALA A C 1
ATOM 3012 O O . ALA A 1 388 ? -12.116 -10.352 -0.062 1.00 95.56 388 ALA A O 1
ATOM 3013 N N . ASP A 1 389 ? -12.922 -12.411 0.361 1.00 96.75 389 ASP A N 1
ATOM 3014 C CA . ASP A 1 389 ? -14.139 -12.002 1.064 1.00 96.75 389 ASP A CA 1
ATOM 3015 C C . ASP A 1 389 ? -14.018 -12.347 2.553 1.00 96.75 389 ASP A C 1
ATOM 3017 O O . ASP A 1 389 ? -13.747 -13.490 2.927 1.00 96.75 389 ASP A O 1
ATOM 3021 N N . HIS A 1 390 ? -14.267 -11.367 3.419 1.00 95.12 390 HIS A N 1
ATOM 3022 C CA . HIS A 1 390 ? -14.149 -11.506 4.867 1.00 95.12 390 HIS A CA 1
ATOM 3023 C C . HIS A 1 390 ? -15.343 -10.895 5.597 1.00 95.12 390 HIS A C 1
ATOM 3025 O O . HIS A 1 390 ? -15.989 -9.958 5.130 1.00 95.12 390 HIS A O 1
ATOM 3031 N N . MET A 1 391 ? -15.619 -11.425 6.788 1.00 96.25 391 MET A N 1
ATOM 3032 C CA . MET A 1 391 ? -16.614 -10.874 7.703 1.00 96.25 391 MET A CA 1
ATOM 3033 C C . MET A 1 391 ? -15.910 -10.265 8.912 1.00 96.25 391 MET A C 1
ATOM 3035 O O . MET A 1 391 ? -15.371 -10.993 9.760 1.00 96.25 391 MET A O 1
ATOM 3039 N N . LEU A 1 392 ? -15.941 -8.938 8.992 1.00 96.56 392 LEU A N 1
ATOM 3040 C CA . LEU A 1 392 ? -15.532 -8.190 10.171 1.00 96.56 392 LEU A CA 1
ATOM 3041 C C . LEU A 1 392 ? -16.631 -8.261 11.229 1.00 96.56 392 LEU A C 1
ATOM 3043 O O . LEU A 1 392 ? -17.817 -8.144 10.928 1.00 96.56 392 LEU A O 1
ATOM 3047 N N . ARG A 1 393 ? -16.235 -8.468 12.483 1.00 95.69 393 ARG A N 1
ATOM 3048 C CA . ARG A 1 393 ? -17.146 -8.515 13.632 1.00 95.69 393 ARG A CA 1
ATOM 3049 C C . ARG A 1 393 ? -16.719 -7.506 14.674 1.00 95.69 393 ARG A C 1
ATOM 3051 O O . ARG A 1 393 ? -15.537 -7.199 14.768 1.00 95.69 393 ARG A O 1
ATOM 3058 N N . HIS A 1 394 ? -17.670 -7.052 15.486 1.00 96.25 394 HIS A N 1
ATOM 3059 C CA . HIS A 1 394 ? -17.392 -6.238 16.666 1.00 96.25 394 HIS A CA 1
ATOM 3060 C C . HIS A 1 394 ? -16.149 -6.737 17.415 1.00 96.25 394 HIS A C 1
ATOM 3062 O O . HIS A 1 394 ? -16.063 -7.924 17.725 1.00 96.25 394 HIS A O 1
ATOM 3068 N N . GLY A 1 395 ? -15.198 -5.842 17.683 1.00 96.44 395 GLY A N 1
ATOM 3069 C CA . GLY A 1 395 ? -13.995 -6.142 18.464 1.00 96.44 395 GLY A CA 1
ATOM 3070 C C . GLY A 1 395 ? -12.895 -6.923 17.741 1.00 96.44 395 GLY A C 1
ATOM 3071 O O . GLY A 1 395 ? -11.880 -7.230 18.376 1.00 96.44 395 GLY A O 1
ATOM 3072 N N . ASP A 1 396 ? -13.058 -7.220 16.449 1.00 98.06 396 ASP A N 1
ATOM 3073 C CA . ASP A 1 396 ? -11.937 -7.622 15.599 1.00 98.06 396 ASP A CA 1
ATOM 3074 C C . ASP A 1 396 ? -10.909 -6.483 15.495 1.00 98.06 396 ASP A C 1
ATOM 3076 O O . ASP A 1 396 ? -11.222 -5.307 15.688 1.00 98.06 396 ASP A O 1
ATOM 3080 N N . VAL A 1 397 ? -9.674 -6.841 15.151 1.00 98.69 397 VAL A N 1
ATOM 3081 C CA . VAL A 1 397 ? -8.634 -5.886 14.757 1.00 98.69 397 VAL A CA 1
ATO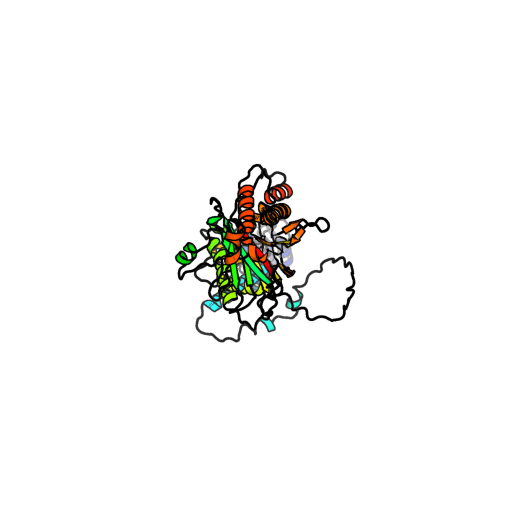M 3082 C C . VAL A 1 397 ? -8.134 -6.300 13.385 1.00 98.69 397 VAL A C 1
ATOM 3084 O O . VAL A 1 397 ? -7.563 -7.378 13.233 1.00 98.69 397 VAL A O 1
ATOM 3087 N N . LEU A 1 398 ? -8.361 -5.457 12.386 1.00 98.75 398 LEU A N 1
ATOM 3088 C CA . LEU A 1 398 ? -7.814 -5.637 11.048 1.00 98.75 398 LEU A CA 1
ATOM 3089 C C . LEU A 1 398 ? -6.611 -4.707 10.880 1.00 98.75 398 LEU A C 1
ATOM 3091 O O . LEU A 1 398 ? -6.690 -3.524 11.200 1.00 98.75 398 LEU A O 1
ATOM 3095 N N . VAL A 1 399 ? -5.509 -5.256 10.386 1.00 98.88 399 VAL A N 1
ATOM 3096 C CA . VAL A 1 399 ? -4.261 -4.542 10.109 1.00 98.88 399 VAL A CA 1
ATOM 3097 C C . VAL A 1 399 ? -3.973 -4.679 8.622 1.00 98.88 399 VAL A C 1
ATOM 3099 O O . VAL A 1 399 ? -3.859 -5.805 8.152 1.00 98.88 399 VAL A O 1
ATOM 3102 N N . LEU A 1 400 ? -3.856 -3.575 7.891 1.00 98.81 400 LEU A N 1
ATOM 3103 C CA . LEU A 1 400 ? -3.245 -3.545 6.560 1.00 98.81 400 LEU A CA 1
ATOM 3104 C C . LEU A 1 400 ? -1.866 -2.918 6.704 1.00 98.81 400 LEU A C 1
ATOM 3106 O O . LEU A 1 400 ? -1.733 -1.941 7.439 1.00 98.81 400 LEU A O 1
ATOM 3110 N N . ALA A 1 401 ? -0.856 -3.462 6.036 1.00 98.81 401 ALA A N 1
ATOM 3111 C CA . ALA A 1 401 ? 0.492 -2.907 6.086 1.00 98.81 401 ALA A CA 1
ATOM 3112 C C . ALA A 1 401 ? 1.277 -3.173 4.794 1.00 98.81 401 ALA A C 1
ATOM 3114 O O . ALA A 1 401 ? 0.922 -4.077 4.026 1.00 98.81 401 ALA A O 1
ATOM 3115 N N . THR A 1 402 ? 2.327 -2.380 4.594 1.00 98.75 402 THR A N 1
ATOM 3116 C CA . THR A 1 402 ? 3.352 -2.560 3.558 1.00 98.75 402 THR A CA 1
ATOM 3117 C C . THR A 1 402 ? 4.387 -3.600 3.987 1.00 98.75 402 THR A C 1
ATOM 3119 O O . THR A 1 402 ? 4.399 -4.053 5.143 1.00 98.75 402 THR A O 1
ATOM 3122 N N . ASP A 1 403 ? 5.249 -4.005 3.055 1.00 97.56 403 ASP A N 1
ATOM 3123 C CA . ASP A 1 403 ? 6.326 -4.967 3.303 1.00 97.56 403 ASP A CA 1
ATOM 3124 C C . ASP A 1 403 ? 7.272 -4.496 4.422 1.00 97.56 403 ASP A C 1
ATOM 3126 O O . ASP A 1 403 ? 7.710 -5.313 5.227 1.00 97.56 403 ASP A O 1
ATOM 3130 N N . GLY A 1 404 ? 7.460 -3.187 4.615 1.00 97.69 404 GLY A N 1
ATOM 3131 C CA . GLY A 1 404 ? 8.233 -2.625 5.722 1.00 97.69 404 GLY A CA 1
ATOM 3132 C C . GLY A 1 404 ? 7.793 -3.103 7.110 1.00 97.69 404 GLY A C 1
ATOM 3133 O O . GLY A 1 404 ? 8.609 -3.172 8.040 1.00 97.69 404 GLY A O 1
ATOM 3134 N N . VAL A 1 405 ? 6.526 -3.506 7.269 1.00 98.75 405 VAL A N 1
ATOM 3135 C CA . VAL A 1 405 ? 6.064 -4.248 8.450 1.00 98.75 405 VAL A CA 1
ATOM 3136 C C . VAL A 1 405 ? 6.326 -5.741 8.310 1.00 98.75 405 VAL A C 1
ATOM 3138 O O . VAL A 1 405 ? 6.917 -6.324 9.220 1.00 98.75 405 VAL A O 1
ATOM 3141 N N . TRP A 1 406 ? 5.876 -6.369 7.224 1.00 98.12 406 TRP A N 1
ATOM 3142 C CA . TRP A 1 406 ? 5.879 -7.830 7.061 1.00 98.12 406 TRP A CA 1
ATOM 3143 C C . TRP A 1 406 ? 7.274 -8.447 6.996 1.00 98.12 406 TRP A C 1
ATOM 3145 O O . TRP A 1 406 ? 7.487 -9.551 7.500 1.00 98.12 406 TRP A O 1
ATOM 3155 N N . ASP A 1 407 ? 8.240 -7.695 6.492 1.00 97.88 407 ASP A N 1
ATOM 3156 C CA . ASP A 1 407 ? 9.642 -8.069 6.455 1.00 97.88 407 ASP A CA 1
ATOM 3157 C C . ASP A 1 407 ? 10.293 -8.033 7.826 1.00 97.88 407 ASP A C 1
ATOM 3159 O O . ASP A 1 407 ? 11.289 -8.721 8.030 1.00 97.88 407 ASP A O 1
ATOM 3163 N N . ASN A 1 408 ? 9.717 -7.295 8.782 1.00 98.31 408 ASN A N 1
ATOM 3164 C CA . ASN A 1 408 ? 10.283 -7.055 10.109 1.00 98.31 408 ASN A CA 1
ATOM 3165 C C . ASN A 1 408 ? 9.496 -7.702 11.258 1.00 98.31 408 ASN A C 1
ATOM 3167 O O . ASN A 1 408 ? 10.083 -8.032 12.294 1.00 98.31 408 ASN A O 1
ATOM 3171 N N . LEU A 1 409 ? 8.195 -7.934 11.080 1.00 98.50 409 LEU A N 1
ATOM 3172 C CA . LEU A 1 409 ? 7.284 -8.525 12.056 1.00 98.50 409 LEU A CA 1
ATOM 3173 C C . LEU A 1 409 ? 6.463 -9.640 11.402 1.00 98.50 409 LEU A C 1
ATOM 3175 O O . LEU A 1 409 ? 5.744 -9.414 10.434 1.00 98.50 409 LEU A O 1
ATOM 3179 N N . ASN A 1 410 ? 6.495 -10.840 11.984 1.00 97.00 410 ASN A N 1
ATOM 3180 C CA . ASN A 1 410 ? 5.574 -11.901 11.564 1.00 97.00 410 ASN A CA 1
ATOM 3181 C C . ASN A 1 410 ? 4.188 -11.730 12.223 1.00 97.00 410 ASN A C 1
ATOM 3183 O O . ASN A 1 410 ? 4.008 -10.950 13.163 1.00 97.00 410 ASN A O 1
ATOM 3187 N N . SER A 1 411 ? 3.197 -12.516 11.793 1.00 97.69 411 SER A N 1
ATOM 3188 C CA . SER A 1 411 ? 1.824 -12.423 12.312 1.00 97.69 411 SER A CA 1
ATOM 3189 C C . SER A 1 411 ? 1.711 -12.640 13.829 1.00 97.69 411 SER A C 1
ATOM 3191 O O . SER A 1 411 ? 0.823 -12.066 14.458 1.00 97.69 411 SER A O 1
ATOM 3193 N N . GLN A 1 412 ? 2.596 -13.441 14.437 1.00 97.62 412 GLN A N 1
ATOM 3194 C CA . GLN A 1 412 ? 2.617 -13.655 15.891 1.00 97.62 412 GLN A CA 1
ATOM 3195 C C . GLN A 1 412 ? 3.198 -12.452 16.638 1.00 97.62 412 GLN A C 1
ATOM 3197 O O . GLN A 1 412 ? 2.712 -12.115 17.718 1.00 97.62 412 GLN A O 1
ATOM 3202 N N . ASP A 1 413 ? 4.184 -11.765 16.056 1.00 98.31 413 ASP A N 1
ATOM 3203 C CA . ASP A 1 413 ? 4.711 -10.513 16.601 1.00 98.31 413 ASP A CA 1
ATOM 3204 C C . ASP A 1 413 ? 3.601 -9.452 16.649 1.00 98.31 413 ASP A C 1
ATOM 3206 O O . ASP A 1 413 ? 3.336 -8.874 17.707 1.00 98.31 413 ASP A O 1
ATOM 3210 N N . VAL A 1 414 ? 2.876 -9.264 15.539 1.00 98.75 414 VAL A N 1
ATOM 3211 C CA . VAL A 1 414 ? 1.747 -8.319 15.465 1.00 98.75 414 VAL A CA 1
ATOM 3212 C C . VAL A 1 414 ? 0.620 -8.723 16.417 1.00 98.75 414 VAL A C 1
ATOM 3214 O O . VAL A 1 414 ? 0.112 -7.880 17.159 1.00 98.75 414 VAL A O 1
ATOM 3217 N N . LEU A 1 415 ? 0.274 -10.013 16.485 1.00 98.56 415 LEU A N 1
ATOM 3218 C CA . LEU A 1 415 ? -0.707 -10.515 17.447 1.00 98.56 415 LEU A CA 1
ATOM 3219 C C . LEU A 1 415 ? -0.292 -10.223 18.896 1.00 98.56 415 LEU A C 1
ATOM 3221 O O . LEU A 1 415 ? -1.139 -9.834 19.701 1.00 98.56 415 LEU A O 1
ATOM 3225 N N . SER A 1 416 ? 0.984 -10.392 19.243 1.00 98.44 416 SER A N 1
ATOM 3226 C CA . SER A 1 416 ? 1.507 -10.111 20.584 1.00 98.44 416 SER A CA 1
ATOM 3227 C C . SER A 1 416 ? 1.386 -8.627 20.938 1.00 98.44 416 SER A C 1
ATOM 3229 O O . SER A 1 416 ? 0.890 -8.282 22.019 1.00 98.44 416 SER A O 1
ATOM 3231 N N . ILE A 1 417 ? 1.752 -7.742 20.003 1.00 98.62 417 ILE A N 1
ATOM 3232 C CA . ILE A 1 417 ? 1.625 -6.285 20.145 1.00 98.62 417 ILE A CA 1
ATOM 3233 C C . ILE A 1 417 ? 0.160 -5.905 20.373 1.00 98.62 417 ILE A C 1
ATOM 3235 O O . ILE A 1 417 ? -0.165 -5.269 21.382 1.00 98.62 417 ILE A O 1
ATOM 3239 N N . VAL A 1 418 ? -0.733 -6.350 19.485 1.00 98.44 418 VAL A N 1
ATOM 3240 C CA . VAL A 1 418 ? -2.168 -6.057 19.564 1.00 98.44 418 VAL A CA 1
ATOM 3241 C C . VAL A 1 418 ? -2.755 -6.618 20.855 1.00 98.44 418 VAL A C 1
ATOM 3243 O O . VAL A 1 418 ? -3.358 -5.877 21.623 1.00 98.44 418 VAL A O 1
ATOM 3246 N N . SER A 1 419 ? -2.501 -7.884 21.186 1.00 97.31 419 SER A N 1
ATOM 3247 C CA . SER A 1 419 ? -3.029 -8.521 22.402 1.00 97.31 419 SER A CA 1
ATOM 3248 C C . SER A 1 419 ? -2.555 -7.835 23.681 1.00 97.31 419 SER A C 1
ATOM 3250 O O . SER A 1 419 ? -3.300 -7.742 24.659 1.00 97.31 419 SER A O 1
ATOM 3252 N N . LYS A 1 420 ? -1.312 -7.341 23.717 1.00 96.50 420 LYS A N 1
ATOM 3253 C CA . LYS A 1 420 ? -0.803 -6.554 24.845 1.00 96.50 420 LYS A CA 1
ATOM 3254 C C . LYS A 1 420 ? -1.568 -5.238 24.972 1.00 96.50 420 LYS A C 1
ATOM 3256 O O . LYS A 1 420 ? -2.047 -4.928 26.061 1.00 96.50 420 LYS A O 1
ATOM 3261 N N . ARG A 1 421 ? -1.716 -4.486 23.879 1.00 96.12 421 ARG A N 1
ATOM 3262 C CA . ARG A 1 421 ? -2.391 -3.179 23.879 1.00 96.12 421 ARG A CA 1
ATOM 3263 C C . ARG A 1 421 ? -3.893 -3.289 24.130 1.00 96.12 421 ARG A C 1
ATOM 3265 O O . ARG A 1 421 ? -4.401 -2.546 24.963 1.00 96.12 421 ARG A O 1
ATOM 3272 N N . MET A 1 422 ? -4.575 -4.257 23.522 1.00 95.75 422 MET A N 1
ATOM 3273 C CA . MET A 1 422 ? -6.000 -4.526 23.748 1.00 95.75 422 MET A CA 1
ATOM 3274 C C . MET A 1 422 ? -6.296 -4.849 25.218 1.00 95.75 422 MET A C 1
ATOM 3276 O O . MET A 1 422 ? -7.291 -4.390 25.765 1.00 95.75 422 MET A O 1
ATOM 3280 N N . ARG A 1 423 ? -5.412 -5.585 25.905 1.00 94.56 423 ARG A N 1
ATOM 3281 C CA . ARG A 1 423 ? -5.566 -5.842 27.347 1.00 94.56 423 ARG A CA 1
ATOM 3282 C C . ARG A 1 423 ? -5.246 -4.632 28.210 1.00 94.56 423 ARG A C 1
ATOM 3284 O O . ARG A 1 423 ? -5.975 -4.351 29.151 1.00 94.56 423 ARG A O 1
ATOM 3291 N N . MET A 1 424 ? -4.146 -3.936 27.919 1.00 92.31 424 MET A N 1
ATOM 3292 C CA . MET A 1 424 ? -3.720 -2.774 28.708 1.00 92.31 424 MET A CA 1
ATOM 3293 C C . MET A 1 424 ? -4.741 -1.633 28.665 1.00 92.31 424 MET A C 1
ATOM 3295 O O . MET A 1 424 ? -4.894 -0.925 29.651 1.00 92.31 424 MET A O 1
ATOM 3299 N N . THR A 1 425 ? -5.429 -1.470 27.537 1.00 91.75 425 THR A N 1
ATOM 3300 C CA . THR A 1 425 ? -6.496 -0.473 27.350 1.00 91.75 425 THR A CA 1
ATOM 3301 C C . THR A 1 425 ? -7.852 -0.941 27.877 1.00 91.75 425 THR A C 1
ATOM 3303 O O . THR A 1 425 ? -8.801 -0.168 27.891 1.00 91.75 425 THR A O 1
ATOM 3306 N N . GLY A 1 426 ? -7.967 -2.204 28.302 1.00 92.25 426 GLY A N 1
ATOM 3307 C CA . GLY A 1 426 ? -9.232 -2.788 28.735 1.00 92.25 426 GLY A CA 1
ATOM 3308 C C . GLY A 1 426 ? -10.215 -3.062 27.596 1.00 92.25 426 GLY A C 1
ATOM 3309 O O . GLY A 1 426 ? -11.386 -3.278 27.880 1.00 92.25 426 GLY A O 1
ATOM 3310 N N . ALA A 1 427 ? -9.769 -3.069 26.334 1.00 94.31 427 ALA A N 1
ATOM 3311 C CA . ALA A 1 427 ? -10.575 -3.424 25.164 1.00 94.31 427 ALA A CA 1
ATOM 3312 C C . ALA A 1 427 ? -10.875 -4.931 25.087 1.00 94.31 427 ALA A C 1
ATOM 3314 O O . ALA A 1 427 ? -11.959 -5.332 24.659 1.00 94.31 427 ALA A O 1
ATOM 3315 N N . TRP A 1 428 ? -9.931 -5.762 25.541 1.00 94.94 428 TRP A N 1
ATOM 3316 C CA . TRP A 1 428 ? -10.127 -7.195 25.758 1.00 94.94 428 TRP A CA 1
ATOM 3317 C C . TRP A 1 428 ? -10.011 -7.542 27.237 1.00 94.94 428 TRP A C 1
ATOM 3319 O O . TRP A 1 428 ? -9.034 -7.191 27.904 1.00 94.94 428 TRP A O 1
ATOM 3329 N N . LEU A 1 429 ? -10.993 -8.293 27.724 1.00 93.75 429 LEU A N 1
ATOM 3330 C CA . LEU A 1 429 ? -11.050 -8.813 29.083 1.00 93.75 429 LEU A CA 1
ATOM 3331 C C . LEU A 1 429 ? -10.695 -10.296 29.071 1.00 93.75 429 LEU A C 1
ATOM 3333 O O . LEU A 1 429 ? -10.941 -10.999 28.094 1.00 93.75 429 LEU A O 1
ATOM 3337 N N . ARG A 1 430 ? -10.086 -10.785 30.151 1.00 90.12 430 ARG A N 1
ATOM 3338 C CA . ARG A 1 430 ? -9.772 -12.209 30.281 1.00 90.12 430 ARG A CA 1
ATOM 3339 C C . ARG A 1 430 ? -10.978 -12.927 30.876 1.00 90.12 430 ARG A C 1
ATOM 3341 O O . ARG A 1 430 ? -11.368 -12.612 31.997 1.00 90.12 430 ARG A O 1
ATOM 3348 N N . SER A 1 431 ? -11.526 -13.893 30.147 1.00 84.50 431 SER A N 1
ATOM 3349 C CA . SER A 1 431 ? -12.544 -14.805 30.665 1.00 84.50 431 SER A CA 1
ATOM 3350 C C . SER A 1 431 ? -11.869 -16.041 31.264 1.00 84.50 431 SER A C 1
ATOM 3352 O O . SER A 1 431 ? -10.948 -16.577 30.639 1.00 84.50 431 SER A O 1
ATOM 3354 N N . PRO A 1 432 ? -12.289 -16.519 32.450 1.00 78.75 432 PRO A N 1
ATOM 3355 C CA . PRO A 1 432 ? -11.733 -17.727 33.067 1.00 78.75 432 PRO A CA 1
ATOM 3356 C C . PRO A 1 432 ? -11.856 -18.994 32.202 1.00 78.75 432 PRO A C 1
ATOM 3358 O O . PRO A 1 432 ? -11.053 -19.909 32.339 1.00 78.75 432 PRO A O 1
ATOM 3361 N N . ASP A 1 433 ? -12.845 -19.031 31.313 1.00 79.81 433 ASP A N 1
ATOM 3362 C CA . ASP A 1 433 ? -13.308 -20.193 30.549 1.00 79.81 433 ASP A CA 1
ATOM 3363 C C . ASP A 1 433 ? -13.148 -20.051 29.020 1.00 79.81 433 ASP A C 1
ATOM 3365 O O . ASP A 1 433 ? -12.955 -21.050 28.332 1.00 79.81 433 ASP A O 1
ATOM 3369 N N . GLN A 1 434 ? -13.190 -18.826 28.481 1.00 70.69 434 GLN A N 1
ATOM 3370 C CA . GLN A 1 434 ? -13.227 -18.554 27.030 1.00 70.69 434 GLN A CA 1
ATOM 3371 C C . GLN A 1 434 ? -12.033 -17.740 26.496 1.00 70.69 434 GLN A C 1
ATOM 3373 O O . GLN A 1 434 ? -12.059 -17.242 25.372 1.00 70.69 434 GLN A O 1
ATOM 3378 N N . GLY A 1 435 ? -10.959 -17.590 27.277 1.00 87.50 435 GLY A N 1
ATOM 3379 C CA . GLY A 1 435 ? -9.778 -16.837 26.848 1.00 87.50 435 GLY A CA 1
ATOM 3380 C C . GLY A 1 435 ? -10.006 -15.328 26.915 1.00 87.50 435 GLY A C 1
ATOM 3381 O O . GLY A 1 435 ? -9.924 -14.757 28.003 1.00 87.50 435 GLY A O 1
ATOM 3382 N N . TYR A 1 436 ? -10.261 -14.673 25.779 1.00 93.31 436 TYR A N 1
ATOM 3383 C CA . TYR A 1 436 ? -10.554 -13.237 25.725 1.00 93.31 436 TYR A CA 1
ATOM 3384 C C . TYR A 1 436 ? -12.002 -12.961 25.333 1.00 93.31 436 TYR A C 1
ATOM 3386 O O . TYR A 1 436 ? -12.552 -13.616 24.454 1.00 93.31 436 TYR A O 1
ATOM 3394 N N . THR A 1 437 ? -12.586 -11.936 25.943 1.00 94.62 437 THR A N 1
ATOM 3395 C CA . THR A 1 437 ? -13.897 -11.385 25.593 1.00 94.62 437 THR A CA 1
ATOM 3396 C C . THR A 1 437 ? -13.780 -9.900 25.270 1.00 94.62 437 THR A C 1
ATOM 3398 O O . THR A 1 437 ? -12.827 -9.225 25.672 1.00 94.62 437 THR A O 1
ATOM 3401 N N . ILE A 1 438 ? -14.745 -9.390 24.508 1.00 95.38 438 ILE A N 1
ATOM 3402 C CA . ILE A 1 438 ? -14.800 -7.975 24.136 1.00 95.38 438 ILE A CA 1
ATOM 3403 C C . ILE A 1 438 ? -15.324 -7.180 25.324 1.00 95.38 438 ILE A C 1
ATOM 3405 O O . ILE A 1 438 ? -16.314 -7.554 25.952 1.00 95.38 438 ILE A O 1
ATOM 3409 N N . SER A 1 439 ? -14.654 -6.078 25.627 1.00 94.00 439 SER A N 1
ATOM 3410 C CA . SER A 1 439 ? -15.067 -5.188 26.698 1.00 94.00 439 SER A CA 1
ATOM 3411 C C . SER A 1 439 ? -16.327 -4.397 26.333 1.00 94.00 439 SER A C 1
ATOM 3413 O O . SER A 1 439 ? -16.381 -3.831 25.238 1.00 94.00 439 SER A O 1
ATOM 3415 N N . PRO A 1 440 ? -17.306 -4.258 27.249 1.00 92.12 440 PRO A N 1
ATOM 3416 C CA . PRO A 1 440 ? -18.487 -3.419 27.032 1.00 92.12 440 PRO A CA 1
ATOM 3417 C C . PRO A 1 440 ? -18.164 -1.948 26.745 1.00 92.12 440 PRO A C 1
ATOM 3419 O O . PRO A 1 440 ? -18.975 -1.253 26.144 1.00 92.12 440 PRO A O 1
ATOM 3422 N N . VAL A 1 441 ? -16.983 -1.471 27.156 1.00 91.31 441 VAL A N 1
ATOM 3423 C CA . VAL A 1 441 ? -16.539 -0.087 26.921 1.00 91.31 441 VAL A CA 1
ATOM 3424 C C . VAL A 1 441 ? -15.758 0.086 25.616 1.00 91.31 441 VAL A C 1
ATOM 3426 O O . VAL A 1 441 ? -15.202 1.155 25.390 1.00 91.31 441 VAL A O 1
ATOM 3429 N N . LEU A 1 442 ? -15.689 -0.928 24.738 1.00 94.12 442 LEU A N 1
ATOM 3430 C CA . LEU A 1 442 ? -14.920 -0.841 23.489 1.00 94.12 442 LEU A CA 1
ATOM 3431 C C . LEU A 1 442 ? -15.318 0.375 22.634 1.00 94.12 442 LEU A C 1
ATOM 3433 O O . LEU A 1 442 ? -14.439 1.041 22.095 1.00 94.12 442 LEU A O 1
ATOM 3437 N N . SER A 1 443 ? -16.614 0.689 22.548 1.00 92.50 443 SER A N 1
ATOM 3438 C CA . SER A 1 443 ? -17.119 1.871 21.834 1.00 92.50 443 SER A CA 1
ATOM 3439 C C . SER A 1 443 ? -16.554 3.185 22.384 1.00 92.50 443 SER A C 1
ATOM 3441 O O . SER A 1 443 ? -16.263 4.095 21.617 1.00 92.50 443 SER A O 1
ATOM 3443 N N . GLU A 1 444 ? -16.318 3.270 23.694 1.00 91.81 444 GLU A N 1
ATOM 3444 C CA . GLU A 1 444 ? -15.713 4.445 24.324 1.00 91.81 444 GLU A CA 1
ATOM 3445 C C . GLU A 1 444 ? -14.218 4.568 24.009 1.00 91.81 444 GLU A C 1
ATOM 3447 O O . GLU A 1 444 ? -13.687 5.671 23.979 1.00 91.81 444 GLU A O 1
ATOM 3452 N N . LEU A 1 445 ? -13.519 3.448 23.793 1.00 93.69 445 LEU A N 1
ATOM 3453 C CA . LEU A 1 445 ? -12.070 3.432 23.556 1.00 93.69 445 LEU A CA 1
ATOM 3454 C C . LEU A 1 445 ? -11.699 3.849 22.127 1.00 93.69 445 LEU A C 1
ATOM 3456 O O . LEU A 1 445 ? -10.590 4.330 21.885 1.00 93.69 445 LEU A O 1
ATOM 3460 N N . VAL A 1 446 ? -12.606 3.653 21.173 1.00 93.31 446 VAL A N 1
ATOM 3461 C CA . VAL A 1 446 ? -12.384 3.978 19.756 1.00 93.31 446 VAL A CA 1
ATOM 3462 C C . VAL A 1 446 ? -12.836 5.391 19.376 1.00 93.31 446 VAL A C 1
ATOM 3464 O O . VAL A 1 446 ? -12.467 5.893 18.312 1.00 93.31 446 VAL A O 1
ATOM 3467 N N . ASP A 1 447 ? -13.613 6.043 20.243 1.00 87.44 447 ASP A N 1
ATOM 3468 C CA . ASP A 1 447 ? -14.172 7.376 20.030 1.00 87.44 447 ASP A CA 1
ATOM 3469 C C . ASP A 1 447 ? -13.403 8.433 20.840 1.00 87.44 447 ASP A C 1
ATOM 3471 O O . ASP A 1 447 ? -13.385 8.410 22.075 1.00 87.44 447 ASP A O 1
ATOM 3475 N N . LYS A 1 448 ? -12.778 9.406 20.158 1.00 78.00 448 LYS A N 1
ATOM 3476 C CA . LYS A 1 448 ? -12.041 10.492 20.833 1.00 78.00 448 LYS A CA 1
ATOM 3477 C C . LYS A 1 448 ? -12.925 11.370 21.704 1.00 78.00 448 LYS A C 1
ATOM 3479 O O . LYS A 1 448 ? -12.429 11.879 22.708 1.00 78.00 448 LYS A O 1
ATOM 3484 N N . SER A 1 449 ? -14.189 11.561 21.327 1.00 74.50 449 SER A N 1
ATOM 3485 C CA . SER A 1 449 ? -15.120 12.425 22.057 1.00 74.50 449 SER A CA 1
ATOM 3486 C C . SER A 1 449 ? -15.473 11.863 23.437 1.00 74.50 449 SER A C 1
ATOM 3488 O O . SER A 1 449 ? -15.821 12.620 24.342 1.00 74.50 449 SER A O 1
ATOM 3490 N N . ILE A 1 450 ? -15.305 10.549 23.622 1.00 69.00 450 ILE A N 1
ATOM 3491 C CA . ILE A 1 450 ? -15.673 9.824 24.841 1.00 69.00 450 ILE A CA 1
ATOM 3492 C C . ILE A 1 450 ? -14.425 9.351 25.609 1.00 69.00 450 ILE A C 1
ATOM 3494 O O . ILE A 1 450 ? -14.362 9.450 26.837 1.00 69.00 450 ILE A O 1
ATOM 3498 N N . GLY A 1 451 ? -13.418 8.829 24.902 1.00 60.47 451 GLY A N 1
ATOM 3499 C CA . GLY A 1 451 ? -12.411 7.940 25.486 1.00 60.47 451 GLY A CA 1
ATOM 3500 C C . GLY A 1 451 ? -11.175 8.587 26.102 1.00 60.47 451 GLY A C 1
ATOM 3501 O O . GLY A 1 451 ? -10.680 8.101 27.122 1.00 60.47 451 GLY A O 1
ATOM 3502 N N . LEU A 1 452 ? -10.658 9.672 25.512 1.00 62.06 452 LEU A N 1
ATOM 3503 C CA . LEU A 1 452 ? -9.303 10.167 25.818 1.00 62.06 452 LEU A CA 1
ATOM 3504 C C . LEU A 1 452 ? -9.131 10.582 27.284 1.00 62.06 452 LEU A C 1
ATOM 3506 O O . LEU A 1 452 ? -8.150 10.215 27.930 1.00 62.06 452 LEU A O 1
ATOM 3510 N N . GLN A 1 453 ? -10.108 11.310 27.827 1.00 61.31 453 GLN A N 1
ATOM 3511 C CA . GLN A 1 453 ? -10.056 11.811 29.203 1.00 61.31 453 GLN A CA 1
ATOM 3512 C C . GLN A 1 453 ? -10.465 10.744 30.225 1.00 61.31 453 GLN A C 1
ATOM 3514 O O . GLN A 1 453 ? -9.874 10.651 31.300 1.00 61.31 453 GLN A O 1
ATOM 3519 N N . LYS A 1 454 ? -11.448 9.904 29.879 1.00 67.00 454 LYS A N 1
ATOM 3520 C CA . LYS A 1 454 ? -12.001 8.885 30.780 1.00 67.00 454 LYS A CA 1
ATOM 3521 C C . LYS A 1 454 ? -11.006 7.755 31.058 1.00 67.00 454 LYS A C 1
ATOM 3523 O O . LYS A 1 454 ? -10.888 7.316 32.199 1.00 67.00 454 LYS A O 1
ATOM 3528 N N . HIS A 1 455 ? -10.261 7.328 30.036 1.00 72.69 455 HIS A N 1
ATOM 3529 C CA . HIS A 1 455 ? -9.383 6.151 30.099 1.00 72.69 455 HIS A CA 1
ATOM 3530 C C . HIS A 1 455 ? -7.882 6.487 30.097 1.00 72.69 455 HIS A C 1
ATOM 3532 O O . HIS A 1 455 ? -7.055 5.578 30.094 1.00 72.69 455 HIS A O 1
ATOM 3538 N N . LYS A 1 456 ? -7.512 7.781 30.129 1.00 74.81 456 LYS A N 1
ATOM 3539 C CA . LYS A 1 456 ? -6.117 8.278 30.145 1.00 74.81 456 LYS A CA 1
ATOM 3540 C C . LYS A 1 456 ? -5.235 7.668 29.040 1.00 74.81 456 LYS A C 1
ATOM 3542 O O . LYS A 1 456 ? -4.073 7.335 29.275 1.00 74.81 456 LYS A O 1
ATOM 3547 N N . MET A 1 457 ? -5.789 7.498 27.840 1.00 77.88 457 MET A N 1
ATOM 3548 C CA . MET A 1 457 ? -5.056 6.973 26.684 1.00 77.88 457 MET A CA 1
ATOM 3549 C C . MET A 1 457 ? -4.388 8.111 25.896 1.00 77.88 457 MET A C 1
ATOM 3551 O O . MET A 1 457 ? -4.965 9.192 25.797 1.00 77.88 457 MET A O 1
ATOM 3555 N N . PRO A 1 458 ? -3.203 7.887 25.293 1.00 82.19 458 PRO A N 1
ATOM 3556 C CA . PRO A 1 458 ? -2.527 8.909 24.487 1.00 82.19 458 PRO A CA 1
ATOM 3557 C C . PRO A 1 458 ? -3.223 9.173 23.138 1.00 82.19 458 PRO A C 1
ATOM 3559 O O . PRO A 1 458 ? -2.919 10.154 22.470 1.00 82.19 458 PRO A O 1
ATOM 3562 N N . GLY A 1 459 ? -4.154 8.304 22.745 1.00 89.81 459 GLY A N 1
ATOM 3563 C CA . GLY A 1 459 ? -4.932 8.362 21.514 1.00 89.81 459 GLY A CA 1
ATOM 3564 C C . GLY A 1 459 ? -6.146 7.436 21.613 1.00 89.81 459 GLY A C 1
ATOM 3565 O O . GLY A 1 459 ? -6.372 6.809 22.649 1.00 89.81 459 GLY A O 1
ATOM 3566 N N . THR A 1 460 ? -6.924 7.338 20.538 1.00 95.25 460 THR A N 1
ATOM 3567 C CA . THR A 1 460 ? -7.924 6.267 20.366 1.00 95.25 460 THR A CA 1
ATOM 3568 C C . THR A 1 460 ? -7.271 4.889 20.381 1.00 95.25 460 THR A C 1
ATOM 3570 O O . THR A 1 460 ? -6.074 4.752 20.126 1.00 95.25 460 THR A O 1
ATOM 3573 N N . LEU A 1 461 ? -8.055 3.837 20.596 1.00 96.38 461 LEU A N 1
ATOM 3574 C CA . LEU A 1 461 ? -7.537 2.473 20.548 1.00 96.38 461 LEU A CA 1
ATOM 3575 C C . LEU A 1 461 ? -6.863 2.147 19.204 1.00 96.38 461 LEU A C 1
ATOM 3577 O O . LEU A 1 461 ? -5.747 1.632 19.198 1.00 96.38 461 LEU A O 1
ATOM 3581 N N . GLN A 1 462 ? -7.488 2.490 18.075 1.00 97.69 462 GLN A N 1
ATOM 3582 C CA . GLN A 1 462 ? -6.924 2.258 16.744 1.00 97.69 462 GLN A CA 1
ATOM 3583 C C . GLN A 1 462 ? -5.609 3.018 16.519 1.00 97.69 462 GLN A C 1
ATOM 3585 O O . GLN A 1 462 ? -4.663 2.424 16.007 1.00 97.69 462 GLN A O 1
ATOM 3590 N N . SER A 1 463 ? -5.492 4.277 16.965 1.00 97.19 463 SER A N 1
ATOM 3591 C CA . SER A 1 463 ? -4.235 5.034 16.843 1.00 97.19 463 SER A CA 1
ATOM 3592 C C . SER A 1 463 ? -3.131 4.442 17.722 1.00 97.19 463 SER A C 1
ATOM 3594 O O . SER A 1 463 ? -2.002 4.272 17.267 1.00 97.19 463 SER A O 1
ATOM 3596 N N . VAL A 1 464 ? -3.454 4.027 18.952 1.00 96.88 464 VAL A N 1
ATOM 3597 C CA . VAL A 1 464 ? -2.506 3.361 19.863 1.00 96.88 464 VAL A CA 1
ATOM 3598 C C . VAL A 1 464 ? -1.991 2.045 19.280 1.00 96.88 464 VAL A C 1
ATOM 3600 O O . VAL A 1 464 ? -0.810 1.727 19.433 1.00 96.88 464 VAL A O 1
ATOM 3603 N N . LEU A 1 465 ? -2.858 1.270 18.626 1.00 98.50 465 LEU A N 1
ATOM 3604 C CA . LEU A 1 465 ? -2.474 0.032 17.952 1.00 98.50 465 LEU A CA 1
ATOM 3605 C C . LEU A 1 465 ? -1.602 0.301 16.724 1.00 98.50 465 LEU A C 1
ATOM 3607 O O . LEU A 1 465 ? -0.529 -0.294 16.628 1.00 98.50 465 LEU A O 1
ATOM 3611 N N . ALA A 1 466 ? -2.019 1.208 15.836 1.00 98.69 466 ALA A N 1
ATOM 3612 C CA . ALA A 1 466 ? -1.254 1.568 14.642 1.00 98.69 466 ALA A CA 1
ATOM 3613 C C . ALA A 1 466 ? 0.153 2.043 15.023 1.00 98.69 466 ALA A C 1
ATOM 3615 O O . ALA A 1 466 ? 1.149 1.530 14.510 1.00 98.69 466 ALA A O 1
ATOM 3616 N N . ALA A 1 467 ? 0.239 2.929 16.019 1.00 98.31 467 ALA A N 1
ATOM 3617 C CA . ALA A 1 467 ? 1.508 3.461 16.478 1.00 98.31 467 ALA A CA 1
ATOM 3618 C C . ALA A 1 467 ? 2.417 2.404 17.120 1.00 98.31 467 ALA A C 1
ATOM 3620 O O . ALA A 1 467 ? 3.637 2.408 16.944 1.00 98.31 467 ALA A O 1
ATOM 3621 N N . ALA A 1 468 ? 1.832 1.470 17.874 1.00 98.56 468 ALA A N 1
ATOM 3622 C CA . ALA A 1 468 ? 2.588 0.381 18.476 1.00 98.56 468 ALA A CA 1
ATOM 3623 C C . ALA A 1 468 ? 3.159 -0.573 17.418 1.00 98.56 468 ALA A C 1
ATOM 3625 O O . ALA A 1 468 ? 4.297 -1.008 17.566 1.00 98.56 468 ALA A O 1
ATOM 3626 N N . ILE A 1 469 ? 2.403 -0.884 16.360 1.00 98.81 469 ILE A N 1
ATOM 3627 C CA . ILE A 1 469 ? 2.872 -1.764 15.281 1.00 98.81 469 ILE A CA 1
ATOM 3628 C C . ILE A 1 469 ? 4.026 -1.096 14.526 1.00 98.81 469 ILE A C 1
ATOM 3630 O O . ILE A 1 469 ? 5.088 -1.703 14.398 1.00 98.81 469 ILE A O 1
ATOM 3634 N N . VAL A 1 470 ? 3.867 0.165 14.105 1.00 98.62 470 VAL A N 1
ATOM 3635 C CA . VAL A 1 470 ? 4.923 0.899 13.383 1.00 98.62 470 VAL A CA 1
ATOM 3636 C C . VAL A 1 470 ? 6.168 1.087 14.248 1.00 98.62 470 VAL A C 1
ATOM 3638 O O . VAL A 1 470 ? 7.280 0.879 13.769 1.00 98.62 470 VAL A O 1
ATOM 3641 N N . GLY A 1 471 ? 6.014 1.413 15.534 1.00 98.12 471 GLY A N 1
ATOM 3642 C CA . GLY A 1 471 ? 7.153 1.576 16.440 1.00 98.12 471 GLY A CA 1
ATOM 3643 C C . GLY A 1 471 ? 7.971 0.295 16.622 1.00 98.12 471 GLY A C 1
ATOM 3644 O O . GLY A 1 471 ? 9.205 0.336 16.617 1.00 98.12 471 GLY A O 1
ATOM 3645 N N . GLU A 1 472 ? 7.300 -0.851 16.743 1.00 98.56 472 GLU A N 1
ATOM 3646 C CA . GLU A 1 472 ? 7.964 -2.152 16.862 1.00 98.56 472 GLU A CA 1
ATOM 3647 C C . GLU A 1 472 ? 8.587 -2.591 15.531 1.00 98.56 472 GLU A C 1
ATOM 3649 O O . GLU A 1 472 ? 9.720 -3.073 15.531 1.00 98.56 472 GLU A O 1
ATOM 3654 N N . ALA A 1 473 ? 7.912 -2.359 14.399 1.00 98.44 473 ALA A N 1
ATOM 3655 C CA . ALA A 1 473 ? 8.454 -2.631 13.067 1.00 98.44 473 ALA A CA 1
ATOM 3656 C C . ALA A 1 473 ? 9.705 -1.782 12.797 1.00 98.44 473 ALA A C 1
ATOM 3658 O O . ALA A 1 473 ? 10.731 -2.317 12.386 1.00 98.44 473 ALA A O 1
ATOM 3659 N N . LYS A 1 474 ? 9.676 -0.486 13.139 1.00 97.56 474 LYS A N 1
ATOM 3660 C CA . LYS A 1 474 ? 10.830 0.418 13.014 1.00 97.56 474 LYS A CA 1
ATOM 3661 C C . LYS A 1 474 ? 11.999 0.006 13.904 1.00 97.56 474 LYS A C 1
ATOM 3663 O O . LYS A 1 474 ? 13.157 0.100 13.512 1.00 97.56 474 LYS A O 1
ATOM 3668 N N . THR A 1 475 ? 11.710 -0.444 15.121 1.00 97.62 475 THR A N 1
ATOM 3669 C CA . THR A 1 475 ? 12.751 -0.925 16.039 1.00 97.62 475 THR A CA 1
ATOM 3670 C C . THR A 1 475 ? 13.362 -2.232 15.534 1.00 97.62 475 THR A C 1
ATOM 3672 O O . THR A 1 475 ? 14.577 -2.415 15.610 1.00 97.62 475 THR A O 1
ATOM 3675 N N . ALA A 1 476 ? 12.537 -3.137 15.001 1.00 97.81 476 ALA A N 1
ATOM 3676 C CA . ALA A 1 476 ? 12.988 -4.394 14.417 1.00 97.81 476 ALA A CA 1
ATOM 3677 C C . ALA A 1 476 ? 13.812 -4.172 13.140 1.00 97.81 476 ALA A C 1
ATOM 3679 O O . ALA A 1 476 ? 14.869 -4.786 13.011 1.00 97.81 476 ALA A O 1
ATOM 3680 N N . SER A 1 477 ? 13.398 -3.249 12.267 1.00 96.75 477 SER A N 1
ATOM 3681 C CA . SER A 1 477 ? 14.089 -2.947 11.008 1.00 96.75 477 SER A CA 1
ATOM 3682 C C . SER A 1 477 ? 15.497 -2.395 11.198 1.00 96.75 477 SER A C 1
ATOM 3684 O O . SER A 1 477 ? 16.386 -2.681 10.404 1.00 96.75 477 SER A O 1
ATOM 3686 N N . LEU A 1 478 ? 15.731 -1.662 12.289 1.00 95.69 478 LEU A N 1
ATOM 3687 C CA . LEU A 1 478 ? 17.044 -1.117 12.645 1.00 95.69 478 LEU A CA 1
ATOM 3688 C C . LEU A 1 478 ? 17.900 -2.079 13.490 1.00 95.69 478 LEU A C 1
ATOM 3690 O O . LEU A 1 478 ? 19.033 -1.751 13.851 1.00 95.69 478 LEU A O 1
ATOM 3694 N N . SER A 1 479 ? 17.377 -3.252 13.856 1.00 95.06 479 SER A N 1
ATOM 3695 C CA . SER A 1 479 ? 18.079 -4.189 14.732 1.00 95.06 479 SER A CA 1
ATOM 3696 C C . SER A 1 479 ? 18.989 -5.125 13.944 1.00 95.06 479 SER A C 1
ATOM 3698 O O . SER A 1 479 ? 18.523 -6.020 13.249 1.00 95.06 479 SER A O 1
ATOM 3700 N N . ALA A 1 480 ? 20.300 -5.018 14.159 1.00 92.31 480 ALA A N 1
ATOM 3701 C CA . ALA A 1 480 ? 21.271 -5.993 13.648 1.00 92.31 480 ALA A CA 1
ATOM 3702 C C . ALA A 1 480 ? 21.289 -7.319 14.439 1.00 92.31 480 ALA A C 1
ATOM 3704 O O . ALA A 1 480 ? 21.987 -8.256 14.069 1.00 92.31 480 ALA A O 1
ATOM 3705 N N . LYS A 1 481 ? 20.576 -7.396 15.573 1.00 92.25 481 LYS A N 1
ATOM 3706 C CA . LYS A 1 481 ? 20.610 -8.555 16.488 1.00 92.25 481 LYS A CA 1
ATOM 3707 C C . LYS A 1 481 ? 19.409 -9.486 16.348 1.00 92.25 481 LYS A C 1
ATOM 3709 O O . LYS A 1 481 ? 19.424 -10.580 16.904 1.00 92.25 481 LYS A O 1
ATOM 3714 N N . ARG A 1 482 ? 18.337 -9.021 15.706 1.00 92.12 482 ARG A N 1
ATOM 3715 C CA . ARG A 1 482 ? 17.084 -9.762 15.559 1.00 92.12 482 ARG A CA 1
ATOM 3716 C C . ARG A 1 482 ? 16.901 -10.090 14.090 1.00 92.12 482 ARG A C 1
ATOM 3718 O O . ARG A 1 482 ? 16.561 -9.199 13.323 1.00 92.12 482 ARG A O 1
ATOM 3725 N N . ASP A 1 483 ? 17.060 -11.360 13.737 1.00 94.88 483 ASP A N 1
ATOM 3726 C CA . ASP A 1 483 ? 16.731 -11.815 12.390 1.00 94.88 483 ASP A CA 1
ATOM 3727 C C . ASP A 1 483 ? 15.227 -11.690 12.154 1.00 94.88 483 ASP A C 1
ATOM 3729 O O . ASP A 1 483 ? 14.388 -12.322 12.814 1.00 94.88 483 ASP A O 1
ATOM 3733 N N . SER A 1 484 ? 14.922 -10.803 11.220 1.00 96.75 484 SER A N 1
ATOM 3734 C CA . SER A 1 484 ? 13.590 -10.477 10.750 1.00 96.75 484 SER A CA 1
ATOM 3735 C C . SER A 1 484 ? 13.010 -11.593 9.865 1.00 96.75 484 SER A C 1
ATOM 3737 O O . SER A 1 484 ? 13.756 -12.470 9.418 1.00 96.75 484 SER A O 1
ATOM 3739 N N . PRO A 1 485 ? 11.685 -11.623 9.621 1.00 97.12 485 PRO A N 1
ATOM 3740 C CA . PRO A 1 485 ? 11.095 -12.480 8.592 1.00 97.12 485 PRO A CA 1
ATOM 3741 C C . PRO A 1 485 ? 11.847 -12.435 7.254 1.00 97.12 485 PRO A C 1
ATOM 3743 O O . PRO A 1 485 ? 12.156 -13.496 6.712 1.00 97.12 485 PRO A O 1
ATOM 3746 N N . PHE A 1 486 ? 12.233 -11.241 6.794 1.00 96.06 486 PHE A N 1
ATOM 3747 C CA . PHE A 1 486 ? 13.025 -11.066 5.578 1.00 96.06 486 PHE A CA 1
ATOM 3748 C C . PHE A 1 486 ? 14.386 -11.755 5.665 1.00 96.06 486 PHE A C 1
ATOM 3750 O O . PHE A 1 486 ? 14.731 -12.543 4.791 1.00 96.06 486 PHE A O 1
ATOM 3757 N N . ALA A 1 487 ? 15.145 -11.524 6.744 1.00 94.00 487 ALA A N 1
ATOM 3758 C CA . ALA A 1 487 ? 16.455 -12.155 6.926 1.00 94.00 487 ALA A CA 1
ATOM 3759 C C . ALA A 1 487 ? 16.362 -13.688 6.962 1.00 94.00 487 ALA A C 1
ATOM 3761 O O . ALA A 1 487 ? 17.203 -14.381 6.394 1.00 94.00 487 ALA A O 1
ATOM 3762 N N . LYS A 1 488 ? 15.311 -14.235 7.581 1.00 94.81 488 LYS A N 1
ATOM 3763 C CA . LYS A 1 488 ? 15.078 -15.686 7.608 1.00 94.81 488 LYS A CA 1
ATOM 3764 C C . LYS A 1 488 ? 14.779 -16.248 6.221 1.00 94.81 488 LYS A C 1
ATOM 3766 O O . LYS A 1 488 ? 15.254 -17.334 5.896 1.00 94.81 488 LYS A O 1
ATOM 3771 N N . GLU A 1 489 ? 13.999 -15.538 5.410 1.00 91.94 489 GLU A N 1
ATOM 3772 C CA . GLU A 1 489 ? 13.721 -15.972 4.040 1.00 91.94 489 GLU A CA 1
ATOM 3773 C C . GLU A 1 489 ? 14.951 -15.790 3.132 1.00 91.94 489 GLU A C 1
ATOM 3775 O O . GLU A 1 489 ? 15.253 -16.699 2.362 1.00 91.94 489 GLU A O 1
ATOM 3780 N N . MET A 1 490 ? 15.735 -14.717 3.308 1.00 89.06 490 MET A N 1
ATOM 3781 C CA . MET A 1 490 ? 17.052 -14.540 2.676 1.00 89.06 490 MET A CA 1
ATOM 3782 C C . MET A 1 490 ? 17.958 -15.743 2.928 1.00 89.06 490 MET A C 1
ATOM 3784 O O . MET A 1 490 ? 18.434 -16.359 1.982 1.00 89.06 490 MET A O 1
ATOM 3788 N N . GLN A 1 491 ? 18.142 -16.136 4.190 1.00 92.00 491 GLN A N 1
ATOM 3789 C CA . GLN A 1 491 ? 18.979 -17.284 4.562 1.00 92.00 491 GLN A CA 1
ATOM 3790 C C . GLN A 1 491 ? 18.453 -18.604 3.987 1.00 92.00 491 GLN A C 1
ATOM 3792 O O . GLN A 1 491 ? 19.221 -19.515 3.683 1.00 92.00 491 GLN A O 1
ATOM 3797 N N . LYS A 1 492 ? 17.133 -18.733 3.836 1.00 91.38 492 LYS A N 1
ATOM 3798 C CA . LYS A 1 492 ? 16.510 -19.924 3.258 1.00 91.38 492 LYS A CA 1
ATOM 3799 C C . LYS A 1 492 ? 16.726 -20.013 1.747 1.00 91.38 492 LYS A C 1
ATOM 3801 O O . LYS A 1 492 ? 16.963 -21.111 1.246 1.00 91.38 492 LYS A O 1
ATOM 3806 N N . GLN A 1 493 ? 16.633 -18.896 1.027 1.00 87.38 493 GLN A N 1
ATOM 3807 C CA . GLN A 1 493 ? 16.802 -18.866 -0.430 1.00 87.38 493 GLN A CA 1
ATOM 3808 C C . GLN A 1 493 ? 18.266 -18.779 -0.861 1.00 87.38 493 GLN A C 1
ATOM 3810 O O . GLN A 1 493 ? 18.657 -19.389 -1.856 1.00 87.38 493 GLN A O 1
ATOM 3815 N N . PHE A 1 494 ? 19.086 -18.087 -0.073 1.00 88.75 494 PHE A N 1
ATOM 3816 C CA . PHE A 1 494 ? 20.503 -17.847 -0.317 1.00 88.75 494 PHE A CA 1
ATOM 3817 C C . PHE A 1 494 ? 21.326 -18.219 0.931 1.00 88.75 494 PHE A C 1
ATOM 3819 O O . PHE A 1 494 ? 21.810 -17.340 1.640 1.00 88.75 494 PHE A O 1
ATOM 3826 N N . PRO A 1 495 ? 21.550 -19.521 1.212 1.00 86.94 495 PRO A N 1
ATOM 3827 C CA . PRO A 1 495 ? 22.183 -19.976 2.460 1.00 86.94 495 PRO A CA 1
ATOM 3828 C C . PRO A 1 495 ? 23.621 -19.502 2.703 1.00 86.94 495 PRO A C 1
ATOM 3830 O O . PRO A 1 495 ? 24.145 -19.674 3.801 1.00 86.94 495 PRO A O 1
ATOM 3833 N N . PHE A 1 496 ? 24.279 -18.959 1.677 1.00 87.81 496 PHE A N 1
ATOM 3834 C CA . PHE A 1 496 ? 25.646 -18.439 1.750 1.00 87.81 496 PHE A CA 1
ATOM 3835 C C . PHE A 1 496 ? 25.705 -16.909 1.838 1.00 87.81 496 PHE A C 1
ATOM 3837 O O . PHE A 1 496 ? 26.798 -16.357 1.962 1.00 87.81 496 PHE A O 1
ATOM 3844 N N . ASP A 1 497 ? 24.561 -16.229 1.749 1.00 87.69 497 ASP A N 1
ATOM 3845 C CA . ASP A 1 497 ? 24.489 -14.784 1.922 1.00 87.69 497 ASP A CA 1
ATOM 3846 C C . ASP A 1 497 ? 24.609 -14.431 3.420 1.00 87.69 497 ASP A C 1
ATOM 3848 O O . ASP A 1 497 ? 23.952 -15.067 4.250 1.00 87.69 497 ASP A O 1
ATOM 3852 N N . PRO A 1 498 ? 25.453 -13.456 3.806 1.00 88.12 498 PRO A N 1
ATOM 3853 C CA . PRO A 1 498 ? 25.672 -13.101 5.206 1.00 88.12 498 PRO A CA 1
ATOM 3854 C C . PRO A 1 498 ? 24.572 -12.200 5.803 1.00 88.12 498 PRO A C 1
ATOM 3856 O O . PRO A 1 498 ? 24.790 -11.625 6.873 1.00 88.12 498 PRO A O 1
ATOM 3859 N N . TRP A 1 499 ? 23.430 -12.005 5.132 1.00 87.56 499 TRP A N 1
ATOM 3860 C CA . TRP A 1 499 ? 22.370 -11.121 5.617 1.00 87.56 499 TRP A CA 1
ATOM 3861 C C . TRP A 1 499 ? 21.786 -11.557 6.974 1.00 87.56 499 TRP A C 1
ATOM 3863 O O . TRP A 1 499 ? 21.251 -12.657 7.141 1.00 87.56 499 TRP A O 1
ATOM 3873 N N . HIS A 1 500 ? 21.805 -10.625 7.931 1.00 93.38 500 HIS A N 1
ATOM 3874 C CA . HIS A 1 500 ? 21.220 -10.750 9.267 1.00 93.38 500 HIS A CA 1
ATOM 3875 C C . HIS A 1 500 ? 20.551 -9.438 9.695 1.00 93.38 500 HIS A C 1
ATOM 3877 O O . HIS A 1 500 ? 20.902 -8.359 9.216 1.00 93.38 500 HIS A O 1
ATOM 3883 N N . GLY A 1 501 ? 19.627 -9.524 10.652 1.00 94.88 501 GLY A N 1
ATOM 3884 C CA . GLY A 1 501 ? 18.935 -8.364 11.216 1.00 94.88 501 GLY A CA 1
ATOM 3885 C C . GLY A 1 501 ? 17.638 -7.971 10.498 1.00 94.88 501 GLY A C 1
ATOM 3886 O O . GLY A 1 501 ? 16.984 -8.786 9.842 1.00 94.88 501 GLY A O 1
ATOM 3887 N N . GLY A 1 502 ? 17.228 -6.718 10.684 1.00 94.38 502 GLY A N 1
ATOM 3888 C CA . GLY A 1 502 ? 16.054 -6.111 10.051 1.00 94.38 502 GLY A CA 1
ATOM 3889 C C . GLY A 1 502 ? 16.283 -5.625 8.616 1.00 94.38 502 GLY A C 1
ATOM 3890 O O . GLY A 1 502 ? 17.419 -5.380 8.210 1.00 94.38 502 GLY A O 1
ATOM 3891 N N . LYS A 1 503 ? 15.194 -5.455 7.855 1.00 94.69 503 LYS A N 1
ATOM 3892 C CA . LYS A 1 503 ? 15.197 -4.777 6.547 1.00 94.69 503 LYS A CA 1
ATOM 3893 C C . LYS A 1 503 ? 14.712 -3.344 6.741 1.00 94.69 503 LYS A C 1
ATOM 3895 O O . LYS A 1 503 ? 13.570 -3.121 7.137 1.00 94.69 503 LYS A O 1
ATOM 3900 N N . VAL A 1 504 ? 15.588 -2.370 6.506 1.00 94.88 504 VAL A N 1
ATOM 3901 C CA . VAL A 1 504 ? 15.244 -0.948 6.637 1.00 94.88 504 VAL A CA 1
ATOM 3902 C C . VAL A 1 504 ? 14.411 -0.503 5.444 1.00 94.88 504 VAL A C 1
ATOM 3904 O O . VAL A 1 504 ? 14.937 -0.427 4.332 1.00 94.88 504 VAL A O 1
ATOM 3907 N N . ASP A 1 505 ? 13.170 -0.105 5.710 1.00 96.31 505 ASP A N 1
ATOM 3908 C CA . ASP A 1 505 ? 12.270 0.428 4.692 1.00 96.31 505 ASP A CA 1
ATOM 3909 C C . ASP A 1 505 ? 11.356 1.550 5.183 1.00 96.31 505 ASP A C 1
ATOM 3911 O O . ASP A 1 505 ? 11.416 1.955 6.356 1.00 96.31 505 ASP A O 1
ATOM 3915 N N . ASP A 1 506 ? 10.579 2.086 4.240 1.00 98.00 506 ASP A N 1
ATOM 3916 C CA . ASP A 1 506 ? 9.338 2.795 4.537 1.00 98.00 506 ASP A CA 1
ATOM 3917 C C . ASP A 1 506 ? 8.375 1.839 5.257 1.00 98.00 506 ASP A C 1
ATOM 3919 O O . ASP A 1 506 ? 8.405 0.631 5.056 1.00 98.00 506 ASP A O 1
ATOM 3923 N N . ILE A 1 507 ? 7.612 2.349 6.220 1.00 98.50 507 ILE A N 1
ATOM 3924 C CA . ILE A 1 507 ? 6.699 1.529 7.022 1.00 98.50 507 ILE A CA 1
ATOM 3925 C C . ILE A 1 507 ? 5.369 2.252 7.085 1.00 98.50 507 ILE A C 1
ATOM 3927 O O . ILE A 1 507 ? 5.316 3.361 7.619 1.00 98.50 507 ILE A O 1
ATOM 3931 N N . ALA A 1 508 ? 4.288 1.612 6.658 1.00 98.62 508 ALA A N 1
ATOM 3932 C CA . ALA A 1 508 ? 2.943 2.142 6.815 1.00 98.62 508 ALA A CA 1
ATOM 3933 C C . ALA A 1 508 ? 1.957 1.060 7.271 1.00 98.62 508 ALA A C 1
ATOM 3935 O O . ALA A 1 508 ? 2.061 -0.115 6.919 1.00 98.62 508 ALA A O 1
ATOM 3936 N N . VAL A 1 509 ? 0.987 1.472 8.091 1.00 98.69 509 VAL A N 1
ATOM 3937 C CA . VAL A 1 509 ? -0.062 0.611 8.646 1.00 98.69 509 VAL A CA 1
ATOM 3938 C C . VAL A 1 509 ? -1.395 1.346 8.666 1.00 98.69 509 VAL A C 1
ATOM 3940 O O . VAL A 1 509 ? -1.464 2.482 9.132 1.00 98.69 509 VAL A O 1
ATOM 3943 N N . LEU A 1 510 ? -2.470 0.651 8.294 1.00 98.75 510 LEU A N 1
ATOM 3944 C CA . LEU A 1 510 ? -3.846 0.990 8.654 1.00 98.75 510 LEU A CA 1
ATOM 3945 C C . LEU A 1 510 ? -4.381 -0.019 9.673 1.00 98.75 510 LEU A C 1
ATOM 3947 O O . LEU A 1 510 ? -4.367 -1.225 9.429 1.00 98.75 510 LEU A O 1
ATOM 3951 N N . VAL A 1 511 ? -4.901 0.469 10.799 1.00 98.88 511 VAL A N 1
ATOM 3952 C CA . VAL A 1 511 ? -5.624 -0.348 11.783 1.00 98.88 511 VAL A CA 1
ATOM 3953 C C . VAL A 1 511 ? -7.102 0.001 11.751 1.00 98.88 511 VAL A C 1
ATOM 3955 O O . VAL A 1 511 ? -7.464 1.165 11.894 1.00 98.88 511 VAL A O 1
ATOM 3958 N N . VAL A 1 512 ? -7.949 -1.019 11.617 1.00 98.62 512 VAL A N 1
ATOM 3959 C CA . VAL A 1 512 ? -9.411 -0.912 11.587 1.00 98.62 512 VAL A CA 1
ATOM 3960 C C . VAL A 1 512 ? -10.010 -1.694 12.756 1.00 98.62 512 VAL A C 1
ATOM 3962 O O . VAL A 1 512 ? -9.745 -2.888 12.920 1.00 98.62 512 VAL A O 1
ATOM 3965 N N . ILE A 1 513 ? -10.859 -1.027 13.540 1.00 98.25 513 ILE A N 1
ATOM 3966 C CA . ILE A 1 513 ? -11.633 -1.621 14.634 1.00 98.25 513 ILE A CA 1
ATOM 3967 C C . ILE A 1 513 ? -13.131 -1.496 14.315 1.00 98.25 513 ILE A C 1
ATOM 3969 O O . ILE A 1 513 ? -13.701 -0.409 14.452 1.00 98.25 513 ILE A O 1
ATOM 3973 N N . PRO A 1 514 ? -13.791 -2.581 13.878 1.00 96.88 514 PRO A N 1
ATOM 3974 C CA . PRO A 1 514 ? -15.247 -2.649 13.770 1.00 96.88 514 PRO A CA 1
ATOM 3975 C C . PRO A 1 514 ? -15.935 -2.627 15.144 1.00 96.88 514 PRO A C 1
ATOM 3977 O O . PRO A 1 514 ? -15.644 -3.439 16.029 1.00 96.88 514 PRO A O 1
ATOM 3980 N N . VAL A 1 515 ? -16.917 -1.741 15.310 1.00 95.62 515 VAL A N 1
ATOM 3981 C CA . VAL A 1 515 ? -17.754 -1.635 16.512 1.00 95.62 515 VAL A CA 1
ATOM 3982 C C . VAL A 1 515 ? -19.233 -1.661 16.134 1.00 95.62 515 VAL A C 1
ATOM 3984 O O . VAL A 1 515 ? -19.630 -1.029 15.168 1.00 95.62 515 VAL A O 1
ATOM 3987 N N . ASN A 1 516 ? -20.071 -2.397 16.869 1.00 93.56 516 ASN A N 1
ATOM 3988 C CA . ASN A 1 516 ? -21.513 -2.371 16.617 1.00 93.56 516 ASN A CA 1
ATOM 3989 C C . ASN A 1 516 ? -22.074 -0.981 16.955 1.00 93.56 516 ASN A C 1
ATOM 3991 O O . ASN A 1 516 ? -21.864 -0.488 18.064 1.00 93.56 516 ASN A O 1
ATOM 3995 N N . LYS A 1 517 ? -22.843 -0.386 16.039 1.00 84.00 517 LYS A N 1
ATOM 3996 C CA . LYS A 1 517 ? -23.697 0.766 16.333 1.00 84.00 517 LYS A CA 1
ATOM 3997 C C . LYS A 1 517 ? -24.789 0.273 17.289 1.00 84.00 517 LYS A C 1
ATOM 3999 O O . LYS A 1 517 ? -25.608 -0.566 16.917 1.00 84.00 517 LYS A O 1
ATOM 4004 N N . GLY A 1 518 ? -24.751 0.711 18.546 1.00 64.69 518 GLY A N 1
ATOM 4005 C CA . GLY A 1 518 ? -25.784 0.362 19.521 1.00 64.69 518 GLY A CA 1
ATOM 4006 C C . GLY A 1 518 ? -27.162 0.810 19.027 1.00 64.69 518 GLY A C 1
ATOM 4007 O O . GLY A 1 518 ? -27.285 1.854 18.393 1.00 64.69 518 GLY A O 1
ATOM 4008 N N . SER A 1 519 ? -28.210 0.044 19.331 1.00 39.06 519 SER A N 1
ATOM 4009 C CA . SER A 1 519 ? -29.610 0.450 19.163 1.00 39.06 519 SER A CA 1
ATOM 4010 C C . SER A 1 519 ? -29.987 1.522 20.196 1.00 39.06 519 SER A C 1
ATOM 4012 O O . SER A 1 519 ? -30.886 1.332 21.007 1.00 39.06 519 SER A O 1
ATOM 4014 N N . THR A 1 520 ? -29.264 2.636 20.224 1.00 35.88 520 THR A N 1
ATOM 4015 C CA . THR A 1 520 ? -29.507 3.768 21.124 1.00 35.88 520 THR A CA 1
ATOM 4016 C C . THR A 1 520 ? -30.321 4.848 20.420 1.00 35.88 520 THR A C 1
ATOM 4018 O O . THR A 1 520 ? -29.980 6.017 20.483 1.00 35.88 520 THR A O 1
ATOM 4021 N N . GLU A 1 521 ? -31.401 4.458 19.742 1.00 33.94 521 GLU A N 1
ATOM 4022 C CA . GLU A 1 521 ? -32.475 5.355 19.300 1.00 33.94 521 GLU A CA 1
ATOM 4023 C C . GLU A 1 521 ? -33.796 4.574 19.304 1.00 33.94 521 GLU A C 1
ATOM 4025 O O . GLU A 1 521 ? -34.276 4.140 18.260 1.00 33.94 521 GLU A O 1
ATOM 4030 N N . LYS A 1 522 ? -34.324 4.306 20.507 1.00 32.34 522 LYS A N 1
ATOM 4031 C CA . LYS A 1 522 ? -35.750 4.110 20.855 1.00 32.34 522 LYS A CA 1
ATOM 4032 C C . LYS A 1 522 ? -35.853 3.442 22.227 1.00 32.34 522 LYS A C 1
ATOM 4034 O O . LYS A 1 522 ? -36.108 2.255 22.326 1.00 32.34 522 LYS A O 1
ATOM 4039 N N . GLU A 1 523 ? -35.673 4.232 23.275 1.00 31.52 523 GLU A N 1
ATOM 4040 C CA . GLU A 1 523 ? -36.360 4.028 24.557 1.00 31.52 523 GLU A CA 1
ATOM 4041 C C . GLU A 1 523 ? -36.360 5.373 25.291 1.00 31.52 523 GLU A C 1
ATOM 4043 O O . GLU A 1 523 ? -35.675 5.618 26.277 1.00 31.52 523 GLU A O 1
ATOM 4048 N N . GLY A 1 524 ? -37.092 6.316 24.698 1.00 33.97 524 GLY A N 1
ATOM 4049 C CA . GLY A 1 524 ? -37.629 7.452 25.423 1.00 33.97 524 GLY A CA 1
ATOM 4050 C C . GLY A 1 524 ? -39.030 7.093 25.892 1.00 33.97 524 GLY A C 1
ATOM 4051 O O . GLY A 1 524 ? -39.980 7.456 25.216 1.00 33.97 524 GLY A O 1
ATOM 4052 N N . ASP A 1 525 ? -39.148 6.352 26.991 1.00 32.31 525 ASP A N 1
ATOM 4053 C CA . ASP A 1 525 ? -40.147 6.617 28.029 1.00 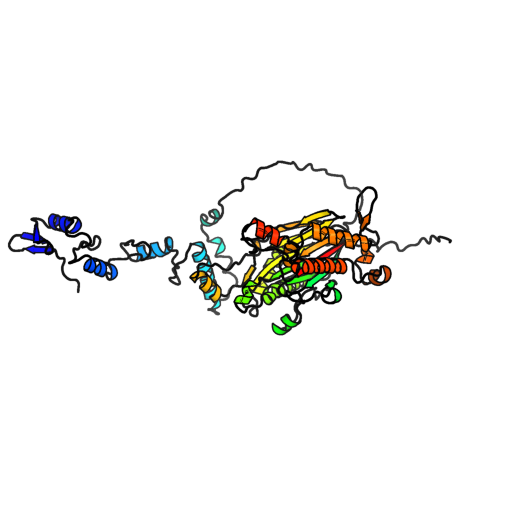32.31 525 ASP A CA 1
ATOM 4054 C C . ASP A 1 525 ? -39.745 5.880 29.315 1.00 32.31 525 ASP A C 1
ATOM 4056 O O . ASP A 1 525 ? -39.119 4.823 29.273 1.00 32.31 5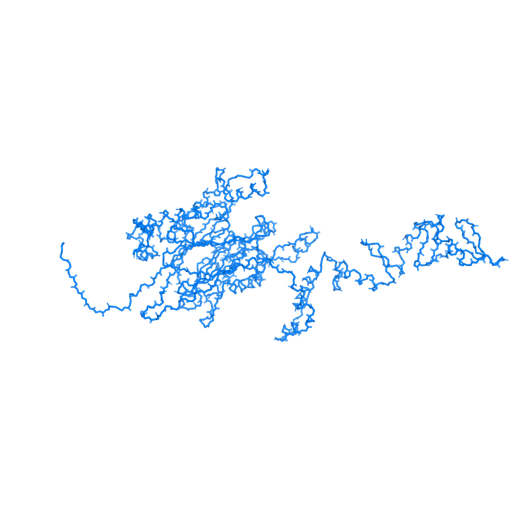25 ASP A O 1
ATOM 4060 N N . GLY A 1 526 ? -39.973 6.526 30.452 1.00 34.34 526 GLY A N 1
ATOM 4061 C CA . GLY A 1 526 ? -39.163 6.353 31.650 1.00 34.34 526 GLY A CA 1
ATOM 4062 C C . GLY A 1 526 ? -39.367 5.067 32.446 1.00 34.34 526 GLY A C 1
ATOM 4063 O O . GLY A 1 526 ? -40.476 4.573 32.597 1.00 34.34 526 GLY A O 1
ATOM 4064 N N . ASP A 1 527 ? -38.305 4.665 33.147 1.00 28.00 527 ASP A N 1
ATOM 4065 C CA . ASP A 1 527 ? -38.474 4.340 34.558 1.00 28.00 527 ASP A CA 1
ATOM 4066 C C . ASP A 1 527 ? -37.232 4.706 35.384 1.00 28.00 527 ASP A C 1
ATOM 4068 O O . ASP A 1 527 ? -36.098 4.307 35.111 1.00 28.00 527 ASP A O 1
ATOM 4072 N N . ARG A 1 528 ? -37.447 5.546 36.399 1.00 33.44 528 ARG A N 1
ATOM 4073 C CA . ARG A 1 528 ? -36.418 6.002 37.339 1.00 33.44 528 ARG A CA 1
ATOM 4074 C C . ARG A 1 528 ? -36.319 4.988 38.471 1.00 33.44 528 ARG A C 1
ATOM 4076 O O . ARG A 1 528 ? -37.010 5.133 39.479 1.00 33.44 528 ARG A O 1
ATOM 4083 N N . ILE A 1 529 ? -35.383 4.048 38.392 1.00 32.22 529 ILE A N 1
ATOM 4084 C CA . ILE A 1 529 ? -35.003 3.263 39.573 1.00 32.22 529 ILE A CA 1
ATOM 4085 C C . ILE A 1 529 ? -33.866 3.981 40.305 1.00 32.22 529 ILE A C 1
ATOM 4087 O O . ILE A 1 529 ? -32.709 3.986 39.890 1.00 32.22 529 ILE A O 1
ATOM 4091 N N . LYS A 1 530 ? -34.226 4.625 41.420 1.00 32.53 530 LYS A N 1
ATOM 4092 C CA . LYS A 1 530 ? -33.291 5.163 42.415 1.00 32.53 530 LYS A CA 1
ATOM 4093 C C . LYS A 1 530 ? -32.587 4.002 43.125 1.00 32.53 530 LYS A C 1
ATOM 4095 O O . LYS A 1 530 ? -33.237 3.283 43.879 1.00 32.53 530 LYS A O 1
ATOM 4100 N N . ALA A 1 531 ? -31.270 3.882 42.984 1.00 30.83 531 ALA A N 1
ATOM 4101 C CA . ALA A 1 531 ? -30.451 3.142 43.942 1.00 30.83 531 ALA A CA 1
ATOM 4102 C C . ALA A 1 531 ? -29.987 4.108 45.046 1.00 30.83 531 ALA A C 1
ATOM 4104 O O . ALA A 1 531 ? -29.322 5.108 44.777 1.00 30.83 531 ALA A O 1
ATOM 4105 N N . LYS A 1 532 ? -30.419 3.844 46.283 1.00 30.72 532 LYS A N 1
ATOM 4106 C CA . LYS A 1 532 ? -29.911 4.485 47.501 1.00 30.72 532 LYS A CA 1
ATOM 4107 C C . LYS A 1 532 ? -28.586 3.822 47.896 1.00 30.72 532 LYS A C 1
ATOM 4109 O O . LYS A 1 532 ? -28.585 2.606 48.032 1.00 30.72 532 LYS A O 1
ATOM 4114 N N . LEU A 1 533 ? -27.597 4.692 48.139 1.00 33.28 533 LEU A N 1
ATOM 4115 C CA . LEU A 1 533 ? -26.400 4.596 48.997 1.00 33.28 533 LEU A CA 1
ATOM 4116 C C . LEU A 1 533 ? -25.496 3.367 48.860 1.00 33.28 533 LEU A C 1
ATOM 4118 O O . LEU A 1 533 ? -25.884 2.279 49.332 1.00 33.28 533 LEU A O 1
#

Radius of gyration: 35.24 Å; chains: 1; bounding box: 82×57×131 Å

Sequence (533 aa):
MALPNQLYVDHAYEEYLCRPCDRRFSTLNGALNHCQNAAVHRGEWCTRCERLFVSPAARNAHVANSSRHHICDRCDLDFPTFRQHRGHDISVHHLCTECGQEFSNDNNLQQFSLLLTYTTVRSNPLRQGPALTDRVFLELPRSIRRSLDLDKPHARTLHCSPRSAAAAASSTSAIPHISLHIAASSSGKGRKYHPELSTFDYYPSNTDGLGLQHGSTIEEKRSHRPDSGQDAYFVARVGQDSDITAFAIADGVGGWTEHGVDPADFSHGLCSYMAETALSWSRDERLGPKQLLEMGYEKIISDPAIRAGGTTACVAVTQADGRMRVANLGDSGFLQLRLGTVHHYSNPQTHAFNTPYQMSLTPPEILAQAMVFGGMPLNDKPDRADLADHMLRHGDVLVLATDGVWDNLNSQDVLSIVSKRMRMTGAWLRSPDQGYTISPVLSELVDKSIGLQKHKMPGTLQSVLAAAIVGEAKTASLSAKRDSPFAKEMQKQFPFDPWHGGKVDDIAVLVVIPVNKGSTEKEGDGDRIKAKL

Organism: NCBI:txid1442369

Foldseek 3Di:
DDDDFCWDQDPVQRWIANNLVRDIDNDPVVVLVCCPDPPSQVLQADPQVSGGHNDNVRVVVCQVPPQQWLADPVPRDTDRHVVVSVVCCCPVQVAAPPPRDGAPDVVRSVVVVVVVVVVVVVVDPPDDDPPDVVPVVPPDDPVVVPVVQDDDDPDPDPDDDDDDDPDDDDDDDDLFFKAKKKKKFWAFFPGDGDLVQGMGTWDADLPDKPQAFDDPAPVSSVVRGRNLQLKTKIWYAQEPPFSKIKIKIKGWDPVCVVVVARSNLQNNQLRNQLRVNRSHHDPVDDDAFLNSSQRSLVVQLPDPNHQKTKMWMWMWMAHRSQKIKIWGFAQWWKWKDDLLDTPDIDDGAAPDQVHIQMAMRDDPVNQVVQSVVVHHDHHDHSVPTDMDIDGDDALMKMKTKDVLLVQQDPPNRLSVLLVVLCVVQVQWDQDPPPGTDGHPCLVQQSDPVRNCVVRVDPDRSQSSSNSSSNVNSQVQQPDQPAAGNSNVVCCVVPVPDPDGTHNRRRIMMMMIGIRGDDPPPDDPDDDDDDDDD

pLDDT: mean 81.56, std 21.52, range [24.97, 98.88]

InterPro domains:
  IPR001932 PPM-type phosphatase-like domain [PF13672] (227-425)
  IPR001932 PPM-type phosphatase-like domain [PS51746] (215-514)
  IPR001932 PPM-type phosphatase-like domain [SM00331] (216-514)
  IPR001932 PPM-type phosphatase-like domain [SM00332] (203-512)
  IPR013087 Zinc finger C2H2-type [PS50157] (16-44)
  IPR036457 PPM-type phosphatase-like domain superfamily [G3DSA:3.60.40.10] (217-454)
  IPR036457 PPM-type phosphatase-like domain superfamily [SSF81606] (226-512)
  IPR039123 Protein phosphatase PTC7 homolog [PTHR12320] (170-512)